Protein AF-0000000078668046 (afdb_homodimer)

Foldseek 3Di:
DQLLLLLLQLQLQVLLVVLVVLLVVVCVVQVVQVVQQDKDFQVVSLVPTPQAQSVLVSLSVVLCCQQPQWPDDDRIIHGDDDDDDDDDDPVSVVSHQCPCVVVVVVLSVVSVQNRNHNCPDQLPPECAVVVVSVVVNCPGPSNVSVLVVLCVVLVFAALFEEEEEQCFQPNLPSSLVRNDPNYAYEYEEQHPRRVVNNVVVCVVVVSPRRHYDNDDLLDDADPAAGQEYEAEPPCQLDDLVSLLSSLQRNLVRYDQQHKYKYFWQADVLHRSCSSVQSSVVSYVSGHGTHHPVSNVVSVVPHPFDWDWDDRHNTMIMIHTD/DQLLLLLLQLQLQVLLVVLVVLLVVVCVVQVLQVVQQDKDFQVVSLVPTPQAQSVLVNLSVVLCCQQPQWPDDDRIIHGDDDDDDDDDDPVSVVSHQCPCVVVVVVLSVQSVQNRNHNCNPAQPPECAVVVVSVVVNCPGPSNVSVLVVLCVVLVFAALFEEEEEQCFQPNLPSSLVRNDPNYAAEYEEQHPRRVVNNVVVCVVVVSPRRHYDNDDLLDDADPAAGQEYEAEPPCQLDDLVSLLSSLQRNLVRYDQQHKYKYFWQADVLHRSCSSVQSSVVSYVSGHGTHHPVSNVVSVVPHPFDWDWDDRHNTMIMIHTD

Sequence (642 aa):
MESLAKKIDKNISAMIQVAVLNILKLGMEYRIFNKLISKKHYLDILNMNSIKNKPLLKDLLDTYVEIGIVERTLNEIRMRDFSYTITFSRESISYIQPDWISVFEEMYKMITYSFISPEHPKILMDFDKDADFWDMRLSLEFNSTYRRLIASIGKLRDEMTVLDLGCGSVSPVEIGKLVGSNGKYVGVDFSPGMLSIAKSKIKELGLDWVILRELDIRTMIPRSKYDIIIMSFVLEYLPTLSLLKVIDTAMAALNEGGKLIIIEPFRENYPQIAAWEFFEKLTKEFTKFPSKSAIINSLEQTNYNFRLHEIGKSVLVVEKLMESLAKKIDKNISAMIQVAVLNILKLGMEYRIFNKLISKKHYLDILNMNSIKNKPLLKDLLDTYVEIGIVERTLNEIRMRDFSYTITFSRESISYIQPDWISVFEEMYKMITYSFISPEHPKILMDFDKDADFWDMRLSLEFNSTYRRLIASIGKLRDEMTVLDLGCGSVSPVEIGKLVGSNGKYVGVDFSPGMLSIAKSKIKELGLDWVILRELDIRTMIPRSKYDIIIMSFVLEYLPTLSLLKVIDTAMAALNEGGKLIIIEPFRENYPQIAAWEFFEKLTKEFTKFPSKSAIINSLEQTNYNFRLHEIGKSVLVVEKL

Solvent-accessible surface area (backbone atoms only — not comparable to full-atom values): 32967 Å² total; per-residue (Å²): 101,67,67,46,36,48,25,50,45,47,36,52,54,49,51,24,51,53,25,43,52,51,53,53,48,49,32,45,57,64,44,49,51,56,64,18,53,48,80,34,45,55,68,53,54,56,67,70,42,84,51,44,14,46,70,61,51,50,52,50,54,51,36,34,36,73,61,53,39,25,47,73,52,96,62,29,33,25,48,40,68,33,73,50,74,48,75,48,38,49,69,55,42,70,39,51,58,40,72,57,52,62,55,54,54,51,48,52,51,47,50,61,56,34,33,70,29,63,79,34,62,80,54,86,47,28,57,51,88,29,23,68,61,49,45,54,58,53,66,30,66,59,46,48,43,55,51,50,38,48,38,59,76,66,60,60,33,64,53,37,32,35,38,29,46,51,27,55,41,45,49,55,55,66,53,30,60,43,19,30,81,71,19,34,30,39,29,29,26,65,42,66,38,24,43,52,54,25,50,54,54,31,59,74,70,65,44,82,38,47,43,79,42,85,41,53,73,80,69,59,76,76,89,58,70,20,47,33,36,39,37,52,75,39,64,26,51,46,57,79,86,44,48,44,56,37,52,44,51,51,58,69,23,39,33,77,70,12,38,39,42,37,38,42,70,22,43,87,71,35,87,50,42,52,40,37,46,60,61,50,46,40,20,81,61,45,70,48,63,45,47,58,66,59,53,52,53,34,52,68,69,38,98,63,55,66,46,82,45,74,46,72,64,34,33,42,37,38,32,32,94,103,69,68,45,36,49,26,51,46,46,34,51,53,50,50,27,52,52,24,43,51,50,52,52,48,49,31,44,58,64,45,49,48,54,65,18,53,49,78,34,45,54,66,54,54,56,67,71,41,86,52,43,13,45,71,61,51,50,51,51,53,52,36,33,37,72,63,52,39,26,46,74,54,96,63,29,31,26,48,40,68,33,72,50,73,49,72,47,38,49,70,54,41,70,39,51,56,42,73,58,51,62,55,53,54,51,48,52,52,48,51,59,56,41,33,69,29,62,71,39,70,78,56,61,61,31,57,50,89,32,22,66,61,50,45,55,58,53,66,29,66,60,45,48,43,54,51,50,37,48,38,58,75,67,60,58,33,63,52,38,32,36,38,28,45,50,28,56,42,47,47,54,55,67,54,30,60,43,19,30,80,71,18,32,30,40,30,28,27,65,40,65,38,24,44,51,54,24,48,53,55,32,60,75,69,64,45,82,37,48,43,78,42,85,40,52,73,80,71,58,74,77,89,57,71,21,46,34,34,39,38,52,75,39,63,26,51,46,56,78,84,43,48,44,57,37,51,43,49,51,57,70,22,39,32,78,70,12,37,41,42,36,38,42,72,21,44,87,72,34,87,51,43,53,40,37,46,59,61,50,46,36,20,80,60,44,70,46,64,43,46,58,68,58,52,52,52,34,51,67,69,39,99,62,56,65,47,81,44,74,47,72,65,33,32,42,37,38,31,32,95

Secondary structure (DSSP, 8-state):
-HHHHHHHHHHHHHHHHHHHHHHHHHHHHTTHHHHTSS-EEHHHHHHHSS-S-HHHHHHHHHHHHHHTSEEEETTEEEEPPEEEEEEE-HHHHHT--GGGHHHHHHHHHHHHHHTSSTT-SS-TT-TTTTHHHHHHHHTSHHHHHHHHHHHHHHT--TT-EEEEET-TTTHHHHHHHHH-TTSEEEEEES-HHHHHHHHHHHHHHT-TTEEEEE--TTT----S-EEEEEEES-GGGS-HHHHHHHHHHHHHHEEEEEEEEEE---GGGSTTHHHHHHHHTTSTT---PPPHHHHHHHHHHSS--EEEEEETTTEEEEEE-/-HHHHHHHHHHHHHHHHHHHHHHHHHHHHTTHHHHTSS-EEHHHHHHHSS-S-HHHHHHHHHHHHHHTSEEEETTEEEEPPEEEEEEE-HHHHHT--GGGHHHHHHHHHHHHHHTTSTT-SS-TT-TTTTHHHHHHHHTSHHHHHHHHHHHHHHT--TT-EEEEET-TTTHHHHHHHHH-TTSEEEEEES-HHHHHHHHHHHHHHT-TTEEEEE--TTT----S-EEEEEEES-GGGS-HHHHHHHHHHHHHHEEEEEEEEEE---GGGSTTHHHHHHHHTTSTT---PPPHHHHHHHHHHSSS-EEEEEETTTEEEEEE-

Nearest PDB structures (foldseek):
  2r3s-assembly1_B  TM=4.967E-01  e=4.492E-12  Nostoc punctiforme PCC 73102
  4qvg-assembly1_A  TM=4.617E-01  e=3.570E-12  Streptosporangium sibiricum
  2r3s-assembly1_A  TM=4.858E-01  e=5.319E-11  Nostoc punctiforme PCC 73102
  7ux8-assembly1_B  TM=4.782E-01  e=1.260E-10  Streptomyces drozdowiczii
  5kok-assembly1_B  TM=4.606E-01  e=9.382E-09  Thalictrum flavum subsp. glaucum

InterPro domains:
  IPR025714 Methyltransferase domain [PF13847] (157-288)
  IPR026669 Arsenite methyltransferase-like [PTHR43675] (147-272)
  IPR029063 S-adenosyl-L-methionine-dependent methyltransferase superfamily [G3DSA:3.40.50.150] (132-309)
  IPR029063 S-adenosyl-L-methionine-dependent methyltransferase superfamily [SSF53335] (140-306)

pLDDT: mean 94.5, std 5.9, range [53.62, 98.88]

Structure (mmCIF, N/CA/C/O backbone):
data_AF-0000000078668046-model_v1
#
loop_
_entity.id
_entity.type
_entity.pdbx_description
1 polymer 'Arsenite methyltransferase'
#
loop_
_atom_site.group_PDB
_atom_site.id
_atom_site.type_symbol
_atom_site.label_atom_id
_atom_site.label_alt_id
_atom_site.label_comp_id
_atom_site.label_asym_id
_atom_site.label_entity_id
_atom_site.label_seq_id
_atom_site.pdbx_PDB_ins_code
_atom_site.Cartn_x
_atom_site.Cartn_y
_atom_site.Cartn_z
_atom_site.occupancy
_atom_site.B_iso_or_equiv
_atom_site.auth_seq_id
_atom_site.auth_comp_id
_atom_site.auth_asym_id
_atom_site.auth_atom_id
_atom_site.pdbx_PDB_model_num
ATOM 1 N N . MET A 1 1 ? 9.32 31.484 1.034 1 86.88 1 MET A N 1
ATOM 2 C CA . MET A 1 1 ? 7.922 31.266 1.391 1 86.88 1 MET A CA 1
ATOM 3 C C . MET A 1 1 ? 7.219 30.422 0.341 1 86.88 1 MET A C 1
ATOM 5 O O . MET A 1 1 ? 6.656 29.375 0.663 1 86.88 1 MET A O 1
ATOM 9 N N . GLU A 1 2 ? 7.477 30.688 -0.939 1 84.88 2 GLU A N 1
ATOM 10 C CA . GLU A 1 2 ? 6.762 29.984 -1.994 1 84.88 2 GLU A CA 1
ATOM 11 C C . GLU A 1 2 ? 7.227 28.531 -2.09 1 84.88 2 GLU A C 1
ATOM 13 O O . GLU A 1 2 ? 6.41 27.625 -2.287 1 84.88 2 GLU A O 1
ATOM 18 N N . SER A 1 3 ? 8.469 28.375 -1.871 1 91.81 3 SER A N 1
ATOM 19 C CA . SER A 1 3 ? 9.016 27.031 -1.932 1 91.81 3 SER A CA 1
ATOM 20 C C . SER A 1 3 ? 8.492 26.156 -0.789 1 91.81 3 SER A C 1
ATOM 22 O O . SER A 1 3 ? 8.156 25 -0.99 1 91.81 3 SER A O 1
ATOM 24 N N . LEU A 1 4 ? 8.352 26.75 0.368 1 96.62 4 LEU A N 1
ATOM 25 C CA . LEU A 1 4 ? 7.844 26.016 1.524 1 96.62 4 LEU A CA 1
ATOM 26 C C . LEU A 1 4 ? 6.371 25.672 1.344 1 96.62 4 LEU A C 1
ATOM 28 O O . LEU A 1 4 ? 5.945 24.547 1.66 1 96.62 4 LEU A O 1
ATOM 32 N N . ALA A 1 5 ? 5.637 26.672 0.826 1 97.31 5 ALA A N 1
ATOM 33 C CA . ALA A 1 5 ? 4.219 26.438 0.579 1 97.31 5 ALA A CA 1
ATOM 34 C C . ALA A 1 5 ? 4.02 25.312 -0.438 1 97.31 5 ALA A C 1
ATOM 36 O O . ALA A 1 5 ? 3.139 24.469 -0.273 1 97.31 5 ALA A O 1
ATOM 37 N N . LYS A 1 6 ? 4.832 25.344 -1.438 1 96.31 6 LYS A N 1
ATOM 38 C CA . LYS A 1 6 ? 4.762 24.312 -2.465 1 96.31 6 LYS A CA 1
ATOM 39 C C . LYS A 1 6 ? 5.09 22.938 -1.884 1 96.31 6 LYS A C 1
ATOM 41 O O . LYS A 1 6 ? 4.461 21.938 -2.24 1 96.31 6 LYS A O 1
ATOM 46 N N . LYS A 1 7 ? 6.055 22.859 -1.006 1 97.25 7 LYS A N 1
ATOM 47 C CA . LYS A 1 7 ? 6.41 21.625 -0.33 1 97.25 7 LYS A CA 1
ATOM 48 C C . LYS A 1 7 ? 5.223 21.062 0.456 1 97.25 7 LYS A C 1
ATOM 50 O O . LYS A 1 7 ? 4.934 19.875 0.385 1 97.25 7 LYS A O 1
ATOM 55 N N . ILE A 1 8 ? 4.578 21.922 1.087 1 98.06 8 ILE A N 1
ATOM 56 C CA . ILE A 1 8 ? 3.434 21.516 1.898 1 98.06 8 ILE A CA 1
ATOM 57 C C . ILE A 1 8 ? 2.33 20.969 0.997 1 98.06 8 ILE A C 1
ATOM 59 O O . ILE A 1 8 ? 1.825 19.859 1.225 1 98.06 8 ILE A O 1
ATOM 63 N N . ASP A 1 9 ? 2.031 21.703 -0.043 1 97.62 9 ASP A N 1
ATOM 64 C CA . ASP A 1 9 ? 0.943 21.328 -0.94 1 97.62 9 ASP A CA 1
ATOM 65 C C . ASP A 1 9 ? 1.23 20 -1.63 1 97.62 9 ASP A C 1
ATOM 67 O O . ASP A 1 9 ? 0.348 19.141 -1.732 1 97.62 9 ASP A O 1
ATOM 71 N N . LYS A 1 10 ? 2.459 19.812 -2.061 1 96 10 LYS A N 1
ATOM 72 C CA . LYS A 1 10 ? 2.828 18.594 -2.777 1 96 10 LYS A CA 1
ATOM 73 C C . LYS A 1 10 ? 2.818 17.391 -1.847 1 96 10 LYS A C 1
ATOM 75 O O . LYS A 1 10 ? 2.43 16.281 -2.25 1 96 10 LYS A O 1
ATOM 80 N N . ASN A 1 11 ? 3.266 17.547 -0.663 1 97.25 11 ASN A N 1
ATOM 81 C CA . ASN A 1 11 ? 3.244 16.438 0.29 1 97.25 11 ASN A CA 1
ATOM 82 C C . ASN A 1 11 ? 1.818 16.062 0.673 1 97.25 11 ASN A C 1
ATOM 84 O O . ASN A 1 11 ? 1.493 14.875 0.767 1 97.25 11 ASN A O 1
ATOM 88 N N . ILE A 1 12 ? 0.958 17.047 0.874 1 97.75 12 ILE A N 1
ATOM 89 C CA . ILE A 1 12 ? -0.438 16.766 1.188 1 97.75 12 ILE A CA 1
ATOM 90 C C . ILE A 1 12 ? -1.071 15.969 0.049 1 97.75 12 ILE A C 1
ATOM 92 O O . ILE A 1 12 ? -1.759 14.969 0.285 1 97.75 12 ILE A O 1
ATOM 96 N N . SER A 1 13 ? -0.801 16.422 -1.154 1 95.69 13 SER A N 1
ATOM 97 C CA . SER A 1 13 ? -1.321 15.703 -2.314 1 95.69 13 SER A CA 1
ATOM 98 C C . SER A 1 13 ? -0.82 14.258 -2.344 1 95.69 13 SER A C 1
ATOM 100 O O . SER A 1 13 ? -1.582 13.336 -2.645 1 95.69 13 SER A O 1
ATOM 102 N N . ALA A 1 14 ? 0.417 14.078 -2.061 1 94.62 14 ALA A N 1
ATOM 103 C CA . ALA A 1 14 ? 0.999 12.742 -2.039 1 94.62 14 ALA A CA 1
ATOM 104 C C . ALA A 1 14 ? 0.382 11.891 -0.933 1 94.62 14 ALA A C 1
ATOM 106 O O . ALA A 1 14 ? 0.118 10.703 -1.128 1 94.62 14 ALA A O 1
ATOM 107 N N . MET A 1 15 ? 0.183 12.461 0.213 1 96.75 15 MET A N 1
ATOM 108 C CA . MET A 1 15 ? -0.455 11.766 1.326 1 96.75 15 MET A CA 1
ATOM 109 C C . MET A 1 15 ? -1.85 11.281 0.939 1 96.75 15 MET A C 1
ATOM 111 O O . MET A 1 15 ? -2.23 10.156 1.251 1 96.75 15 MET A O 1
ATOM 115 N N . ILE A 1 16 ? -2.533 12.156 0.256 1 96.81 16 ILE A N 1
ATOM 116 C CA . ILE A 1 16 ? -3.885 11.82 -0.176 1 96.81 16 ILE A CA 1
ATOM 117 C C . ILE A 1 16 ? -3.832 10.656 -1.168 1 96.81 16 ILE A C 1
ATOM 119 O O . ILE A 1 16 ? -4.641 9.734 -1.091 1 96.81 16 ILE A O 1
ATOM 123 N N . GLN A 1 17 ? -2.914 10.688 -2.021 1 94 17 GLN A N 1
ATOM 124 C CA . GLN A 1 17 ? -2.766 9.602 -2.982 1 94 17 GLN A CA 1
ATOM 125 C C . GLN A 1 17 ? -2.514 8.273 -2.273 1 94 17 GLN A C 1
ATOM 127 O O . GLN A 1 17 ? -3.125 7.254 -2.613 1 94 17 GLN A O 1
ATOM 132 N N . VAL A 1 18 ? -1.652 8.289 -1.31 1 94.5 18 VAL A N 1
ATOM 133 C CA . VAL A 1 18 ? -1.349 7.074 -0.555 1 94.5 18 VAL A CA 1
ATOM 134 C C . VAL A 1 18 ? -2.59 6.617 0.205 1 94.5 18 VAL A C 1
ATOM 136 O O . VAL A 1 18 ? -2.875 5.418 0.272 1 94.5 18 VAL A O 1
ATOM 139 N N . ALA A 1 19 ? -3.299 7.543 0.723 1 97.12 19 ALA A N 1
ATOM 140 C CA . ALA A 1 19 ? -4.523 7.215 1.448 1 97.12 19 ALA A CA 1
ATOM 141 C C . ALA A 1 19 ? -5.551 6.566 0.523 1 97.12 19 ALA A C 1
ATOM 143 O O . ALA A 1 19 ? -6.234 5.617 0.913 1 97.12 19 ALA A O 1
ATOM 144 N N . VAL A 1 20 ? -5.68 7.09 -0.66 1 95.94 20 VAL A N 1
ATOM 145 C CA . VAL A 1 20 ? -6.605 6.527 -1.638 1 95.94 20 VAL A CA 1
ATOM 146 C C . VAL A 1 20 ? -6.219 5.082 -1.943 1 95.94 20 VAL A C 1
ATOM 148 O O . VAL A 1 20 ? -7.078 4.195 -1.966 1 95.94 20 VAL A O 1
ATOM 151 N N . LEU A 1 21 ? -5.008 4.875 -2.092 1 93.12 21 LEU A N 1
ATOM 152 C CA . LEU A 1 21 ? -4.531 3.529 -2.383 1 93.12 21 LEU A CA 1
ATOM 153 C C . LEU A 1 21 ? -4.805 2.592 -1.212 1 93.12 21 LEU A C 1
ATOM 155 O O . LEU A 1 21 ? -5.211 1.445 -1.412 1 93.12 21 LEU A O 1
ATOM 159 N N . ASN A 1 22 ? -4.578 3.064 -0.076 1 95.62 22 ASN A N 1
ATOM 160 C CA . ASN A 1 22 ? -4.797 2.256 1.118 1 95.62 22 ASN A CA 1
ATOM 161 C C . ASN A 1 22 ? -6.27 1.89 1.283 1 95.62 22 ASN A C 1
ATOM 163 O O . ASN A 1 22 ? -6.594 0.766 1.668 1 95.62 22 ASN A O 1
ATOM 167 N N . ILE A 1 23 ? -7.148 2.795 1.027 1 95.94 23 ILE A N 1
ATOM 168 C CA . ILE A 1 23 ? -8.555 2.477 1.24 1 95.94 23 ILE A CA 1
ATOM 169 C C . ILE A 1 23 ? -9.039 1.524 0.15 1 95.94 23 ILE A C 1
ATOM 171 O O . ILE A 1 23 ? -9.906 0.682 0.393 1 95.94 23 ILE A O 1
ATOM 175 N N . LEU A 1 24 ? -8.492 1.687 -1.057 1 93.69 24 LEU A N 1
ATOM 176 C CA . LEU A 1 24 ? -8.797 0.719 -2.105 1 93.69 24 LEU A CA 1
ATOM 177 C C . LEU A 1 24 ? -8.367 -0.685 -1.692 1 93.69 24 LEU A C 1
ATOM 179 O O . LEU A 1 24 ? -9.117 -1.646 -1.879 1 93.69 24 LEU A O 1
ATOM 183 N N . LYS A 1 25 ? -7.234 -0.769 -1.146 1 93.81 25 LYS A N 1
ATOM 184 C CA . LYS A 1 25 ? -6.715 -2.049 -0.676 1 93.81 25 LYS A CA 1
ATOM 185 C C . LYS A 1 25 ? -7.613 -2.643 0.405 1 93.81 25 LYS A C 1
ATOM 187 O O . LYS A 1 25 ? -7.883 -3.846 0.403 1 93.81 25 LYS A O 1
ATOM 192 N N . LEU A 1 26 ? -8.086 -1.839 1.308 1 94.94 26 LEU A N 1
ATOM 193 C CA . LEU A 1 26 ? -8.992 -2.297 2.357 1 94.94 26 LEU A CA 1
ATOM 194 C C . LEU A 1 26 ? -10.273 -2.867 1.759 1 94.94 26 LEU A C 1
ATOM 196 O O . LEU A 1 26 ? -10.75 -3.916 2.195 1 94.94 26 LEU A O 1
ATOM 200 N N . GLY A 1 27 ? -10.812 -2.15 0.787 1 94.69 27 GLY A N 1
ATOM 201 C CA . GLY A 1 27 ? -12.031 -2.605 0.142 1 94.69 27 GLY A CA 1
ATOM 202 C C . GLY A 1 27 ? -11.891 -3.973 -0.502 1 94.69 27 GLY A C 1
ATOM 203 O O . GLY A 1 27 ? -12.812 -4.789 -0.439 1 94.69 27 GLY A O 1
ATOM 204 N N . MET A 1 28 ? -10.734 -4.207 -1.04 1 92.75 28 MET A N 1
ATOM 205 C CA . MET A 1 28 ? -10.461 -5.5 -1.661 1 92.75 28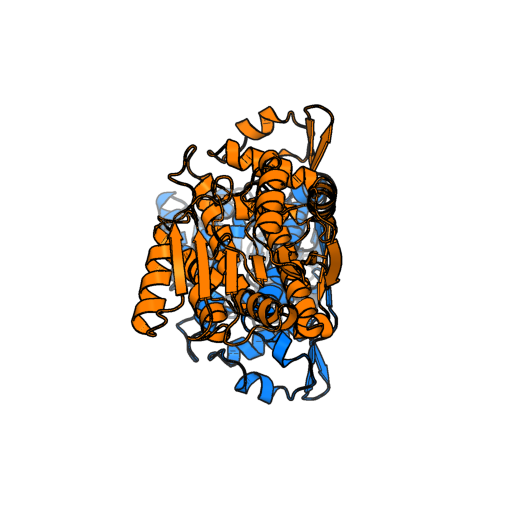 MET A CA 1
ATOM 206 C C . MET A 1 28 ? -10.195 -6.566 -0.604 1 92.75 28 MET A C 1
ATOM 208 O O . MET A 1 28 ? -10.828 -7.621 -0.607 1 92.75 28 MET A O 1
ATOM 212 N N . GLU A 1 29 ? -9.328 -6.242 0.268 1 92.75 29 GLU A N 1
ATOM 213 C CA . GLU A 1 29 ? -8.844 -7.191 1.267 1 92.75 29 GLU A CA 1
ATOM 214 C C . GLU A 1 29 ? -9.992 -7.723 2.123 1 92.75 29 GLU A C 1
ATOM 216 O O . GLU A 1 29 ? -10.031 -8.906 2.457 1 92.75 29 GLU A O 1
ATOM 221 N N . TYR A 1 30 ? -10.953 -6.895 2.406 1 93.69 30 TYR A N 1
ATOM 222 C CA . TYR A 1 30 ? -12.031 -7.285 3.307 1 93.69 30 TYR A CA 1
ATOM 223 C C . TYR A 1 30 ? -13.312 -7.586 2.531 1 93.69 30 TYR A C 1
ATOM 225 O O . TYR A 1 30 ? -14.398 -7.609 3.104 1 93.69 30 TYR A O 1
ATOM 233 N N . ARG A 1 31 ? -13.164 -7.711 1.182 1 93.5 31 ARG A N 1
ATOM 234 C CA . ARG A 1 31 ? -14.203 -8.164 0.267 1 93.5 31 ARG A CA 1
ATOM 235 C C . ARG A 1 31 ? -15.414 -7.246 0.312 1 93.5 31 ARG A C 1
ATOM 237 O O . ARG A 1 31 ? -16.562 -7.703 0.219 1 93.5 31 ARG A O 1
ATOM 244 N N . ILE A 1 32 ? -15.172 -5.984 0.65 1 94.44 32 ILE A N 1
ATOM 245 C CA . ILE A 1 32 ? -16.25 -5 0.634 1 94.44 32 ILE A CA 1
ATOM 246 C C . ILE A 1 32 ? -16.719 -4.781 -0.8 1 94.44 32 ILE A C 1
ATOM 248 O O . ILE A 1 32 ? -17.922 -4.785 -1.066 1 94.44 32 ILE A O 1
ATOM 252 N N . PHE A 1 33 ? -15.82 -4.645 -1.719 1 94.06 33 PHE A N 1
ATOM 253 C CA . PHE A 1 33 ? -16.141 -4.41 -3.119 1 94.06 33 PHE A CA 1
ATOM 254 C C . PHE A 1 33 ? -16.859 -5.617 -3.715 1 94.06 33 PHE A C 1
ATOM 256 O O . PHE A 1 33 ? -17.812 -5.461 -4.492 1 94.06 33 PHE A O 1
ATOM 263 N N . ASN A 1 34 ? -16.406 -6.801 -3.324 1 92.81 34 ASN A N 1
ATOM 264 C CA . ASN A 1 34 ? -17.047 -8.016 -3.803 1 92.81 34 ASN A CA 1
ATOM 265 C C . ASN A 1 34 ? -18.531 -8.039 -3.441 1 92.81 34 ASN A C 1
ATOM 267 O O . ASN A 1 34 ? -19.359 -8.516 -4.223 1 92.81 34 ASN A O 1
ATOM 271 N N . LYS A 1 35 ? -18.844 -7.543 -2.291 1 93.5 35 LYS A N 1
ATOM 272 C CA . LYS A 1 35 ? -20.219 -7.543 -1.796 1 93.5 35 LYS A CA 1
ATOM 273 C C . LYS A 1 35 ? -21.047 -6.438 -2.449 1 93.5 35 LYS A C 1
ATOM 275 O O . LYS A 1 35 ? -22.281 -6.457 -2.396 1 93.5 35 LYS A O 1
ATOM 280 N N . LEU A 1 36 ? -20.391 -5.512 -3.066 1 94.06 36 LEU A N 1
ATOM 281 C CA . LEU A 1 36 ? -21.078 -4.344 -3.609 1 94.06 36 LEU A CA 1
ATOM 282 C C . LEU A 1 36 ? -21.156 -4.422 -5.129 1 94.06 36 LEU A C 1
ATOM 284 O O . LEU A 1 36 ? -21.484 -3.43 -5.789 1 94.06 36 LEU A O 1
ATOM 288 N N . ILE A 1 37 ? -20.828 -5.574 -5.691 1 92.19 37 ILE A N 1
ATOM 289 C CA . ILE A 1 37 ? -20.922 -5.75 -7.133 1 92.19 37 ILE A CA 1
ATOM 290 C C . ILE A 1 37 ? -22.375 -5.547 -7.578 1 92.19 37 ILE A C 1
ATOM 292 O O . ILE A 1 37 ? -22.625 -4.98 -8.648 1 92.19 37 ILE A O 1
ATOM 296 N N . SER A 1 38 ? -23.281 -6.117 -6.781 1 89.44 38 SER A N 1
ATOM 297 C CA . SER A 1 38 ? -24.703 -5.867 -6.977 1 89.44 38 SER A CA 1
ATOM 298 C C . SER A 1 38 ? -25.234 -4.875 -5.949 1 89.44 38 SER A C 1
ATOM 300 O O . SER A 1 38 ? -24.641 -4.699 -4.879 1 89.44 38 SER A O 1
ATOM 302 N N . LYS A 1 39 ? -26.312 -4.273 -6.363 1 89.81 39 LYS A N 1
ATOM 303 C CA . LYS A 1 39 ? -26.938 -3.316 -5.457 1 89.81 39 LYS A CA 1
ATOM 304 C C . LYS A 1 39 ? -27.359 -3.99 -4.156 1 89.81 39 LYS A C 1
ATOM 306 O O . LYS A 1 39 ? -27.891 -5.105 -4.168 1 89.81 39 LYS A O 1
ATOM 311 N N . LYS A 1 40 ? -27.031 -3.305 -3.08 1 90.06 40 LYS A N 1
ATOM 312 C CA . LYS A 1 40 ? -27.406 -3.779 -1.752 1 90.06 40 LYS A CA 1
ATOM 313 C C . LYS A 1 40 ? -27.953 -2.639 -0.894 1 90.06 40 LYS A C 1
ATOM 315 O O . LYS A 1 40 ? -27.578 -1.479 -1.091 1 90.06 40 LYS A O 1
ATOM 320 N N . HIS A 1 41 ? -28.828 -3.076 -0.047 1 91.25 41 HIS A N 1
ATOM 321 C CA . HIS A 1 41 ? -29.188 -2.115 0.984 1 91.25 41 HIS A CA 1
ATOM 322 C C . HIS A 1 41 ? -28.016 -1.815 1.91 1 91.25 41 HIS A C 1
ATOM 324 O O . HIS A 1 41 ? -27.266 -2.721 2.281 1 91.25 41 HIS A O 1
ATOM 330 N N . TYR A 1 42 ? -27.906 -0.597 2.223 1 88.44 42 TYR A N 1
ATOM 331 C CA . TYR A 1 42 ? -26.797 -0.121 3.043 1 88.44 42 TYR A CA 1
ATOM 332 C C . TYR A 1 42 ? -26.656 -0.957 4.309 1 88.44 42 TYR A C 1
ATOM 334 O O . TYR A 1 42 ? -25.547 -1.382 4.66 1 88.44 42 TYR A O 1
ATOM 342 N N . LEU A 1 43 ? -27.688 -1.322 4.938 1 89.06 43 LEU A N 1
ATOM 343 C CA . LEU A 1 43 ? -27.688 -2.086 6.184 1 89.06 43 LEU A CA 1
ATOM 344 C C . LEU A 1 43 ? -27.266 -3.529 5.934 1 89.06 43 LEU A C 1
ATOM 346 O O . LEU A 1 43 ? -26.656 -4.164 6.805 1 89.06 43 LEU A O 1
ATOM 350 N N . ASP A 1 44 ? -27.531 -4.035 4.781 1 90.81 44 ASP A N 1
ATOM 351 C CA . ASP A 1 44 ? -27.172 -5.41 4.445 1 90.81 44 ASP A CA 1
ATOM 352 C C . ASP A 1 44 ? -25.656 -5.574 4.367 1 90.81 44 ASP A C 1
ATOM 354 O O . ASP A 1 44 ? -25.109 -6.582 4.824 1 90.81 44 ASP A O 1
ATOM 358 N N . ILE A 1 45 ? -25.078 -4.594 3.834 1 89.5 45 ILE A N 1
ATOM 359 C CA . ILE A 1 45 ? -23.625 -4.672 3.711 1 89.5 45 ILE A CA 1
ATOM 360 C C . ILE A 1 45 ? -22.984 -4.613 5.098 1 89.5 45 ILE A C 1
ATOM 362 O O . ILE A 1 45 ? -22.016 -5.316 5.367 1 89.5 45 ILE A O 1
ATOM 366 N N . LEU A 1 46 ? -23.5 -3.812 5.953 1 89.94 46 LEU A N 1
ATOM 367 C CA . LEU A 1 46 ? -22.969 -3.686 7.309 1 89.94 46 LEU A CA 1
ATOM 368 C C . LEU A 1 46 ? -23.094 -5.004 8.062 1 89.94 46 LEU A C 1
ATOM 370 O O . LEU A 1 46 ? -22.172 -5.387 8.797 1 89.94 46 LEU A O 1
ATOM 374 N N . ASN A 1 47 ? -24.109 -5.742 7.773 1 89.75 47 ASN A N 1
ATOM 375 C CA . ASN A 1 47 ? -24.359 -6.984 8.5 1 89.75 47 ASN A CA 1
ATOM 376 C C . ASN A 1 47 ? -23.641 -8.164 7.867 1 89.75 47 ASN A C 1
ATOM 378 O O . ASN A 1 47 ? -23.25 -9.109 8.562 1 89.75 47 ASN A O 1
ATOM 382 N N . MET A 1 48 ? -23.406 -8.164 6.633 1 85.62 48 MET A N 1
ATOM 383 C CA . MET A 1 48 ? -22.875 -9.312 5.895 1 85.62 48 MET A CA 1
ATOM 384 C C . MET A 1 48 ? -21.344 -9.336 5.934 1 85.62 48 MET A C 1
ATOM 386 O O . MET A 1 48 ? -20.734 -10.375 5.688 1 85.62 48 MET A O 1
ATOM 390 N N . ASN A 1 49 ? -20.828 -8.219 6.234 1 85.88 49 ASN A N 1
ATOM 391 C CA . ASN A 1 49 ? -19.359 -8.164 6.199 1 85.88 49 ASN A CA 1
ATOM 392 C C . ASN A 1 49 ? -18.75 -8.68 7.496 1 85.88 49 ASN A C 1
ATOM 394 O O . ASN A 1 49 ? -19.359 -8.555 8.562 1 85.88 49 ASN A O 1
ATOM 398 N N . SER A 1 50 ? -17.562 -9.258 7.395 1 88.62 50 SER A N 1
ATOM 399 C CA . SER A 1 50 ? -16.891 -9.914 8.516 1 88.62 50 SER A CA 1
ATOM 400 C C . SER A 1 50 ? -16.297 -8.891 9.477 1 88.62 50 SER A C 1
ATOM 402 O O . SER A 1 50 ? -15.93 -9.234 10.609 1 88.62 50 SER A O 1
ATOM 404 N N . ILE A 1 51 ? -16.25 -7.648 9.031 1 90.88 51 ILE A N 1
ATOM 405 C CA . ILE A 1 51 ? -15.742 -6.594 9.906 1 90.88 51 ILE A CA 1
ATOM 406 C C . ILE A 1 51 ? -16.688 -6.402 11.086 1 90.88 51 ILE A C 1
ATOM 408 O O . ILE A 1 51 ? -17.875 -6.121 10.906 1 90.88 51 ILE A O 1
ATOM 412 N N . LYS A 1 52 ? -16.203 -6.516 12.281 1 90.31 52 LYS A N 1
ATOM 413 C CA . LYS A 1 52 ? -17.031 -6.465 13.492 1 90.31 52 LYS A CA 1
ATOM 414 C C . LYS A 1 52 ? -17.297 -5.023 13.914 1 90.31 52 LYS A C 1
ATOM 416 O O . LYS A 1 52 ? -18.344 -4.723 14.484 1 90.31 52 LYS A O 1
ATOM 421 N N . ASN A 1 53 ? -16.359 -4.145 13.656 1 90.25 53 ASN A N 1
ATOM 422 C CA . ASN A 1 53 ? -16.531 -2.729 13.969 1 90.25 53 ASN A CA 1
ATOM 423 C C . ASN A 1 53 ? -17.453 -2.039 12.977 1 90.25 53 ASN A C 1
ATOM 425 O O . ASN A 1 53 ? -16.984 -1.36 12.055 1 90.25 53 ASN A O 1
ATOM 429 N N . LYS A 1 54 ? -18.688 -2.088 13.227 1 91.94 54 LYS A N 1
ATOM 430 C CA . LYS A 1 54 ? -19.688 -1.66 12.258 1 91.94 54 LYS A CA 1
ATOM 431 C C . LYS A 1 54 ? -19.656 -0.146 12.07 1 91.94 54 LYS A C 1
ATOM 433 O O . LYS A 1 54 ? -19.797 0.346 10.945 1 91.94 54 LYS A O 1
ATOM 438 N N . PRO A 1 55 ? -19.438 0.639 13.141 1 90 55 PRO A N 1
ATOM 439 C CA . PRO A 1 55 ? -19.328 2.084 12.938 1 90 55 PRO A CA 1
ATOM 440 C C . PRO A 1 55 ? -18.172 2.457 12.016 1 90 55 PRO A C 1
ATOM 442 O O . PRO A 1 55 ? -18.312 3.338 11.164 1 90 55 PRO A O 1
ATOM 445 N N . LEU A 1 56 ? -17.094 1.818 12.219 1 91.62 56 LEU A N 1
ATOM 446 C CA . LEU A 1 56 ? -15.938 2.1 11.375 1 91.62 56 LEU A CA 1
ATOM 447 C C . LEU A 1 56 ? -16.188 1.648 9.938 1 91.62 56 LEU A C 1
ATOM 449 O O . LEU A 1 56 ? -15.766 2.312 8.992 1 91.62 56 LEU A O 1
ATOM 453 N N . LEU A 1 57 ? -16.844 0.51 9.781 1 94.12 57 LEU A N 1
ATOM 454 C CA . LEU A 1 57 ? -17.219 0.051 8.445 1 94.12 57 LEU A CA 1
ATOM 455 C C . LEU A 1 57 ? -18.141 1.061 7.773 1 94.12 57 LEU A C 1
ATOM 457 O O . LEU A 1 57 ? -18.016 1.329 6.578 1 94.12 57 LEU A O 1
ATOM 461 N N . LYS A 1 58 ? -19.062 1.55 8.508 1 93.81 58 LYS A N 1
ATOM 462 C CA . LYS A 1 58 ? -19.953 2.574 7.969 1 93.81 58 LYS A CA 1
ATOM 463 C C . LYS A 1 58 ? -19.172 3.787 7.48 1 93.81 58 LYS A C 1
ATOM 465 O O . LYS A 1 58 ? -19.453 4.328 6.414 1 93.81 58 LYS A O 1
ATOM 470 N N . ASP A 1 59 ? -18.234 4.234 8.281 1 94.38 59 ASP A N 1
ATOM 471 C CA . ASP A 1 59 ? -17.391 5.359 7.891 1 94.38 59 ASP A CA 1
ATOM 472 C C . ASP A 1 59 ? -16.641 5.066 6.59 1 94.38 59 ASP A C 1
ATOM 474 O O . ASP A 1 59 ? -16.484 5.949 5.746 1 94.38 59 ASP A O 1
ATOM 478 N N . LEU A 1 60 ? -16.156 3.848 6.52 1 96.25 60 LEU A N 1
ATOM 479 C CA . LEU A 1 60 ? -15.43 3.439 5.32 1 96.25 60 LEU A CA 1
ATOM 480 C C . LEU A 1 60 ? -16.344 3.471 4.098 1 96.25 60 LEU A C 1
ATOM 482 O O . LEU A 1 60 ? -15.953 3.975 3.043 1 96.25 60 LEU A O 1
ATOM 486 N N . LEU A 1 61 ? -17.562 2.979 4.211 1 96 61 LEU A N 1
ATOM 487 C CA . LEU A 1 61 ? -18.516 2.984 3.117 1 96 61 LEU A CA 1
ATOM 488 C C . LEU A 1 61 ? -18.859 4.41 2.701 1 96 61 LEU A C 1
ATOM 490 O O . LEU A 1 61 ? -18.922 4.719 1.509 1 96 61 LEU A O 1
ATOM 494 N N . ASP A 1 62 ? -19.047 5.238 3.676 1 96 62 ASP A N 1
ATOM 495 C CA . ASP A 1 62 ? -19.328 6.641 3.389 1 96 62 ASP A CA 1
ATOM 496 C C . ASP A 1 62 ? -18.172 7.301 2.652 1 96 62 ASP A C 1
ATOM 498 O O . ASP A 1 62 ? -18.375 8.141 1.773 1 96 62 ASP A O 1
ATOM 502 N N . THR A 1 63 ? -17 6.949 3.049 1 97.75 63 THR A N 1
ATOM 503 C CA . THR A 1 63 ? -15.82 7.473 2.387 1 97.75 63 THR A CA 1
ATOM 504 C C . THR A 1 63 ? -15.766 7.02 0.929 1 97.75 63 THR A C 1
ATOM 506 O O . THR A 1 63 ? -15.453 7.816 0.039 1 97.75 63 THR A O 1
ATOM 509 N N . TYR A 1 64 ? -16.078 5.711 0.704 1 96.94 64 TYR A N 1
ATOM 510 C CA . TYR A 1 64 ? -16.094 5.195 -0.66 1 96.94 64 TYR A CA 1
ATOM 511 C C . TYR A 1 64 ? -17.094 5.961 -1.519 1 96.94 64 TYR A C 1
ATOM 513 O O . TYR A 1 64 ? -16.859 6.172 -2.711 1 96.94 64 TYR A O 1
ATOM 521 N N . VAL A 1 65 ? -18.188 6.359 -0.959 1 95.81 65 VAL A N 1
ATOM 522 C CA . VAL A 1 65 ? -19.172 7.152 -1.67 1 95.81 65 VAL A CA 1
ATOM 523 C C . VAL A 1 65 ? -18.609 8.531 -2.002 1 95.81 65 VAL A C 1
ATOM 525 O O . VAL A 1 65 ? -18.703 8.984 -3.143 1 95.81 65 VAL A O 1
ATOM 528 N N . GLU A 1 66 ? -18 9.086 -1.061 1 95.88 66 GLU A N 1
ATOM 529 C CA . GLU A 1 66 ? -17.5 10.453 -1.225 1 95.88 66 GLU A CA 1
ATOM 530 C C . GLU A 1 66 ? -16.391 10.508 -2.279 1 95.88 66 GLU A C 1
ATOM 532 O O . GLU A 1 66 ? -16.312 11.477 -3.039 1 95.88 66 GLU A O 1
ATOM 537 N N . ILE A 1 67 ? -15.586 9.484 -2.34 1 95.12 67 ILE A N 1
ATOM 538 C CA . ILE A 1 67 ? -14.461 9.555 -3.258 1 95.12 67 ILE A CA 1
ATOM 539 C C . ILE A 1 67 ? -14.852 8.969 -4.609 1 95.12 67 ILE A C 1
ATOM 541 O O . ILE A 1 67 ? -14.039 8.93 -5.539 1 95.12 67 ILE A O 1
ATOM 545 N N . GLY A 1 68 ? -16.047 8.43 -4.715 1 93.69 68 GLY A N 1
ATOM 546 C CA . GLY A 1 68 ? -16.609 8.094 -6.012 1 93.69 68 GLY A CA 1
ATOM 547 C C . GLY A 1 68 ? -16.438 6.625 -6.371 1 93.69 68 GLY A C 1
ATOM 548 O O . GLY A 1 68 ? -16.594 6.242 -7.535 1 93.69 68 GLY A O 1
ATOM 549 N N . ILE A 1 69 ? -16.125 5.754 -5.438 1 94.06 69 ILE A N 1
ATOM 550 C CA . ILE A 1 69 ? -15.961 4.324 -5.684 1 94.06 69 ILE A CA 1
ATOM 551 C C . ILE A 1 69 ? -17.312 3.629 -5.594 1 94.06 69 ILE A C 1
ATOM 553 O O . ILE A 1 69 ? -17.578 2.656 -6.309 1 94.06 69 ILE A O 1
ATOM 557 N N . VAL A 1 70 ? -18.156 4.133 -4.738 1 95.06 70 VAL A N 1
ATOM 558 C CA . VAL A 1 70 ? -19.484 3.58 -4.492 1 95.06 70 VAL A CA 1
ATOM 559 C C . VAL A 1 70 ? -20.547 4.633 -4.785 1 95.06 70 VAL A C 1
ATOM 561 O O . VAL A 1 70 ? -20.359 5.816 -4.488 1 95.06 70 VAL A O 1
ATOM 564 N N . GLU A 1 71 ? -21.5 4.246 -5.422 1 94.56 71 GLU A N 1
ATOM 565 C CA . GLU A 1 71 ? -22.641 5.117 -5.633 1 94.56 71 GLU A CA 1
ATOM 566 C C . GLU A 1 71 ? -23.766 4.797 -4.648 1 94.56 71 GLU A C 1
ATOM 568 O O . GLU A 1 71 ? -24 3.631 -4.316 1 94.56 71 GLU A O 1
ATOM 573 N N . ARG A 1 72 ? -24.359 5.781 -4.211 1 91.62 72 ARG A N 1
ATOM 574 C CA . ARG A 1 72 ? -25.469 5.645 -3.277 1 91.62 72 ARG A CA 1
ATOM 575 C C . ARG A 1 72 ? -26.734 6.25 -3.854 1 91.62 72 ARG A C 1
ATOM 577 O O . ARG A 1 72 ? -26.719 7.375 -4.359 1 91.62 72 ARG A O 1
ATOM 584 N N . THR A 1 73 ? -27.703 5.367 -3.953 1 87.69 73 THR A N 1
ATOM 585 C CA . THR A 1 73 ? -29.047 5.816 -4.293 1 87.69 73 THR A CA 1
ATOM 586 C C . THR A 1 73 ? -30.016 5.508 -3.158 1 87.69 73 THR A C 1
ATOM 588 O O . THR A 1 73 ? -30.25 4.344 -2.826 1 87.69 73 THR A O 1
ATOM 591 N N . LEU A 1 74 ? -30.625 6.488 -2.668 1 85.31 74 LEU A N 1
ATOM 592 C CA . LEU A 1 74 ? -31.531 6.355 -1.527 1 85.31 74 LEU A CA 1
ATOM 593 C C . LEU A 1 74 ? -30.906 5.484 -0.442 1 85.31 74 LEU A C 1
ATOM 595 O O . LEU A 1 74 ? -29.906 5.871 0.174 1 85.31 74 LEU A O 1
ATOM 599 N N . ASN A 1 75 ? -31.25 4.191 -0.29 1 85.31 75 ASN A N 1
ATOM 600 C CA . ASN A 1 75 ? -30.719 3.326 0.759 1 85.31 75 ASN A CA 1
ATOM 601 C C . ASN A 1 75 ? -29.969 2.131 0.175 1 85.31 75 ASN A C 1
ATOM 603 O O . ASN A 1 75 ? -29.766 1.124 0.857 1 85.31 75 ASN A O 1
ATOM 607 N N . GLU A 1 76 ? -29.609 2.428 -1.082 1 93.19 76 GLU A N 1
ATOM 608 C CA . GLU A 1 76 ? -28.859 1.359 -1.736 1 93.19 76 GLU A CA 1
ATOM 609 C C . GLU A 1 76 ? -27.5 1.85 -2.201 1 93.19 76 GLU A C 1
ATOM 611 O O . GLU A 1 76 ? -27.328 3.021 -2.547 1 93.19 76 GLU A O 1
ATOM 616 N N . ILE A 1 77 ? -26.609 0.941 -2.115 1 94.81 77 ILE A N 1
ATOM 617 C CA . ILE A 1 77 ? -25.266 1.275 -2.559 1 94.81 77 ILE A CA 1
ATOM 618 C C . ILE A 1 77 ? -24.734 0.175 -3.475 1 94.81 77 ILE A C 1
ATOM 620 O O . ILE A 1 77 ? -25.141 -0.986 -3.357 1 94.81 77 ILE A O 1
ATOM 624 N N . ARG A 1 78 ? -23.875 0.581 -4.402 1 94.75 78 ARG A N 1
ATOM 625 C CA . ARG A 1 78 ? -23.219 -0.338 -5.324 1 94.75 78 ARG A CA 1
ATOM 626 C C . ARG A 1 78 ? -21.875 0.217 -5.773 1 94.75 78 ARG A C 1
ATOM 628 O O . ARG A 1 78 ? -21.703 1.434 -5.871 1 94.75 78 ARG A O 1
ATOM 635 N N . MET A 1 79 ? -20.984 -0.701 -5.945 1 94.06 79 MET A N 1
ATOM 636 C CA . MET A 1 79 ? -19.688 -0.261 -6.461 1 94.06 79 MET A CA 1
ATOM 637 C C . MET A 1 79 ? -19.812 0.252 -7.891 1 94.06 79 MET A C 1
ATOM 639 O O . MET A 1 79 ? -20.578 -0.302 -8.688 1 94.06 79 MET A O 1
ATOM 643 N N . ARG A 1 80 ? -19.078 1.294 -8.195 1 93.31 80 ARG A N 1
ATOM 644 C CA . ARG A 1 80 ? -18.922 1.798 -9.555 1 93.31 80 ARG A CA 1
ATOM 645 C C . ARG A 1 80 ? -17.578 1.384 -10.148 1 93.31 80 ARG A C 1
ATOM 647 O O . ARG A 1 80 ? -16.656 1.038 -9.422 1 93.31 80 ARG A O 1
ATOM 654 N N . ASP A 1 81 ? -17.594 1.343 -11.523 1 92 81 ASP A N 1
ATOM 655 C CA . ASP A 1 81 ? -16.266 1.276 -12.133 1 92 81 ASP A CA 1
ATOM 656 C C . ASP A 1 81 ? -15.422 2.486 -11.742 1 92 81 ASP A C 1
ATOM 658 O O . ASP A 1 81 ? -15.914 3.619 -11.75 1 92 81 ASP A O 1
ATOM 662 N N . PHE A 1 82 ? -14.281 2.221 -11.273 1 91.19 82 PHE A N 1
ATOM 663 C CA . PHE A 1 82 ? -13.445 3.27 -10.695 1 91.19 82 PHE A CA 1
ATOM 664 C C . PHE A 1 82 ? -12.047 3.234 -11.281 1 91.19 82 PHE A C 1
ATOM 666 O O . PHE A 1 82 ? -11.5 2.16 -11.539 1 91.19 82 PHE A O 1
ATOM 673 N N . SER A 1 83 ? -11.547 4.414 -11.609 1 92.12 83 SER A N 1
ATOM 674 C CA . SER A 1 83 ? -10.164 4.574 -12.055 1 92.12 83 SER A CA 1
ATOM 675 C C . SER A 1 83 ? -9.477 5.715 -11.312 1 92.12 83 SER A C 1
ATOM 677 O O . SER A 1 83 ? -10.094 6.746 -11.039 1 92.12 83 SER A O 1
ATOM 679 N N . TYR A 1 84 ? -8.297 5.52 -10.945 1 92.19 84 TYR A N 1
ATOM 680 C CA . TYR A 1 84 ? -7.492 6.523 -10.258 1 92.19 84 TYR A CA 1
ATOM 681 C C . TYR A 1 84 ? -6.078 6.57 -10.828 1 92.19 84 TYR A C 1
ATOM 683 O O . TYR A 1 84 ? -5.398 5.543 -10.906 1 92.19 84 TYR A O 1
ATOM 691 N N . THR A 1 85 ? -5.652 7.742 -11.219 1 93.19 85 THR A N 1
ATOM 692 C CA . THR A 1 85 ? -4.332 7.906 -11.812 1 93.19 85 THR A CA 1
ATOM 693 C C . THR A 1 85 ? -3.361 8.539 -10.82 1 93.19 85 THR A C 1
ATOM 695 O O . THR A 1 85 ? -3.621 9.625 -10.297 1 93.19 85 THR A O 1
ATOM 698 N N . ILE A 1 86 ? -2.32 7.812 -10.562 1 91 86 ILE A N 1
ATOM 699 C CA . ILE A 1 86 ? -1.212 8.328 -9.766 1 91 86 ILE A CA 1
ATOM 700 C C . ILE A 1 86 ? -0.185 8.992 -10.688 1 91 86 ILE A C 1
ATOM 702 O O . ILE A 1 86 ? 0.221 8.414 -11.695 1 91 86 ILE A O 1
ATOM 706 N N . THR A 1 87 ? 0.195 10.148 -10.336 1 89.38 87 THR A N 1
ATOM 707 C CA . THR A 1 87 ? 1.165 10.875 -11.156 1 89.38 87 THR A CA 1
ATOM 708 C C . THR A 1 87 ? 2.32 11.383 -10.297 1 89.38 87 THR A C 1
ATOM 710 O O . THR A 1 87 ? 2.102 11.969 -9.234 1 89.38 87 THR A O 1
ATOM 713 N N . PHE A 1 88 ? 3.496 11.117 -10.773 1 86.56 88 PHE A N 1
ATOM 714 C CA . PHE A 1 88 ? 4.715 11.656 -10.18 1 86.56 88 PHE A CA 1
ATOM 715 C C . PHE A 1 88 ? 5.562 12.359 -11.227 1 86.56 88 PHE A C 1
ATOM 717 O O . PHE A 1 88 ? 5.766 11.836 -12.32 1 86.56 88 PHE A O 1
ATOM 724 N N . SER A 1 89 ? 5.906 13.547 -10.953 1 90.81 89 SER A N 1
ATOM 725 C CA . SER A 1 89 ? 6.844 14.297 -11.789 1 90.81 89 SER A CA 1
ATOM 726 C C . SER A 1 89 ? 8.133 14.602 -11.031 1 90.81 89 SER A C 1
ATOM 728 O O . SER A 1 89 ? 8.164 14.562 -9.805 1 90.81 89 SER A O 1
ATOM 730 N N . ARG A 1 90 ? 9.203 14.859 -11.797 1 91.06 90 ARG A N 1
ATOM 731 C CA . ARG A 1 90 ? 10.461 15.258 -11.18 1 91.06 90 ARG A CA 1
ATOM 732 C C . ARG A 1 90 ? 10.281 16.5 -10.32 1 91.06 90 ARG A C 1
ATOM 734 O O . ARG A 1 90 ? 10.852 16.609 -9.234 1 91.06 90 ARG A O 1
ATOM 741 N N . GLU A 1 91 ? 9.453 17.266 -10.766 1 90.25 91 GLU A N 1
ATOM 742 C CA . GLU A 1 91 ? 9.188 18.484 -10.016 1 90.25 91 GLU A CA 1
ATOM 743 C C . GLU A 1 91 ? 8.508 18.188 -8.68 1 90.25 91 GLU A C 1
ATOM 745 O O . GLU A 1 91 ? 8.961 18.656 -7.633 1 90.25 91 GLU A O 1
ATOM 750 N N . SER A 1 92 ? 7.5 17.422 -8.773 1 90.31 92 SER A N 1
ATOM 751 C CA . SER A 1 92 ? 6.766 17.125 -7.551 1 90.31 92 SER A CA 1
ATOM 752 C C . SER A 1 92 ? 7.633 16.359 -6.555 1 90.31 92 SER A C 1
ATOM 754 O O . SER A 1 92 ? 7.582 16.625 -5.352 1 90.31 92 SER A O 1
ATOM 756 N N . ILE A 1 93 ? 8.406 15.484 -7.094 1 92.5 93 ILE A N 1
ATOM 757 C CA . ILE A 1 93 ? 9.234 14.633 -6.238 1 92.5 93 ILE A CA 1
ATOM 758 C C . ILE A 1 93 ? 10.273 15.484 -5.516 1 92.5 93 ILE A C 1
ATOM 760 O O . ILE A 1 93 ? 10.633 15.195 -4.371 1 92.5 93 ILE A O 1
ATOM 764 N N . SER A 1 94 ? 10.695 16.531 -6.102 1 92.75 94 SER A N 1
ATOM 765 C CA . SER A 1 94 ? 11.719 17.391 -5.504 1 92.75 94 SER A CA 1
ATOM 766 C C . SER A 1 94 ? 11.203 18.031 -4.219 1 92.75 94 SER A C 1
ATOM 768 O O . SER A 1 94 ? 12 18.453 -3.371 1 92.75 94 SER A O 1
ATOM 770 N N . TYR A 1 95 ? 9.914 18.031 -4.055 1 94.5 95 TYR A N 1
ATOM 771 C CA . TYR A 1 95 ? 9.32 18.688 -2.896 1 94.5 95 TYR A CA 1
ATOM 772 C C . TYR A 1 95 ? 8.859 17.672 -1.864 1 94.5 95 TYR A C 1
ATOM 774 O O . TYR A 1 95 ? 8.438 18.031 -0.765 1 94.5 95 TYR A O 1
ATOM 782 N N . ILE A 1 96 ? 8.977 16.406 -2.188 1 93.81 96 ILE A N 1
ATOM 783 C CA . ILE A 1 96 ? 8.398 15.375 -1.335 1 93.81 96 ILE A CA 1
ATOM 784 C C . ILE A 1 96 ? 9.344 15.086 -0.168 1 93.81 96 ILE A C 1
ATOM 786 O O . ILE A 1 96 ? 10.539 14.883 -0.366 1 93.81 96 ILE A O 1
ATOM 790 N N . GLN A 1 97 ? 8.781 15.125 1.016 1 93.31 97 GLN A N 1
ATOM 791 C CA . GLN A 1 97 ? 9.414 14.695 2.258 1 93.31 97 GLN A CA 1
ATOM 792 C C . GLN A 1 97 ? 8.797 13.398 2.773 1 93.31 97 GLN A C 1
ATOM 794 O O . GLN A 1 97 ? 7.82 13.422 3.525 1 93.31 97 GLN A O 1
ATOM 799 N N . PRO A 1 98 ? 9.383 12.297 2.463 1 90.56 98 PRO A N 1
ATOM 800 C CA . PRO A 1 98 ? 8.656 11.031 2.496 1 90.56 98 PRO A CA 1
ATOM 801 C C . PRO A 1 98 ? 8.602 10.414 3.895 1 90.56 98 PRO A C 1
ATOM 803 O O . PRO A 1 98 ? 8.055 9.32 4.074 1 90.56 98 PRO A O 1
ATOM 806 N N . ASP A 1 99 ? 9.094 11.07 4.902 1 93.25 99 ASP A N 1
ATOM 807 C CA . ASP A 1 99 ? 9.164 10.453 6.219 1 93.25 99 ASP A CA 1
ATOM 808 C C . ASP A 1 99 ? 7.766 10.203 6.785 1 93.25 99 ASP A C 1
ATOM 810 O O . ASP A 1 99 ? 7.598 9.406 7.711 1 93.25 99 ASP A O 1
ATOM 814 N N . TRP A 1 100 ? 6.777 10.828 6.191 1 96.38 100 TRP A N 1
ATOM 815 C CA . TRP A 1 100 ? 5.414 10.609 6.66 1 96.38 100 TRP A CA 1
ATOM 816 C C . TRP A 1 100 ? 4.887 9.258 6.195 1 96.38 100 TRP A C 1
ATOM 818 O O . TRP A 1 100 ? 3.865 8.773 6.688 1 96.38 100 TRP A O 1
ATOM 828 N N . ILE A 1 101 ? 5.48 8.57 5.281 1 94.94 101 ILE A N 1
ATOM 829 C CA . ILE A 1 101 ? 5.008 7.301 4.734 1 94.94 101 ILE A CA 1
ATOM 830 C C . ILE A 1 101 ? 4.898 6.266 5.855 1 94.94 101 ILE A C 1
ATOM 832 O O . ILE A 1 101 ? 3.922 5.512 5.918 1 94.94 101 ILE A O 1
ATOM 836 N N . SER A 1 102 ? 5.871 6.234 6.746 1 91.5 102 SER A N 1
ATOM 837 C CA . SER A 1 102 ? 5.855 5.266 7.836 1 91.5 102 SER A CA 1
ATOM 838 C C . SER A 1 102 ? 4.648 5.473 8.742 1 91.5 102 SER A C 1
ATOM 840 O O . SER A 1 102 ? 4.102 4.512 9.289 1 91.5 102 SER A O 1
ATOM 842 N N . VAL A 1 103 ? 4.258 6.691 8.922 1 94.81 103 VAL A N 1
ATOM 843 C CA . VAL A 1 103 ? 3.082 7.008 9.727 1 94.81 103 VAL A CA 1
ATOM 844 C C . VAL A 1 103 ? 1.83 6.449 9.055 1 94.81 103 VAL A C 1
ATOM 846 O O . VAL A 1 103 ? 0.973 5.859 9.711 1 94.81 103 VAL A O 1
ATOM 849 N N . PHE A 1 104 ? 1.729 6.59 7.75 1 95.38 104 PHE A N 1
ATOM 850 C CA . PHE A 1 104 ? 0.581 6.09 7.004 1 95.38 104 PHE A CA 1
ATOM 851 C C . PHE A 1 104 ? 0.53 4.566 7.047 1 95.38 104 PHE A C 1
ATOM 853 O O . PHE A 1 104 ? -0.551 3.977 7.086 1 95.38 104 PHE A O 1
ATOM 860 N N . GLU A 1 105 ? 1.698 3.945 7.012 1 92.75 105 GLU A N 1
ATOM 861 C CA . GLU A 1 105 ? 1.756 2.494 7.156 1 92.75 105 GLU A CA 1
ATOM 862 C C . GLU A 1 105 ? 1.232 2.051 8.516 1 92.75 105 GLU A C 1
ATOM 864 O O . GLU A 1 105 ? 0.494 1.069 8.617 1 92.75 105 GLU A O 1
ATOM 869 N N . GLU A 1 106 ? 1.623 2.773 9.523 1 91.88 106 GLU A N 1
ATOM 870 C CA . GLU A 1 106 ? 1.157 2.457 10.867 1 91.88 106 GLU A CA 1
ATOM 871 C C . GLU A 1 106 ? -0.346 2.682 11 1 91.88 106 GLU A C 1
ATOM 873 O O . GLU A 1 106 ? -1.045 1.893 11.641 1 91.88 106 GLU A O 1
ATOM 878 N N . MET A 1 107 ? -0.848 3.75 10.422 1 94.56 107 MET A N 1
ATOM 879 C CA . MET A 1 107 ? -2.281 4.031 10.461 1 94.56 107 MET A CA 1
ATOM 880 C C . MET A 1 107 ? -3.068 2.922 9.773 1 94.56 107 MET A C 1
ATOM 882 O O . MET A 1 107 ? -4.145 2.535 10.234 1 94.56 107 MET A O 1
ATOM 886 N N . TYR A 1 108 ? -2.572 2.453 8.672 1 94.38 108 TYR A N 1
ATOM 887 C CA . TYR A 1 108 ? -3.215 1.346 7.969 1 94.38 108 TYR A CA 1
ATOM 888 C C . TYR A 1 108 ? -3.322 0.122 8.875 1 94.38 108 TYR A C 1
ATOM 890 O O . TYR A 1 108 ? -4.383 -0.502 8.961 1 94.38 108 TYR A O 1
ATOM 898 N N . LYS A 1 109 ? -2.236 -0.181 9.523 1 90.62 109 LYS A N 1
ATOM 899 C CA . LYS A 1 109 ? -2.223 -1.313 10.438 1 90.62 109 LYS A CA 1
ATOM 900 C C . LYS A 1 109 ? -3.242 -1.126 11.562 1 90.62 109 LYS A C 1
ATOM 902 O O . LYS A 1 109 ? -3.957 -2.062 11.922 1 90.62 109 LYS A O 1
ATOM 907 N N . MET A 1 110 ? -3.301 0.037 12.07 1 91.62 110 MET A N 1
ATOM 908 C CA . MET A 1 110 ? -4.234 0.332 13.156 1 91.62 110 MET A CA 1
ATOM 909 C C . MET A 1 110 ? -5.676 0.115 12.711 1 91.62 110 MET A C 1
ATOM 911 O O . MET A 1 110 ? -6.5 -0.382 13.477 1 91.62 110 MET A O 1
ATOM 915 N N . ILE A 1 111 ? -5.945 0.509 11.492 1 93.5 111 ILE A N 1
ATOM 916 C CA . ILE A 1 111 ? -7.293 0.325 10.961 1 93.5 111 ILE A CA 1
ATOM 917 C C . ILE A 1 111 ? -7.629 -1.163 10.914 1 93.5 111 ILE A C 1
ATOM 919 O O . ILE A 1 111 ? -8.719 -1.571 11.328 1 93.5 111 ILE A O 1
ATOM 923 N N . THR A 1 112 ? -6.711 -1.985 10.469 1 90.62 112 THR A N 1
ATOM 924 C CA . THR A 1 112 ? -6.977 -3.414 10.344 1 90.62 112 THR A CA 1
ATOM 925 C C . THR A 1 112 ? -7.207 -4.043 11.711 1 90.62 112 THR A C 1
ATOM 927 O O . THR A 1 112 ? -8.047 -4.938 11.859 1 90.62 112 THR A O 1
ATOM 930 N N . TYR A 1 113 ? -6.535 -3.551 12.719 1 87.62 113 TYR A N 1
ATOM 931 C CA . TYR A 1 113 ? -6.773 -4.004 14.086 1 87.62 113 TYR A CA 1
ATOM 932 C C . TYR A 1 113 ? -8.148 -3.566 14.578 1 87.62 113 TYR A C 1
ATOM 934 O O . TYR A 1 113 ? -8.836 -4.32 15.266 1 87.62 113 TYR A O 1
ATOM 942 N N . SER A 1 114 ? -8.461 -2.402 14.156 1 89.75 114 SER A N 1
ATOM 943 C CA . SER A 1 114 ? -9.727 -1.835 14.609 1 89.75 114 SER A CA 1
ATOM 944 C C . SER A 1 114 ? -10.914 -2.586 14.023 1 89.75 114 SER A C 1
ATOM 946 O O . SER A 1 114 ? -12.023 -2.521 14.555 1 89.75 114 SER A O 1
ATOM 948 N N . PHE A 1 115 ? -10.711 -3.291 12.93 1 90.25 115 PHE A N 1
ATOM 949 C CA . PHE A 1 115 ? -11.766 -4.031 12.258 1 90.25 115 PHE A CA 1
ATOM 950 C C . PHE A 1 115 ? -12.141 -5.281 13.047 1 90.25 115 PHE A C 1
ATOM 952 O O . PHE A 1 115 ? -13.203 -5.867 12.82 1 90.25 115 PHE A O 1
ATOM 959 N N . ILE A 1 116 ? -11.312 -5.789 13.961 1 86.25 116 ILE A N 1
ATOM 960 C CA . ILE A 1 116 ? -11.375 -7.121 14.547 1 86.25 116 ILE A CA 1
ATOM 961 C C . ILE A 1 116 ? -12.477 -7.172 15.609 1 86.25 116 ILE A C 1
ATOM 963 O O . ILE A 1 116 ? -13.125 -8.203 15.789 1 86.25 116 ILE A O 1
ATOM 967 N N . SER A 1 117 ? -12.719 -6.105 16.422 1 84.94 117 SER A N 1
ATOM 968 C CA . SER A 1 117 ? -13.719 -6.105 17.484 1 84.94 117 SER A CA 1
ATOM 969 C C . SER A 1 117 ? -14.695 -4.949 17.328 1 84.94 117 SER A C 1
ATOM 971 O O . SER A 1 117 ? -14.383 -3.949 16.672 1 84.94 117 SER A O 1
ATOM 973 N N . PRO A 1 118 ? -15.906 -5.199 17.797 1 80.19 118 PRO A N 1
ATOM 974 C CA . PRO A 1 118 ? -16.922 -4.156 17.656 1 80.19 118 PRO A CA 1
ATOM 975 C C . PRO A 1 118 ? -16.5 -2.826 18.266 1 80.19 118 PRO A C 1
ATOM 977 O O . PRO A 1 118 ? -16.891 -1.762 17.781 1 80.19 118 PRO A O 1
ATOM 980 N N . GLU A 1 119 ? -15.961 -3.154 19.5 1 72.31 119 GLU A N 1
ATOM 981 C CA . GLU A 1 119 ? -15.523 -1.955 20.219 1 72.31 119 GLU A CA 1
ATOM 982 C C . GLU A 1 119 ? -14 -1.88 20.281 1 72.31 119 GLU A C 1
ATOM 984 O O . GLU A 1 119 ? -13.422 -1.948 21.375 1 72.31 119 GLU A O 1
ATOM 989 N N . HIS A 1 120 ? -13.547 -2.785 19.094 1 59.66 120 HIS A N 1
ATOM 990 C CA . HIS A 1 120 ? -12.102 -2.824 19.219 1 59.66 120 HIS A CA 1
ATOM 991 C C . HIS A 1 120 ? -11.516 -1.417 19.297 1 59.66 120 HIS A C 1
ATOM 993 O O . HIS A 1 120 ? -11.898 -0.542 18.516 1 59.66 120 HIS A O 1
ATOM 999 N N . PRO A 1 121 ? -10.367 -1.781 20.281 1 53.91 121 PRO A N 1
ATOM 1000 C CA . PRO A 1 121 ? -9.844 -1.093 21.469 1 53.91 121 PRO A CA 1
ATOM 1001 C C . PRO A 1 121 ? -10.055 0.418 21.422 1 53.91 121 PRO A C 1
ATOM 1003 O O . PRO A 1 121 ? -10.359 0.964 20.359 1 53.91 121 PRO A O 1
ATOM 1006 N N . LYS A 1 122 ? -9.797 1.147 22.516 1 55.56 122 LYS A N 1
ATOM 1007 C CA . LYS A 1 122 ? -9.516 2.576 22.609 1 55.56 122 LYS A CA 1
ATOM 1008 C C . LYS A 1 122 ? -8.812 3.092 21.359 1 55.56 122 LYS A C 1
ATOM 1010 O O . LYS A 1 122 ? -8.023 2.371 20.75 1 55.56 122 LYS A O 1
ATOM 1015 N N . ILE A 1 123 ? -9.32 3.979 20.797 1 55.91 123 ILE A N 1
ATOM 1016 C CA . ILE A 1 123 ? -8.828 4.734 19.656 1 55.91 123 ILE A CA 1
ATOM 1017 C C . ILE A 1 123 ? -7.301 4.727 19.641 1 55.91 123 ILE A C 1
ATOM 1019 O O . ILE A 1 123 ? -6.668 5.094 20.625 1 55.91 123 ILE A O 1
ATOM 1023 N N . LEU A 1 124 ? -6.648 4.027 18.422 1 68.69 124 LEU A N 1
ATOM 1024 C CA . LEU A 1 124 ? -5.211 3.781 18.375 1 68.69 124 LEU A CA 1
ATOM 1025 C C . LEU A 1 124 ? -4.453 5.059 18.031 1 68.69 124 LEU A C 1
ATOM 1027 O O . LEU A 1 124 ? -3.221 5.09 18.078 1 68.69 124 LEU A O 1
ATOM 1031 N N . MET A 1 125 ? -5.121 6.324 18.078 1 87.62 125 MET A N 1
ATOM 1032 C CA . MET A 1 125 ? -4.414 7.594 17.922 1 87.62 125 MET A CA 1
ATOM 1033 C C . MET A 1 125 ? -4.961 8.641 18.891 1 87.62 125 MET A C 1
ATOM 1035 O O . MET A 1 125 ? -5.312 9.742 18.484 1 87.62 125 MET A O 1
ATOM 1039 N N . ASP A 1 126 ? -4.949 8.102 20.141 1 89 126 ASP A N 1
ATOM 1040 C CA . ASP A 1 126 ? -5.363 8.992 21.219 1 89 126 ASP A CA 1
ATOM 1041 C C . ASP A 1 126 ? -4.262 9.992 21.547 1 89 126 ASP A C 1
ATOM 1043 O O . ASP A 1 126 ? -3.094 9.617 21.688 1 89 126 ASP A O 1
ATOM 1047 N N . PHE A 1 127 ? -4.609 11.211 21.766 1 91.75 127 PHE A N 1
ATOM 1048 C CA . PHE A 1 127 ? -3.609 12.258 21.953 1 91.75 127 PHE A CA 1
ATOM 1049 C C . PHE A 1 127 ? -2.838 12.055 23.25 1 91.75 127 PHE A C 1
ATOM 1051 O O . PHE A 1 127 ? -1.692 12.492 23.375 1 91.75 127 PHE A O 1
ATOM 1058 N N . ASP A 1 128 ? -3.504 11.445 24.25 1 91.38 128 ASP A N 1
ATOM 1059 C CA . ASP A 1 128 ? -2.852 11.258 25.547 1 91.38 128 ASP A CA 1
ATOM 1060 C C . ASP A 1 128 ? -2.215 9.867 25.641 1 91.38 128 ASP A C 1
ATOM 1062 O O . ASP A 1 128 ? -1.021 9.75 25.906 1 91.38 128 ASP A O 1
ATOM 1066 N N . LYS A 1 129 ? -2.934 8.836 25.312 1 87 129 LYS A N 1
ATOM 1067 C CA . LYS A 1 129 ? -2.455 7.465 25.438 1 87 129 LYS A CA 1
ATOM 1068 C C . LYS A 1 129 ? -1.352 7.172 24.422 1 87 129 LYS A C 1
ATOM 1070 O O . LYS A 1 129 ? -0.453 6.367 24.688 1 87 129 LYS A O 1
ATOM 1075 N N . ASP A 1 130 ? -1.476 7.836 23.266 1 90.62 130 ASP A N 1
ATOM 1076 C CA . ASP A 1 130 ? -0.5 7.617 22.203 1 90.62 130 ASP A CA 1
ATOM 1077 C C . ASP A 1 130 ? 0.302 8.883 21.922 1 90.62 130 ASP A C 1
ATOM 1079 O O . ASP A 1 130 ? 0.609 9.188 20.766 1 90.62 130 ASP A O 1
ATOM 1083 N N . ALA A 1 131 ? 0.617 9.602 22.969 1 92.56 131 ALA A N 1
ATOM 1084 C CA . ALA A 1 131 ? 1.29 10.891 22.844 1 92.56 131 ALA A CA 1
ATOM 1085 C C . ALA A 1 131 ? 2.654 10.734 22.172 1 92.56 131 ALA A C 1
ATOM 1087 O O . ALA A 1 131 ? 3.088 11.617 21.422 1 92.56 131 ALA A O 1
ATOM 1088 N N . ASP A 1 132 ? 3.295 9.617 22.438 1 91.31 132 ASP A N 1
ATOM 1089 C CA . ASP A 1 132 ? 4.594 9.375 21.812 1 91.31 132 ASP A CA 1
ATOM 1090 C C . ASP A 1 132 ? 4.461 9.227 20.297 1 91.31 132 ASP A C 1
ATOM 1092 O O . ASP A 1 132 ? 5.309 9.719 19.547 1 91.31 132 ASP A O 1
ATOM 1096 N N . PHE A 1 133 ? 3.438 8.516 19.859 1 92 133 PHE A N 1
ATOM 1097 C CA . PHE A 1 133 ? 3.18 8.398 18.422 1 92 133 PHE A CA 1
ATOM 1098 C C . PHE A 1 133 ? 2.932 9.773 17.812 1 92 133 PHE A C 1
ATOM 1100 O O . PHE A 1 133 ? 3.457 10.086 16.734 1 92 133 PHE A O 1
ATOM 1107 N N . TRP A 1 134 ? 2.16 10.578 18.469 1 94.69 134 TRP A N 1
ATOM 1108 C CA . TRP A 1 134 ? 1.858 11.914 17.984 1 94.69 134 TRP A CA 1
ATOM 1109 C C . TRP A 1 134 ? 3.111 12.781 17.953 1 94.69 134 TRP A C 1
ATOM 1111 O O . TRP A 1 134 ? 3.305 13.586 17.047 1 94.69 134 TRP A O 1
ATOM 1121 N N . ASP A 1 135 ? 3.896 12.648 19 1 95.94 135 ASP A N 1
ATOM 1122 C CA . ASP A 1 135 ? 5.152 13.398 19.031 1 95.94 135 ASP A CA 1
ATOM 1123 C C . ASP A 1 135 ? 6.035 13.031 17.844 1 95.94 135 ASP A C 1
ATOM 1125 O O . ASP A 1 135 ? 6.656 13.906 17.234 1 95.94 135 ASP A O 1
ATOM 1129 N N . MET A 1 136 ? 6.094 11.75 17.547 1 94.31 136 MET A N 1
ATOM 1130 C CA . MET A 1 136 ? 6.832 11.289 16.375 1 94.31 136 MET A CA 1
ATOM 1131 C C . MET A 1 136 ? 6.262 11.906 15.102 1 94.31 136 MET A C 1
ATOM 1133 O O . MET A 1 136 ? 7.016 12.383 14.25 1 94.31 136 MET A O 1
ATOM 1137 N N . ARG A 1 137 ? 4.996 11.906 14.945 1 95.62 137 ARG A N 1
ATOM 1138 C CA . ARG A 1 137 ? 4.324 12.453 13.773 1 95.62 137 ARG A CA 1
ATOM 1139 C C . ARG A 1 137 ? 4.598 13.945 13.625 1 95.62 137 ARG A C 1
ATOM 1141 O O . ARG A 1 137 ? 4.926 14.422 12.539 1 95.62 137 ARG A O 1
ATOM 1148 N N . LEU A 1 138 ? 4.551 14.68 14.75 1 97.5 138 LEU A N 1
ATOM 1149 C CA . LEU A 1 138 ? 4.719 16.125 14.734 1 97.5 138 LEU A CA 1
ATOM 1150 C C . LEU A 1 138 ? 6.18 16.5 14.508 1 97.5 138 LEU A C 1
ATOM 1152 O O . LEU A 1 138 ? 6.488 17.656 14.195 1 97.5 138 LEU A O 1
ATOM 1156 N N . SER A 1 139 ? 7.066 15.516 14.688 1 96.94 139 SER A N 1
ATOM 1157 C CA . SER A 1 139 ? 8.5 15.758 14.555 1 96.94 139 SER A CA 1
ATOM 1158 C C . SER A 1 139 ? 8.977 15.484 13.125 1 96.94 139 SER A C 1
ATOM 1160 O O . SER A 1 139 ? 10.164 15.602 12.836 1 96.94 139 SER A O 1
ATOM 1162 N N . LEU A 1 140 ? 8.07 15.172 12.25 1 97.12 140 LEU A N 1
ATOM 1163 C CA . LEU A 1 140 ? 8.414 14.844 10.867 1 97.12 140 LEU A CA 1
ATOM 1164 C C . LEU A 1 140 ? 8.859 16.094 10.109 1 97.12 140 LEU A C 1
ATOM 1166 O O . LEU A 1 140 ? 8.562 17.219 10.523 1 97.12 140 LEU A O 1
ATOM 1170 N N . GLU A 1 141 ? 9.555 15.852 8.984 1 96.81 141 GLU A N 1
ATOM 1171 C CA . GLU A 1 141 ? 10.039 16.938 8.141 1 96.81 141 GLU A CA 1
ATOM 1172 C C . GLU A 1 141 ? 8.891 17.797 7.617 1 96.81 141 GLU A C 1
ATOM 1174 O O . GLU A 1 141 ? 9 19.016 7.543 1 96.81 141 GLU A O 1
ATOM 1179 N N . PHE A 1 142 ? 7.867 17.172 7.266 1 97.38 142 PHE A N 1
ATOM 1180 C CA . PHE A 1 142 ? 6.691 17.875 6.762 1 97.38 142 PHE A CA 1
ATOM 1181 C C . PHE A 1 142 ? 6.191 18.891 7.777 1 97.38 142 PHE A C 1
ATOM 1183 O O . PHE A 1 142 ? 5.918 20.047 7.426 1 97.38 142 PHE A O 1
ATOM 1190 N N . ASN A 1 143 ? 6.105 18.484 9.023 1 98.06 143 ASN A N 1
ATOM 1191 C CA . ASN A 1 143 ? 5.613 19.344 10.094 1 98.06 143 ASN A CA 1
ATOM 1192 C C . ASN A 1 143 ? 6.5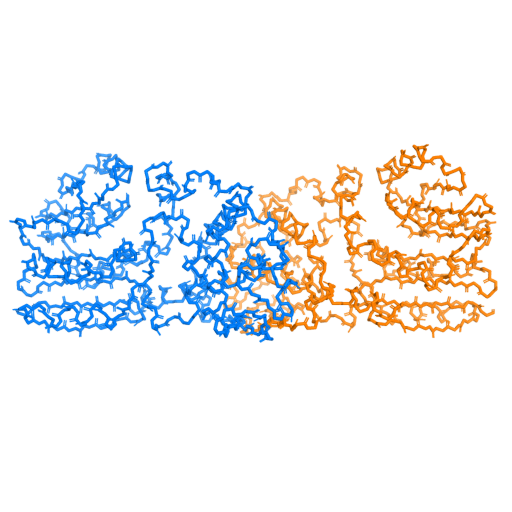74 20.5 10.367 1 98.06 143 ASN A C 1
ATOM 1194 O O . ASN A 1 143 ? 6.141 21.641 10.586 1 98.06 143 ASN A O 1
ATOM 1198 N N . SER A 1 144 ? 7.789 20.156 10.344 1 97.88 144 SER A N 1
ATOM 1199 C CA . SER A 1 144 ? 8.789 21.219 10.5 1 97.88 144 SER A CA 1
ATOM 1200 C C . SER A 1 144 ? 8.688 22.234 9.375 1 97.88 144 SER A C 1
ATOM 1202 O O . SER A 1 144 ? 8.891 23.438 9.594 1 97.88 144 SER A O 1
ATOM 1204 N N . THR A 1 145 ? 8.406 21.75 8.211 1 98.12 145 THR A N 1
ATOM 1205 C CA . THR A 1 145 ? 8.305 22.625 7.043 1 98.12 145 THR A CA 1
ATOM 1206 C C . THR A 1 145 ? 7.176 23.641 7.219 1 98.12 145 THR A C 1
ATOM 1208 O O . THR A 1 145 ? 7.348 24.828 6.926 1 98.12 145 THR A O 1
ATOM 1211 N N . TYR A 1 146 ? 6 23.156 7.68 1 97.56 146 TYR A N 1
ATOM 1212 C CA . TYR A 1 146 ? 4.941 24.156 7.781 1 97.56 146 TYR A CA 1
ATOM 1213 C C . TYR A 1 146 ? 5.188 25.094 8.953 1 97.56 146 TYR A C 1
ATOM 1215 O O . TYR A 1 146 ? 4.711 26.234 8.953 1 97.56 146 TYR A O 1
ATOM 1223 N N . ARG A 1 147 ? 5.953 24.688 9.977 1 98.5 147 ARG A N 1
ATOM 1224 C CA . ARG A 1 147 ? 6.309 25.609 11.047 1 98.5 147 ARG A CA 1
ATOM 1225 C C . ARG A 1 147 ? 7.336 26.641 10.57 1 98.5 147 ARG A C 1
ATOM 1227 O O . ARG A 1 147 ? 7.297 27.797 10.969 1 98.5 147 ARG A O 1
ATOM 1234 N N . ARG A 1 148 ? 8.227 26.219 9.695 1 98.38 148 ARG A N 1
ATOM 1235 C CA . ARG A 1 148 ? 9.148 27.172 9.07 1 98.38 148 ARG A CA 1
ATOM 1236 C C . ARG A 1 148 ? 8.398 28.188 8.219 1 98.38 148 ARG A C 1
ATOM 1238 O O . ARG A 1 148 ? 8.758 29.359 8.18 1 98.38 148 ARG A O 1
ATOM 1245 N N . LEU A 1 149 ? 7.418 27.703 7.539 1 98.62 149 LEU A N 1
ATOM 1246 C CA . LEU A 1 149 ? 6.605 28.609 6.738 1 98.62 149 LEU A CA 1
ATOM 1247 C C . LEU A 1 149 ? 5.895 29.625 7.621 1 98.62 149 LEU A C 1
ATOM 1249 O O . LEU A 1 149 ? 5.828 30.812 7.285 1 98.62 149 LEU A O 1
ATOM 1253 N N . ILE A 1 150 ? 5.348 29.156 8.727 1 98.75 150 ILE A N 1
ATOM 1254 C CA . ILE A 1 150 ? 4.699 30.047 9.695 1 98.75 150 ILE A CA 1
ATOM 1255 C C . ILE A 1 150 ? 5.676 31.125 10.148 1 98.75 150 ILE A C 1
ATOM 1257 O O . ILE A 1 150 ? 5.332 32.312 10.172 1 98.75 150 ILE A O 1
ATOM 1261 N N . ALA A 1 151 ? 6.852 30.703 10.477 1 98.5 151 ALA A N 1
ATOM 1262 C CA . ALA A 1 151 ? 7.883 31.641 10.938 1 98.5 151 ALA A CA 1
ATOM 1263 C C . ALA A 1 151 ? 8.195 32.688 9.867 1 98.5 151 ALA A C 1
ATOM 1265 O O . ALA A 1 151 ? 8.367 33.844 10.172 1 98.5 151 ALA A O 1
ATOM 1266 N N . SER A 1 152 ? 8.273 32.188 8.68 1 98.38 152 SER A N 1
ATOM 1267 C CA . SER A 1 152 ? 8.586 33.062 7.559 1 98.38 152 SER A CA 1
ATOM 1268 C C . SER A 1 152 ? 7.469 34.094 7.316 1 98.38 152 SER A C 1
ATOM 1270 O O . SER A 1 152 ? 7.719 35.281 7.145 1 98.38 152 SER A O 1
ATOM 1272 N N . ILE A 1 153 ? 6.238 33.656 7.305 1 98.12 153 ILE A N 1
ATOM 1273 C CA . ILE A 1 153 ? 5.074 34.5 7.07 1 98.12 153 ILE A CA 1
ATOM 1274 C C . ILE A 1 153 ? 4.961 35.531 8.18 1 98.12 153 ILE A C 1
ATOM 1276 O O . ILE A 1 153 ? 4.719 36.719 7.906 1 98.12 153 ILE A O 1
ATOM 1280 N N . GLY A 1 154 ? 5.117 35.094 9.414 1 97.94 154 GLY A N 1
ATOM 1281 C CA . GLY A 1 154 ? 4.984 35.969 10.57 1 97.94 154 GLY A CA 1
ATOM 1282 C C . GLY A 1 154 ? 6.199 36.844 10.805 1 97.94 154 GLY A C 1
ATOM 1283 O O . GLY A 1 154 ? 6.168 37.75 11.633 1 97.94 154 GLY A O 1
ATOM 1284 N N . LYS A 1 155 ? 7.254 36.562 10.086 1 97.81 155 LYS A N 1
ATOM 1285 C CA . LYS A 1 155 ? 8.531 37.219 10.328 1 97.81 155 LYS A CA 1
ATOM 1286 C C . LYS A 1 155 ? 8.914 37.156 11.805 1 97.81 155 LYS A C 1
ATOM 1288 O O . LYS A 1 155 ? 9.234 38.156 12.414 1 97.81 155 LYS A O 1
ATOM 1293 N N . LEU A 1 156 ? 8.836 35.969 12.359 1 98.25 156 LEU A N 1
ATOM 1294 C CA . LEU A 1 156 ? 9.031 35.781 13.789 1 98.25 156 LEU A CA 1
ATOM 1295 C C . LEU A 1 156 ? 10.438 36.219 14.211 1 98.25 156 LEU A C 1
ATOM 1297 O O . LEU A 1 156 ? 11.406 35.938 13.492 1 98.25 156 LEU A O 1
ATOM 1301 N N . ARG A 1 157 ? 10.445 36.875 15.281 1 97.62 157 ARG A N 1
ATOM 1302 C CA . ARG A 1 157 ? 11.703 37.375 15.836 1 97.62 157 ARG A CA 1
ATOM 1303 C C . ARG A 1 157 ? 11.586 37.594 17.344 1 97.62 157 ARG A C 1
ATOM 1305 O O . ARG A 1 157 ? 10.484 37.562 17.891 1 97.62 157 ARG A O 1
ATOM 1312 N N . ASP A 1 158 ? 12.711 37.844 17.828 1 97.06 158 ASP A N 1
ATOM 1313 C CA . ASP A 1 158 ? 12.758 38.125 19.25 1 97.06 158 ASP A CA 1
ATOM 1314 C C . ASP A 1 158 ? 11.852 39.312 19.609 1 97.06 158 ASP A C 1
ATOM 1316 O O . ASP A 1 158 ? 11.633 40.188 18.766 1 97.06 158 ASP A O 1
ATOM 1320 N N . GLU A 1 159 ? 11.164 39.312 20.734 1 97.12 159 GLU A N 1
ATOM 1321 C CA . GLU A 1 159 ? 10.336 40.375 21.297 1 97.12 159 GLU A CA 1
ATOM 1322 C C . GLU A 1 159 ? 8.875 40.188 20.922 1 97.12 159 GLU A C 1
ATOM 1324 O O . GLU A 1 159 ? 7.992 40.812 21.516 1 97.12 159 GLU A O 1
ATOM 1329 N N . MET A 1 160 ? 8.625 39.312 20 1 98.12 160 MET A N 1
ATOM 1330 C CA . MET A 1 160 ? 7.246 39.125 19.547 1 98.12 160 MET A CA 1
ATOM 1331 C C . MET A 1 160 ? 6.438 38.281 20.516 1 98.12 160 MET A C 1
ATOM 1333 O O . MET A 1 160 ? 7.004 37.5 21.281 1 98.12 160 MET A O 1
ATOM 1337 N N . THR A 1 161 ? 5.145 38.5 20.438 1 98.5 161 THR A N 1
ATOM 1338 C CA . THR A 1 161 ? 4.215 37.688 21.219 1 98.5 161 THR A CA 1
ATOM 1339 C C . THR A 1 161 ? 3.412 36.781 20.297 1 98.5 161 THR A C 1
ATOM 1341 O O . THR A 1 161 ? 2.83 37.219 19.312 1 98.5 161 THR A O 1
ATOM 1344 N N . VAL A 1 162 ? 3.426 35.469 20.609 1 98.69 162 VAL A N 1
ATOM 1345 C CA . VAL A 1 162 ? 2.795 34.469 19.75 1 98.69 162 VAL A CA 1
ATOM 1346 C C . VAL A 1 162 ? 1.831 33.625 20.578 1 98.69 162 VAL A C 1
ATOM 1348 O O . VAL A 1 162 ? 2.16 33.219 21.688 1 98.69 162 VAL A O 1
ATOM 1351 N N . LEU A 1 163 ? 0.643 33.469 20.078 1 98.75 163 LEU A N 1
ATOM 1352 C CA . LEU A 1 163 ? -0.326 32.5 20.594 1 98.75 163 LEU A CA 1
ATOM 1353 C C . LEU A 1 163 ? -0.513 31.344 19.625 1 98.75 163 LEU A C 1
ATOM 1355 O O . LEU A 1 163 ? -0.86 31.547 18.453 1 98.75 163 LEU A O 1
ATOM 1359 N N . ASP A 1 164 ? -0.247 30.156 20.062 1 98.75 164 ASP A N 1
ATOM 1360 C CA . ASP A 1 164 ? -0.322 28.953 19.25 1 98.75 164 ASP A CA 1
ATOM 1361 C C . ASP A 1 164 ? -1.456 28.047 19.719 1 98.75 164 ASP A C 1
ATOM 1363 O O . ASP A 1 164 ? -1.332 27.359 20.75 1 98.75 164 ASP A O 1
ATOM 1367 N N . LEU A 1 165 ? -2.523 28.047 19 1 98.5 165 LEU A N 1
ATOM 1368 C CA . LEU A 1 165 ? -3.711 27.281 19.344 1 98.5 165 LEU A CA 1
ATOM 1369 C C . LEU A 1 165 ? -3.602 25.844 18.828 1 98.5 165 LEU A C 1
ATOM 1371 O O . LEU A 1 165 ? -3.545 25.625 17.609 1 98.5 165 LEU A O 1
ATOM 1375 N N . GLY A 1 166 ? -3.652 24.859 19.703 1 98.19 166 GLY A N 1
ATOM 1376 C CA . GLY A 1 166 ? -3.318 23.484 19.359 1 98.19 166 GLY A CA 1
ATOM 1377 C C . GLY A 1 166 ? -1.836 23.281 19.109 1 98.19 166 GLY A C 1
ATOM 1378 O O . GLY A 1 166 ? -1.439 22.734 18.078 1 98.19 166 GLY A O 1
ATOM 1379 N N . CYS A 1 167 ? -1.075 23.625 20.078 1 98.44 167 CYS A N 1
ATOM 1380 C CA . CYS A 1 167 ? 0.357 23.797 19.859 1 98.44 167 CYS A CA 1
ATOM 1381 C C . CYS A 1 167 ? 1.062 22.438 19.797 1 98.44 167 CYS A C 1
ATOM 1383 O O . CYS A 1 167 ? 2.184 22.344 19.297 1 98.44 167 CYS A O 1
ATOM 1385 N N . GLY A 1 168 ? 0.483 21.375 20.375 1 98 168 GLY A N 1
ATOM 1386 C CA . GLY A 1 168 ? 1.106 20.062 20.375 1 98 168 GLY A CA 1
ATOM 1387 C C . GLY A 1 168 ? 2.408 20.016 21.141 1 98 168 GLY A C 1
ATOM 1388 O O . GLY A 1 168 ? 2.582 20.734 22.125 1 98 168 GLY A O 1
ATOM 1389 N N . SER A 1 169 ? 3.285 19.094 20.75 1 98.38 169 SER A N 1
ATOM 1390 C CA . SER A 1 169 ? 4.457 18.781 21.562 1 98.38 169 SER A CA 1
ATOM 1391 C C . SER A 1 169 ? 5.723 19.375 20.953 1 98.38 169 SER A C 1
ATOM 1393 O O . SER A 1 169 ? 6.766 19.438 21.609 1 98.38 169 SER A O 1
ATOM 1395 N N . VAL A 1 170 ? 5.652 19.891 19.719 1 98.69 170 VAL A N 1
ATOM 1396 C CA . VAL A 1 170 ? 6.895 20.219 19.047 1 98.69 170 VAL A CA 1
ATOM 1397 C C . VAL A 1 170 ? 6.926 21.719 18.734 1 98.69 170 VAL A C 1
ATOM 1399 O O . VAL A 1 170 ? 7.957 22.375 18.906 1 98.69 170 VAL A O 1
ATOM 1402 N N . SER A 1 171 ? 5.844 22.312 18.344 1 98.62 171 SER A N 1
ATOM 1403 C CA . SER A 1 171 ? 5.746 23.703 17.953 1 98.62 171 SER A CA 1
ATOM 1404 C C . SER A 1 171 ? 6.254 24.625 19.047 1 98.62 171 SER A C 1
ATOM 1406 O O . SER A 1 171 ? 6.938 25.625 18.766 1 98.62 171 SER A O 1
ATOM 1408 N N . PRO A 1 172 ? 5.934 24.312 20.344 1 98.81 172 PRO A N 1
ATOM 1409 C CA . PRO A 1 172 ? 6.391 25.203 21.422 1 98.81 172 PRO A CA 1
ATOM 1410 C C . PRO A 1 172 ? 7.902 25.406 21.406 1 98.81 172 PRO A C 1
ATOM 1412 O O . PRO A 1 172 ? 8.383 26.5 21.719 1 98.81 172 PRO A O 1
ATOM 1415 N N . VAL A 1 173 ? 8.609 24.391 21.031 1 98.5 173 VAL A N 1
ATOM 1416 C CA . VAL A 1 173 ? 10.062 24.484 21.016 1 98.5 173 VAL A CA 1
ATOM 1417 C C . VAL A 1 173 ? 10.508 25.219 19.75 1 98.5 173 VAL A C 1
ATOM 1419 O O . VAL A 1 173 ? 11.266 26.188 19.812 1 98.5 173 VAL A O 1
ATOM 1422 N N . GLU A 1 174 ? 10.055 24.812 18.562 1 98.44 174 GLU A N 1
ATOM 1423 C CA . GLU A 1 174 ? 10.539 25.344 17.281 1 98.44 174 GLU A CA 1
ATOM 1424 C C . GLU A 1 174 ? 10.156 26.812 17.109 1 98.44 174 GLU A C 1
ATOM 1426 O O . GLU A 1 174 ? 10.992 27.641 16.75 1 98.44 174 GLU A O 1
ATOM 1431 N N . ILE A 1 175 ? 8.938 27.156 17.406 1 98.56 175 ILE A N 1
ATOM 1432 C CA . ILE A 1 175 ? 8.477 28.531 17.281 1 98.56 175 ILE A CA 1
ATOM 1433 C C . ILE A 1 175 ? 8.945 29.359 18.469 1 98.56 175 ILE A C 1
ATOM 1435 O O . ILE A 1 175 ? 9.312 30.516 18.328 1 98.56 175 ILE A O 1
ATOM 1439 N N . GLY A 1 176 ? 8.922 28.75 19.656 1 98.31 176 GLY A N 1
ATOM 1440 C CA . GLY A 1 176 ? 9.391 29.422 20.859 1 98.31 176 GLY A CA 1
ATOM 1441 C C . GLY A 1 176 ? 10.805 29.938 20.75 1 98.31 176 GLY A C 1
ATOM 1442 O O . GLY A 1 176 ? 11.102 31.062 21.172 1 98.31 176 GLY A O 1
ATOM 1443 N N . LYS A 1 177 ? 11.602 29.172 20.188 1 97.94 177 LYS A N 1
ATOM 1444 C CA . LYS A 1 177 ? 13 29.578 20.016 1 97.94 177 LYS A CA 1
ATOM 1445 C C . LYS A 1 177 ? 13.102 30.844 19.188 1 97.94 177 LYS A C 1
ATOM 1447 O O . LYS A 1 177 ? 13.961 31.688 19.438 1 97.94 177 LYS A O 1
ATOM 1452 N N . LEU A 1 178 ? 12.289 31 18.219 1 97.81 178 LEU A N 1
ATOM 1453 C CA . LEU A 1 178 ? 12.359 32.125 17.297 1 97.81 178 LEU A CA 1
ATOM 1454 C C . LEU A 1 178 ? 11.867 33.406 17.953 1 97.81 178 LEU A C 1
ATOM 1456 O O . LEU A 1 178 ? 12.352 34.5 17.625 1 97.81 178 LEU A O 1
ATOM 1460 N N . VAL A 1 179 ? 10.922 33.344 18.812 1 96.62 179 VAL A N 1
ATOM 1461 C CA . VAL A 1 179 ? 10.336 34.5 19.5 1 96.62 179 VAL A CA 1
ATOM 1462 C C . VAL A 1 179 ? 11.328 35.062 20.516 1 96.62 179 VAL A C 1
ATOM 1464 O O . VAL A 1 179 ? 11.273 36.25 20.859 1 96.62 179 VAL A O 1
ATOM 1467 N N . GLY A 1 180 ? 12.188 34.188 21.109 1 93.88 180 GLY A N 1
ATOM 1468 C CA . GLY A 1 180 ? 13.312 34.594 21.953 1 93.88 180 GLY A CA 1
ATOM 1469 C C . GLY A 1 180 ? 12.898 34.938 23.359 1 93.88 180 GLY A C 1
ATOM 1470 O O . GLY A 1 180 ? 11.703 35 23.672 1 93.88 180 GLY A O 1
ATOM 1471 N N . SER A 1 181 ? 13.891 35.344 24.172 1 96.5 181 SER A N 1
ATOM 1472 C CA . SER A 1 181 ? 13.688 35.562 25.594 1 96.5 181 SER A CA 1
ATOM 1473 C C . SER A 1 181 ? 13.039 36.906 25.875 1 96.5 181 SER A C 1
ATOM 1475 O O . SER A 1 181 ? 12.5 37.156 26.953 1 96.5 181 SER A O 1
ATOM 1477 N N . ASN A 1 182 ? 13.109 37.781 24.891 1 97.94 182 ASN A N 1
ATOM 1478 C CA . ASN A 1 182 ? 12.477 39.094 25.062 1 97.94 182 ASN A CA 1
ATOM 1479 C C . ASN A 1 182 ? 11.023 39.062 24.594 1 97.94 182 ASN A C 1
ATOM 1481 O O . ASN A 1 182 ? 10.289 40.062 24.781 1 97.94 182 ASN A O 1
ATOM 1485 N N . GLY A 1 183 ? 10.633 38 23.969 1 97.75 183 GLY A N 1
ATOM 1486 C CA . GLY A 1 183 ? 9.258 37.812 23.547 1 97.75 183 GLY A CA 1
ATOM 1487 C C . GLY A 1 183 ? 8.461 36.906 24.438 1 97.75 183 GLY A C 1
ATOM 1488 O O . GLY A 1 183 ? 8.766 36.781 25.625 1 97.75 183 GLY A O 1
ATOM 1489 N N . LYS A 1 184 ? 7.355 36.438 23.891 1 98.19 184 LYS A N 1
ATOM 1490 C CA . LYS A 1 184 ? 6.488 35.531 24.641 1 98.19 184 LYS A CA 1
ATOM 1491 C C . LYS A 1 184 ? 5.75 34.562 23.703 1 98.19 184 LYS A C 1
ATOM 1493 O O . LYS A 1 184 ? 5.113 35 22.734 1 98.19 184 LYS A O 1
ATOM 1498 N N . TYR A 1 185 ? 5.91 33.312 23.969 1 98.62 185 TYR A N 1
ATOM 1499 C CA . TYR A 1 185 ? 5.156 32.25 23.281 1 98.62 185 TYR A CA 1
ATOM 1500 C C . TYR A 1 185 ? 4.172 31.578 24.234 1 98.62 185 TYR A C 1
ATOM 1502 O O . TYR A 1 185 ? 4.566 31.062 25.281 1 98.62 185 TYR A O 1
ATOM 1510 N N . VAL A 1 186 ? 2.92 31.625 23.891 1 98.62 186 VAL A N 1
ATOM 1511 C CA . VAL A 1 186 ? 1.899 30.906 24.641 1 98.62 186 VAL A CA 1
ATOM 1512 C C . VAL A 1 186 ? 1.296 29.812 23.781 1 98.62 186 VAL A C 1
ATOM 1514 O O . VAL A 1 186 ? 0.664 30.078 22.766 1 98.62 186 VAL A O 1
ATOM 1517 N N . GLY A 1 187 ? 1.504 28.594 24.203 1 98.5 187 GLY A N 1
ATOM 1518 C CA . GLY A 1 187 ? 0.897 27.438 23.547 1 98.5 187 GLY A CA 1
ATOM 1519 C C . GLY A 1 187 ? -0.297 26.891 24.312 1 98.5 187 GLY A C 1
ATOM 1520 O O . GLY A 1 187 ? -0.223 26.656 25.516 1 98.5 187 GLY A O 1
ATOM 1521 N N . VAL A 1 188 ? -1.341 26.688 23.594 1 98.31 188 VAL A N 1
ATOM 1522 C CA . VAL A 1 188 ? -2.561 26.141 24.172 1 98.31 188 VAL A CA 1
ATOM 1523 C C . VAL A 1 188 ? -2.865 24.781 23.547 1 98.31 188 VAL A C 1
ATOM 1525 O O . VAL A 1 188 ? -2.865 24.641 22.312 1 98.31 188 VAL A O 1
ATOM 1528 N N . ASP A 1 189 ? -3.129 23.781 24.312 1 98.19 189 ASP A N 1
ATOM 1529 C CA . ASP A 1 189 ? -3.541 22.453 23.875 1 98.19 189 ASP A CA 1
ATOM 1530 C C . ASP A 1 189 ? -4.414 21.766 24.922 1 98.19 189 ASP A C 1
ATOM 1532 O O . ASP A 1 189 ? -4.266 22.031 26.125 1 98.19 189 ASP A O 1
ATOM 1536 N N . PHE A 1 190 ? -5.312 20.953 24.516 1 96.94 190 PHE A N 1
ATOM 1537 C CA . PHE A 1 190 ? -6.207 20.312 25.484 1 96.94 190 PHE A CA 1
ATOM 1538 C C . PHE A 1 190 ? -5.598 19.031 26.016 1 96.94 190 PHE A C 1
ATOM 1540 O O . PHE A 1 190 ? -6.062 18.484 27.031 1 96.94 190 PHE A O 1
ATOM 1547 N N . SER A 1 191 ? -4.605 18.453 25.375 1 97.06 191 SER A N 1
ATOM 1548 C CA . SER A 1 191 ? -4.047 17.156 25.719 1 97.06 191 SER A CA 1
ATOM 1549 C C . SER A 1 191 ? -2.932 17.266 26.75 1 97.06 191 SER A C 1
ATOM 1551 O O . SER A 1 191 ? -1.84 17.75 26.438 1 97.06 191 SER A O 1
ATOM 1553 N N . PRO A 1 192 ? -3.164 16.781 27.938 1 97.44 192 PRO A N 1
ATOM 1554 C CA . PRO A 1 192 ? -2.076 16.812 28.922 1 97.44 192 PRO A CA 1
ATOM 1555 C C . PRO A 1 192 ? -0.876 15.969 28.484 1 97.44 192 PRO A C 1
ATOM 1557 O O . PRO A 1 192 ? 0.265 16.297 28.828 1 97.44 192 PRO A O 1
ATOM 1560 N N . GLY A 1 193 ? -1.165 14.922 27.734 1 96.31 193 GLY A N 1
ATOM 1561 C CA . GLY A 1 193 ? -0.077 14.102 27.219 1 96.31 193 GLY A CA 1
ATOM 1562 C C . GLY A 1 193 ? 0.849 14.859 26.281 1 96.31 193 GLY A C 1
ATOM 1563 O O . GLY A 1 193 ? 2.072 14.797 26.422 1 96.31 193 GLY A O 1
ATOM 1564 N N . MET A 1 194 ? 0.322 15.586 25.391 1 97.25 194 MET A N 1
ATOM 1565 C CA . MET A 1 194 ? 1.109 16.391 24.453 1 97.25 194 MET A CA 1
ATOM 1566 C C . MET A 1 194 ? 1.875 17.484 25.203 1 97.25 194 MET A C 1
ATOM 1568 O O . MET A 1 194 ? 3.057 17.703 24.938 1 97.25 194 MET A O 1
ATOM 1572 N N . LEU A 1 195 ? 1.216 18.109 26.141 1 98.44 195 LEU A N 1
ATOM 1573 C CA . LEU A 1 195 ? 1.812 19.219 26.875 1 98.44 195 LEU A CA 1
ATOM 1574 C C . LEU A 1 195 ? 2.934 18.734 27.781 1 98.44 195 LEU A C 1
ATOM 1576 O O . LEU A 1 195 ? 3.92 19.438 28 1 98.44 195 LEU A O 1
ATOM 1580 N N . SER A 1 196 ? 2.75 17.547 28.312 1 98.25 196 SER A N 1
ATOM 1581 C CA . SER A 1 196 ? 3.795 16.969 29.156 1 98.25 196 SER A CA 1
ATOM 1582 C C . SER A 1 196 ? 5.098 16.797 28.375 1 98.25 196 SER A C 1
ATOM 1584 O O . SER A 1 196 ? 6.172 17.141 28.875 1 98.25 196 SER A O 1
ATOM 1586 N N . ILE A 1 197 ? 4.996 16.344 27.156 1 98 197 ILE A N 1
ATOM 1587 C CA . ILE A 1 197 ? 6.168 16.172 26.312 1 98 197 ILE A CA 1
ATOM 1588 C C . ILE A 1 197 ? 6.766 17.531 25.969 1 98 197 ILE A C 1
ATOM 1590 O O . ILE A 1 197 ? 7.98 17.719 26.062 1 98 197 ILE A O 1
ATOM 1594 N N . ALA A 1 198 ? 5.965 18.484 25.641 1 98.38 198 ALA A N 1
ATOM 1595 C CA . ALA A 1 198 ? 6.426 19.828 25.312 1 98.38 198 ALA A CA 1
ATOM 1596 C C . ALA A 1 198 ? 7.137 20.469 26.5 1 98.38 198 ALA A C 1
ATOM 1598 O O . ALA A 1 198 ? 8.203 21.078 26.344 1 98.38 198 ALA A O 1
ATOM 1599 N N . LYS A 1 199 ? 6.527 20.328 27.656 1 98.38 199 LYS A N 1
ATOM 1600 C CA . LYS A 1 199 ? 7.082 20.906 28.875 1 98.38 199 LYS A CA 1
ATOM 1601 C C . LYS A 1 199 ? 8.484 20.375 29.156 1 98.38 199 LYS A C 1
ATOM 1603 O O . LYS A 1 199 ? 9.375 21.125 29.547 1 98.38 199 LYS A O 1
ATOM 1608 N N . SER A 1 200 ? 8.594 19.078 29.031 1 98.06 200 SER A N 1
ATOM 1609 C CA . SER A 1 200 ? 9.898 18.453 29.25 1 98.06 200 SER A CA 1
ATOM 1610 C C . SER A 1 200 ? 10.953 19.031 28.312 1 98.06 200 SER A C 1
ATOM 1612 O O . SER A 1 200 ? 12.07 19.328 28.734 1 98.06 200 SER A O 1
ATOM 1614 N N . LYS A 1 201 ? 10.648 19.234 27.078 1 97.75 201 LYS A N 1
ATOM 1615 C CA . LYS A 1 201 ? 11.578 19.766 26.078 1 97.75 201 LYS A CA 1
ATOM 1616 C C . LYS A 1 201 ? 11.945 21.219 26.391 1 97.75 201 LYS A C 1
ATOM 1618 O O . LYS A 1 201 ? 13.117 21.594 26.297 1 97.75 201 LYS A O 1
ATOM 1623 N N . ILE A 1 202 ? 11 22 26.766 1 97.94 202 ILE A N 1
ATOM 1624 C CA . ILE A 1 202 ? 11.172 23.422 27.078 1 97.94 202 ILE A CA 1
ATOM 1625 C C . ILE A 1 202 ? 12.102 23.578 28.266 1 97.94 202 ILE A C 1
ATOM 1627 O O . ILE A 1 202 ? 13.008 24.422 28.266 1 97.94 202 ILE A O 1
ATOM 1631 N N . LYS A 1 203 ? 11.812 22.766 29.281 1 97.75 203 LYS A N 1
ATOM 1632 C CA . LYS A 1 203 ? 12.633 22.797 30.484 1 97.75 203 LYS A CA 1
ATOM 1633 C C . LYS A 1 203 ? 14.086 22.438 30.188 1 97.75 203 LYS A C 1
ATOM 1635 O O . LYS A 1 203 ? 15.008 23.109 30.656 1 97.75 203 LYS A O 1
ATOM 1640 N N . GLU A 1 204 ? 14.25 21.438 29.469 1 97.75 204 GLU A N 1
ATOM 1641 C CA . GLU A 1 204 ? 15.586 20.969 29.109 1 97.75 204 GLU A CA 1
ATOM 1642 C C . GLU A 1 204 ? 16.359 22.047 28.359 1 97.75 204 GLU A C 1
ATOM 1644 O O . GLU A 1 204 ? 17.578 22.172 28.516 1 97.75 204 GLU A O 1
ATOM 1649 N N . LEU A 1 205 ? 15.68 22.828 27.562 1 97.75 205 LEU A N 1
ATOM 1650 C CA . LEU A 1 205 ? 16.328 23.812 26.688 1 97.75 205 LEU A CA 1
ATOM 1651 C C . LEU A 1 205 ? 16.375 25.188 27.359 1 97.75 205 LEU A C 1
ATOM 1653 O O . LEU A 1 205 ? 16.953 26.125 26.812 1 97.75 205 LEU A O 1
ATOM 1657 N N . GLY A 1 206 ? 15.703 25.328 28.469 1 97.69 206 GLY A N 1
ATOM 1658 C CA . GLY A 1 206 ? 15.711 26.578 29.219 1 97.69 206 GLY A CA 1
ATOM 1659 C C . GLY A 1 206 ? 14.906 27.688 28.562 1 97.69 206 GLY A C 1
ATOM 1660 O O . GLY A 1 206 ? 15.328 28.844 28.562 1 97.69 206 GLY A O 1
ATOM 1661 N N . LEU A 1 207 ? 13.82 27.344 27.953 1 98.06 207 LEU A N 1
ATOM 1662 C CA . LEU A 1 207 ? 12.984 28.328 27.281 1 98.06 207 LEU A CA 1
ATOM 1663 C C . LEU A 1 207 ? 11.922 28.891 28.219 1 98.06 207 LEU A C 1
ATOM 1665 O O . LEU A 1 207 ? 10.734 28.641 28.047 1 98.06 207 LEU A O 1
ATOM 1669 N N . ASP A 1 208 ? 12.258 29.781 29.031 1 97.38 208 ASP A N 1
ATOM 1670 C CA . ASP A 1 208 ? 11.422 30.281 30.109 1 97.38 208 ASP A CA 1
ATOM 1671 C C . ASP A 1 208 ? 10.305 31.172 29.578 1 97.38 208 ASP A C 1
ATOM 1673 O O . ASP A 1 208 ? 9.312 31.406 30.266 1 97.38 208 ASP A O 1
ATOM 1677 N N . TRP A 1 209 ? 10.461 31.672 28.375 1 97.94 209 TRP A N 1
ATOM 1678 C CA . TRP A 1 209 ? 9.492 32.594 27.781 1 97.94 209 TRP A CA 1
ATOM 1679 C C . TRP A 1 209 ? 8.398 31.828 27.047 1 97.94 209 TRP A C 1
ATOM 1681 O O . TRP A 1 209 ? 7.465 32.438 26.516 1 97.94 209 TRP A O 1
ATOM 1691 N N . VAL A 1 210 ? 8.477 30.516 27.047 1 98.69 210 VAL A N 1
ATOM 1692 C CA . VAL A 1 210 ? 7.457 29.641 26.453 1 98.69 210 VAL A CA 1
ATOM 1693 C C . VAL A 1 210 ? 6.5 29.156 27.531 1 98.69 210 VAL A C 1
ATOM 1695 O O . VAL A 1 210 ? 6.906 28.406 28.438 1 98.69 210 VAL A O 1
ATOM 1698 N N . ILE A 1 211 ? 5.285 29.562 27.453 1 98.25 211 ILE A N 1
ATOM 1699 C CA . ILE A 1 211 ? 4.266 29.219 28.438 1 98.25 211 ILE A CA 1
ATOM 1700 C C . ILE A 1 211 ? 3.244 28.266 27.812 1 98.25 211 ILE A C 1
ATOM 1702 O O . ILE A 1 211 ? 2.77 28.516 26.703 1 98.25 211 ILE A O 1
ATOM 1706 N N . LEU A 1 212 ? 2.916 27.219 28.5 1 98.62 212 LEU A N 1
ATOM 1707 C CA . LEU A 1 212 ? 1.947 26.234 28.016 1 98.62 212 LEU A CA 1
ATOM 1708 C C . LEU A 1 212 ? 0.688 26.25 28.875 1 98.62 212 LEU A C 1
ATOM 1710 O O . LEU A 1 212 ? 0.768 26.375 30.094 1 98.62 212 LEU A O 1
ATOM 1714 N N . ARG A 1 213 ? -0.428 26.188 28.25 1 97.94 213 ARG A N 1
ATOM 1715 C CA . ARG A 1 213 ? -1.715 26.156 28.938 1 97.94 213 ARG A CA 1
ATOM 1716 C C . ARG A 1 213 ? -2.568 24.984 28.469 1 97.94 213 ARG A C 1
ATOM 1718 O O . ARG A 1 213 ? -2.779 24.812 27.266 1 97.94 213 ARG A O 1
ATOM 1725 N N . GLU A 1 214 ? -3.012 24.141 29.375 1 97.88 214 GLU A N 1
ATOM 1726 C CA . GLU A 1 214 ? -3.967 23.078 29.078 1 97.88 214 GLU A CA 1
ATOM 1727 C C . GLU A 1 214 ? -5.395 23.625 29.016 1 97.88 214 GLU A C 1
ATOM 1729 O O . GLU A 1 214 ? -6.051 23.766 30.047 1 97.88 214 GLU A O 1
ATOM 1734 N N . LEU A 1 215 ? -5.895 23.875 27.828 1 96.38 215 LEU A N 1
ATOM 1735 C CA . LEU A 1 215 ? -7.211 24.469 27.625 1 96.38 215 LEU A CA 1
ATOM 1736 C C . LEU A 1 215 ? -7.848 23.969 26.328 1 96.38 215 LEU A C 1
ATOM 1738 O O . LEU A 1 215 ? -7.145 23.578 25.406 1 96.38 215 LEU A O 1
ATOM 1742 N N . ASP A 1 216 ? -9.117 24.016 26.328 1 96.38 216 ASP A N 1
ATOM 1743 C CA . ASP A 1 216 ? -9.891 23.844 25.094 1 96.38 216 ASP A CA 1
ATOM 1744 C C . ASP A 1 216 ? -10.023 25.172 24.344 1 96.38 216 ASP A C 1
ATOM 1746 O O . ASP A 1 216 ? -10.578 26.141 24.875 1 96.38 216 ASP A O 1
ATOM 1750 N N . ILE A 1 217 ? -9.484 25.156 23.125 1 95.62 217 ILE A N 1
ATOM 1751 C CA . ILE A 1 217 ? -9.469 26.422 22.391 1 95.62 217 ILE A CA 1
ATOM 1752 C C . ILE A 1 217 ? -10.898 26.875 22.125 1 95.62 217 ILE A C 1
ATOM 1754 O O . ILE A 1 217 ? -11.133 28.047 21.812 1 95.62 217 ILE A O 1
ATOM 1758 N N . ARG A 1 218 ? -11.992 26.156 22.266 1 94.12 218 ARG A N 1
ATOM 1759 C CA . ARG A 1 218 ? -13.391 26.5 22.031 1 94.12 218 ARG A CA 1
ATOM 1760 C C . ARG A 1 218 ? -13.922 27.375 23.156 1 94.12 218 ARG A C 1
ATOM 1762 O O . ARG A 1 218 ? -14.906 28.109 22.969 1 94.12 218 ARG A O 1
ATOM 1769 N N . THR A 1 219 ? -13.133 27.234 24.266 1 92.19 219 THR A N 1
ATOM 1770 C CA . THR A 1 219 ? -13.68 27.922 25.422 1 92.19 219 THR A CA 1
ATOM 1771 C C . THR A 1 219 ? -12.656 28.906 26 1 92.19 219 THR A C 1
ATOM 1773 O O . THR A 1 219 ? -12.906 29.531 27.031 1 92.19 219 THR A O 1
ATOM 1776 N N . MET A 1 220 ? -11.672 28.953 25.359 1 91.19 220 MET A N 1
ATOM 1777 C CA . MET A 1 220 ? -10.617 29.812 25.906 1 91.19 220 MET A CA 1
ATOM 1778 C C . MET A 1 220 ? -11.016 31.281 25.812 1 91.19 220 MET A C 1
ATOM 1780 O O . MET A 1 220 ? -11.719 31.688 24.891 1 91.19 220 MET A O 1
ATOM 1784 N N . ILE A 1 221 ? -10.555 32.031 26.812 1 89.5 221 ILE A N 1
ATOM 1785 C CA . ILE A 1 221 ? -10.742 33.5 26.875 1 89.5 221 ILE A CA 1
ATOM 1786 C C . ILE A 1 221 ? -9.383 34.188 26.969 1 89.5 221 ILE A C 1
ATOM 1788 O O . ILE A 1 221 ? -8.766 34.188 28.031 1 89.5 221 ILE A O 1
ATOM 1792 N N . PRO A 1 222 ? -9.008 34.719 25.828 1 88 222 PRO A N 1
ATOM 1793 C CA . PRO A 1 222 ? -7.691 35.375 25.875 1 88 222 PRO A CA 1
ATOM 1794 C C . PRO A 1 222 ? -7.676 36.594 26.781 1 88 222 PRO A C 1
ATOM 1796 O O . PRO A 1 222 ? -8.648 37.344 26.812 1 88 222 PRO A O 1
ATOM 1799 N N . ARG A 1 223 ? -6.641 36.719 27.531 1 88.81 223 ARG A N 1
ATOM 1800 C CA . ARG A 1 223 ? -6.48 37.844 28.438 1 88.81 223 ARG A CA 1
ATOM 1801 C C . ARG A 1 223 ? -5.414 38.812 27.922 1 88.81 223 ARG A C 1
ATOM 1803 O O . ARG A 1 223 ? -5.207 39.875 28.516 1 88.81 223 ARG A O 1
ATOM 1810 N N . SER A 1 224 ? -4.758 38.469 26.938 1 94.5 224 SER A N 1
ATOM 1811 C CA . SER A 1 224 ? -3.686 39.25 26.328 1 94.5 224 SER A CA 1
ATOM 1812 C C . SER A 1 224 ? -3.863 39.344 24.812 1 94.5 224 SER A C 1
ATOM 1814 O O . SER A 1 224 ? -4.738 38.688 24.25 1 94.5 224 SER A O 1
ATOM 1816 N N . LYS A 1 225 ? -3.094 40.312 24.281 1 97.56 225 LYS A N 1
ATOM 1817 C CA . LYS A 1 225 ? -3.045 40.438 22.828 1 97.56 225 LYS A CA 1
ATOM 1818 C C . LYS A 1 225 ? -1.73 39.875 22.266 1 97.56 225 LYS A C 1
ATOM 1820 O O . LYS A 1 225 ? -0.719 39.875 22.969 1 97.56 225 LYS A O 1
ATOM 1825 N N . TYR A 1 226 ? -1.791 39.531 21.016 1 98.56 226 TYR A N 1
ATOM 1826 C CA . TYR A 1 226 ? -0.635 38.875 20.406 1 98.56 226 TYR A CA 1
ATOM 1827 C C . TYR A 1 226 ? -0.335 39.438 19.031 1 98.56 226 TYR A C 1
ATOM 1829 O O . TYR A 1 226 ? -1.236 39.938 18.344 1 98.56 226 TYR A O 1
ATOM 1837 N N . ASP A 1 227 ? 0.941 39.406 18.672 1 98.69 227 ASP A N 1
ATOM 1838 C CA . ASP A 1 227 ? 1.356 39.812 17.344 1 98.69 227 ASP A CA 1
ATOM 1839 C C . ASP A 1 227 ? 0.965 38.75 16.297 1 98.69 227 ASP A C 1
ATOM 1841 O O . ASP A 1 227 ? 0.581 39.094 15.18 1 98.69 227 ASP A O 1
ATOM 1845 N N . ILE A 1 228 ? 1.148 37.531 16.656 1 98.81 228 ILE A N 1
ATOM 1846 C CA . ILE A 1 228 ? 0.889 36.406 15.758 1 98.81 228 ILE A CA 1
ATOM 1847 C C . ILE A 1 228 ? 0.044 35.344 16.469 1 98.81 228 ILE A C 1
ATOM 1849 O O . ILE A 1 228 ? 0.298 35.031 17.641 1 98.81 228 ILE A O 1
ATOM 1853 N N . ILE A 1 229 ? -0.914 34.844 15.82 1 98.88 229 ILE A N 1
ATOM 1854 C CA . ILE A 1 229 ? -1.678 33.688 16.281 1 98.88 229 ILE A CA 1
ATOM 1855 C C . ILE A 1 229 ? -1.61 32.594 15.234 1 98.88 229 ILE A C 1
ATOM 1857 O O . ILE A 1 229 ? -1.724 32.844 14.039 1 98.88 229 ILE A O 1
ATOM 1861 N N . ILE A 1 230 ? -1.401 31.391 15.695 1 98.88 230 ILE A N 1
ATOM 1862 C CA . ILE A 1 230 ? -1.189 30.25 14.812 1 98.88 230 ILE A CA 1
ATOM 1863 C C . ILE A 1 230 ? -2.305 29.219 15.008 1 98.88 230 ILE A C 1
ATOM 1865 O O . ILE A 1 230 ? -2.682 28.922 16.141 1 98.88 230 ILE A O 1
ATOM 1869 N N . MET A 1 231 ? -2.871 28.781 13.969 1 98.62 231 MET A N 1
ATOM 1870 C CA . MET A 1 231 ? -3.707 27.594 13.875 1 98.62 231 MET A CA 1
ATOM 1871 C C . MET A 1 231 ? -3.205 26.656 12.781 1 98.62 231 MET A C 1
ATOM 1873 O O . MET A 1 231 ? -3.48 26.875 11.602 1 98.62 231 MET A O 1
ATOM 1877 N N . SER A 1 232 ? -2.523 25.656 13.133 1 98.56 232 SER A N 1
ATOM 1878 C CA . SER A 1 232 ? -1.984 24.719 12.156 1 98.56 232 SER A CA 1
ATOM 1879 C C . SER A 1 232 ? -2.414 23.297 12.469 1 98.56 232 SER A C 1
ATOM 1881 O O . SER A 1 232 ? -2.002 22.719 13.484 1 98.56 232 SER A O 1
ATOM 1883 N N . PHE A 1 233 ? -3.217 22.703 11.547 1 98.06 233 PHE A N 1
ATOM 1884 C CA . PHE A 1 233 ? -3.736 21.344 11.695 1 98.06 233 PHE A CA 1
ATOM 1885 C C . PHE A 1 233 ? -4.43 21.188 13.047 1 98.06 233 PHE A C 1
ATOM 1887 O O . PHE A 1 233 ? -4.148 20.234 13.781 1 98.06 233 PHE A O 1
ATOM 1894 N N . VAL A 1 234 ? -5.328 22.078 13.367 1 97.88 234 VAL A N 1
ATOM 1895 C CA . VAL A 1 234 ? -6.059 22.031 14.633 1 97.88 234 VAL A CA 1
ATOM 1896 C C . VAL A 1 234 ? -7.559 22.172 14.367 1 97.88 234 VAL A C 1
ATOM 1898 O O . VAL A 1 234 ? -8.375 21.594 15.102 1 97.88 234 VAL A O 1
ATOM 1901 N N . LEU A 1 235 ? -7.926 22.797 13.297 1 97.81 235 LEU A N 1
ATOM 1902 C CA . LEU A 1 235 ? -9.328 23.094 13.047 1 97.81 235 LEU A CA 1
ATOM 1903 C C . LEU A 1 235 ? -10.102 21.828 12.695 1 97.81 235 LEU A C 1
ATOM 1905 O O . LEU A 1 235 ? -11.328 21.781 12.805 1 97.81 235 LEU A O 1
ATOM 1909 N N . GLU A 1 236 ? -9.406 20.766 12.203 1 97 236 GLU A N 1
ATOM 1910 C CA . GLU A 1 236 ? -10.023 19.5 11.844 1 97 236 GLU A CA 1
ATOM 1911 C C . GLU A 1 236 ? -10.594 18.797 13.07 1 97 236 GLU A C 1
ATOM 1913 O O . GLU A 1 236 ? -11.359 17.828 12.938 1 97 236 GLU A O 1
ATOM 1918 N N . TYR A 1 237 ? -10.273 19.25 14.219 1 96.06 237 TYR A N 1
ATOM 1919 C CA . TYR A 1 237 ? -10.742 18.625 15.445 1 96.06 237 TYR A CA 1
ATOM 1920 C C . TYR A 1 237 ? -11.898 19.406 16.062 1 96.06 237 TYR A C 1
ATOM 1922 O O . TYR A 1 237 ? -12.43 19.031 17.109 1 96.06 237 TYR A O 1
ATOM 1930 N N . LEU A 1 238 ? -12.305 20.5 15.398 1 93.19 238 LEU A N 1
ATOM 1931 C CA . LEU A 1 238 ? -13.391 21.344 15.891 1 93.19 238 LEU A CA 1
ATOM 1932 C C . LEU A 1 238 ? -14.695 21.016 15.156 1 93.19 238 LEU A C 1
ATOM 1934 O O . LEU A 1 238 ? -14.703 20.859 13.938 1 93.19 238 LEU A O 1
ATOM 1938 N N . PRO A 1 239 ? -15.734 20.953 15.945 1 88.38 239 PRO A N 1
ATOM 1939 C CA . PRO A 1 239 ? -17.016 20.922 15.242 1 88.38 239 PRO A CA 1
ATOM 1940 C C . PRO A 1 239 ? -17.281 22.203 14.453 1 88.38 239 PRO A C 1
ATOM 1942 O O . PRO A 1 239 ? -16.828 23.281 14.844 1 88.38 239 PRO A O 1
ATOM 1945 N N . THR A 1 240 ? -18.047 22.047 13.477 1 83.62 240 THR A N 1
ATOM 1946 C CA . THR A 1 240 ? -18.344 23.156 12.586 1 83.62 240 THR A CA 1
ATOM 1947 C C . THR A 1 240 ? -18.938 24.328 13.359 1 83.62 240 THR A C 1
ATOM 1949 O O . THR A 1 240 ? -18.625 25.484 13.086 1 83.62 240 THR A O 1
ATOM 1952 N N . LEU A 1 241 ? -19.641 24 14.344 1 84.5 241 LEU A N 1
ATOM 1953 C CA . LEU A 1 241 ? -20.375 25.016 15.102 1 84.5 241 LEU A CA 1
ATOM 1954 C C . LEU A 1 241 ? -19.406 25.844 15.969 1 84.5 241 LEU A C 1
ATOM 1956 O O . LEU A 1 241 ? -19.75 26.938 16.406 1 84.5 241 LEU A O 1
ATOM 1960 N N . SER A 1 242 ? -18.281 25.328 16.156 1 92.75 242 SER A N 1
ATOM 1961 C CA . SER A 1 242 ? -17.344 26 17.047 1 92.75 242 SER A CA 1
ATOM 1962 C C . SER A 1 242 ? -16.391 26.891 16.266 1 92.75 242 SER A C 1
ATOM 1964 O O . SER A 1 242 ? -15.656 27.703 16.844 1 92.75 242 SER A O 1
ATOM 1966 N N . LEU A 1 243 ? -16.391 26.828 14.977 1 95.06 243 LEU A N 1
ATOM 1967 C CA . LEU A 1 243 ? -15.414 27.5 14.141 1 95.06 243 LEU A CA 1
ATOM 1968 C C . LEU A 1 243 ? -15.516 29.016 14.297 1 95.06 243 LEU A C 1
ATOM 1970 O O . LEU A 1 243 ? -14.5 29.688 14.5 1 95.06 243 LEU A O 1
ATOM 1974 N N . LEU A 1 244 ? -16.719 29.547 14.234 1 94.62 244 LEU A N 1
ATOM 1975 C CA . LEU A 1 244 ? -16.906 30.984 14.344 1 94.62 244 LEU A CA 1
ATOM 1976 C C . LEU A 1 244 ? -16.391 31.516 15.68 1 94.62 244 LEU A C 1
ATOM 1978 O O . LEU A 1 244 ? -15.68 32.531 15.719 1 94.62 244 LEU A O 1
ATOM 1982 N N . LYS A 1 245 ? -16.734 30.828 16.734 1 95.88 245 LYS A N 1
ATOM 1983 C CA . LYS A 1 245 ? -16.312 31.266 18.062 1 95.88 245 LYS A CA 1
ATOM 1984 C C . LYS A 1 245 ? -14.797 31.297 18.172 1 95.88 245 LYS A C 1
ATOM 1986 O O . LYS A 1 245 ? -14.227 32.25 18.719 1 95.88 245 LYS A O 1
ATOM 1991 N N . VAL A 1 246 ? -14.164 30.25 17.703 1 97.56 246 VAL A N 1
ATOM 1992 C CA . VAL A 1 246 ? -12.719 30.141 17.797 1 97.56 246 VAL A CA 1
ATOM 1993 C C . VAL A 1 246 ? -12.047 31.234 16.969 1 97.56 246 VAL A C 1
ATOM 1995 O O . VAL A 1 246 ? -11.094 31.859 17.422 1 97.56 246 VAL A O 1
ATOM 1998 N N . ILE A 1 247 ? -12.586 31.5 15.773 1 97.56 247 ILE A N 1
ATOM 1999 C CA . ILE A 1 247 ? -12.047 32.531 14.891 1 97.56 247 ILE A CA 1
ATOM 2000 C C . ILE A 1 247 ? -12.25 33.906 15.516 1 97.56 247 ILE A C 1
ATOM 2002 O O . ILE A 1 247 ? -11.344 34.75 15.508 1 97.56 247 ILE A O 1
ATOM 2006 N N . ASP A 1 248 ? -13.398 34.094 16.062 1 96.88 248 ASP A N 1
ATOM 2007 C CA . ASP A 1 248 ? -13.703 35.375 16.719 1 96.88 248 ASP A CA 1
ATOM 2008 C C . ASP A 1 248 ? -12.781 35.625 17.906 1 96.88 248 ASP A C 1
ATOM 2010 O O . ASP A 1 248 ? -12.289 36.719 18.094 1 96.88 248 ASP A O 1
ATOM 2014 N N . THR A 1 249 ? -12.594 34.562 18.703 1 97.06 249 THR A N 1
ATOM 2015 C CA . THR A 1 249 ? -11.695 34.656 19.844 1 97.06 249 THR A CA 1
ATOM 2016 C C . THR A 1 249 ? -10.273 34.969 19.406 1 97.06 249 THR A C 1
ATOM 2018 O O . THR A 1 249 ? -9.594 35.781 20.016 1 97.06 249 THR A O 1
ATOM 2021 N N . ALA A 1 250 ? -9.789 34.344 18.344 1 98.12 250 ALA A N 1
ATOM 2022 C CA . ALA A 1 250 ? -8.453 34.625 17.812 1 98.12 250 ALA A CA 1
ATOM 2023 C C . ALA A 1 250 ? -8.32 36.062 17.344 1 98.12 250 ALA A C 1
ATOM 2025 O O . ALA A 1 250 ? -7.332 36.719 17.656 1 98.12 250 ALA A O 1
ATOM 2026 N N . MET A 1 251 ? -9.344 36.562 16.672 1 97.75 251 MET A N 1
ATOM 2027 C CA . MET A 1 251 ? -9.32 37.938 16.172 1 97.75 251 MET A CA 1
ATOM 2028 C C . MET A 1 251 ? -9.328 38.938 17.344 1 97.75 251 MET A C 1
ATOM 2030 O O . MET A 1 251 ? -8.656 39.969 17.281 1 97.75 251 MET A O 1
ATOM 2034 N N . ALA A 1 252 ? -10.07 38.594 18.359 1 97.06 252 ALA A N 1
ATOM 2035 C CA . ALA A 1 252 ? -10.125 39.438 19.547 1 97.06 252 ALA A CA 1
ATOM 2036 C C . ALA A 1 252 ? -8.758 39.531 20.219 1 97.06 252 ALA A C 1
ATOM 2038 O O . ALA A 1 252 ? -8.414 40.562 20.781 1 97.06 252 ALA A O 1
ATOM 2039 N N . ALA A 1 253 ? -8.023 38.469 20.109 1 98 253 ALA A N 1
ATOM 2040 C CA . ALA A 1 253 ? -6.746 38.375 20.797 1 98 253 ALA A CA 1
ATOM 2041 C C . ALA A 1 253 ? -5.613 38.938 19.938 1 98 253 ALA A C 1
ATOM 2043 O O . ALA A 1 253 ? -4.477 39.062 20.406 1 98 253 ALA A O 1
ATOM 2044 N N . LEU A 1 254 ? -5.891 39.281 18.766 1 98.25 254 LEU A N 1
ATOM 2045 C CA . LEU A 1 254 ? -4.867 39.75 17.844 1 98.25 254 LEU A CA 1
ATOM 2046 C C . LEU A 1 254 ? -4.672 41.281 17.969 1 98.25 254 LEU A C 1
ATOM 2048 O O . LEU A 1 254 ? -5.641 42.031 18.062 1 98.25 254 LEU A O 1
ATOM 2052 N N . ASN A 1 255 ? -3.424 41.75 18 1 97.88 255 ASN A N 1
ATOM 2053 C CA . ASN A 1 255 ? -3.113 43.156 17.875 1 97.88 255 ASN A CA 1
ATOM 2054 C C . ASN A 1 255 ? -3.508 43.719 16.516 1 97.88 255 ASN A C 1
ATOM 2056 O O . ASN A 1 255 ? -3.582 42.969 15.531 1 97.88 255 ASN A O 1
ATOM 2060 N N . GLU A 1 256 ? -3.789 45.062 16.547 1 96.94 256 GLU A N 1
ATOM 2061 C CA . GLU A 1 256 ? -3.896 45.688 15.242 1 96.94 256 GLU A CA 1
ATOM 2062 C C . GLU A 1 256 ? -2.609 45.531 14.438 1 96.94 256 GLU A C 1
ATOM 2064 O O . GLU A 1 256 ? -1.512 45.688 14.977 1 96.94 256 GLU A O 1
ATOM 2069 N N . GLY A 1 257 ? -2.777 45.156 13.25 1 97.12 257 GLY A N 1
ATOM 2070 C CA . GLY A 1 257 ? -1.617 44.875 12.414 1 97.12 257 GLY A CA 1
ATOM 2071 C C . GLY A 1 257 ? -1.071 43.469 12.586 1 97.12 257 GLY A C 1
ATOM 2072 O O . GLY A 1 257 ? -0.185 43.062 11.844 1 97.12 257 GLY A O 1
ATOM 2073 N N . GLY A 1 258 ? -1.6 42.719 13.562 1 98.44 258 GLY A N 1
ATOM 2074 C CA . GLY A 1 258 ? -1.176 41.344 13.797 1 98.44 258 GLY A CA 1
ATOM 2075 C C . GLY A 1 258 ? -1.721 40.375 12.773 1 98.44 258 GLY A C 1
ATOM 2076 O O . GLY A 1 258 ? -2.555 40.75 11.938 1 98.44 258 GLY A O 1
ATOM 2077 N N . LYS A 1 259 ? -1.176 39.156 12.805 1 98.81 259 LYS A N 1
ATOM 2078 C CA . LYS A 1 259 ? -1.572 38.188 11.805 1 98.81 259 LYS A CA 1
ATOM 2079 C C . LYS A 1 259 ? -2.066 36.875 12.461 1 98.81 259 LYS A C 1
ATOM 2081 O O . LYS A 1 259 ? -1.488 36.438 13.445 1 98.81 259 LYS A O 1
ATOM 2086 N N . LEU A 1 260 ? -3.146 36.406 11.984 1 98.88 260 LEU A N 1
ATOM 2087 C CA . LEU A 1 260 ? -3.588 35.031 12.195 1 98.88 260 LEU A CA 1
ATOM 2088 C C . LEU A 1 260 ? -3.168 34.156 11.039 1 98.88 260 LEU A C 1
ATOM 2090 O O . LEU A 1 260 ? -3.574 34.375 9.891 1 98.88 260 LEU A O 1
ATOM 2094 N N . ILE A 1 261 ? -2.311 33.156 11.297 1 98.88 261 ILE A N 1
ATOM 2095 C CA . ILE A 1 261 ? -1.806 32.25 10.273 1 98.88 261 ILE A CA 1
ATOM 2096 C C . ILE A 1 261 ? -2.463 30.875 10.43 1 98.88 261 ILE A C 1
ATOM 2098 O O . ILE A 1 261 ? -2.299 30.203 11.461 1 98.88 261 ILE A O 1
ATOM 2102 N N . ILE A 1 262 ? -3.199 30.469 9.414 1 98.88 262 ILE A N 1
ATOM 2103 C CA . ILE A 1 262 ? -3.906 29.188 9.414 1 98.88 262 ILE A CA 1
ATOM 2104 C C . ILE A 1 262 ? -3.297 28.266 8.359 1 98.88 262 ILE A C 1
ATOM 2106 O O . ILE A 1 262 ? -3.225 28.625 7.184 1 98.88 262 ILE A O 1
ATOM 2110 N N . ILE A 1 263 ? -2.799 27.141 8.758 1 98.69 263 ILE A N 1
ATOM 2111 C CA . ILE A 1 263 ? -2.309 26.125 7.84 1 98.69 263 ILE A CA 1
ATOM 2112 C C . ILE A 1 263 ? -3.139 24.859 7.992 1 98.69 263 ILE A C 1
ATOM 2114 O O . ILE A 1 263 ? -3.139 24.234 9.055 1 98.69 263 ILE A O 1
ATOM 2118 N N . GLU A 1 264 ? -3.85 24.438 7.043 1 98.38 264 GLU A N 1
ATOM 2119 C CA . GLU A 1 264 ? -4.738 23.281 6.961 1 98.38 264 GLU A CA 1
ATOM 2120 C C . GLU A 1 264 ? -4.84 22.766 5.527 1 98.38 264 GLU A C 1
ATOM 2122 O O . GLU A 1 264 ? -4.754 23.547 4.574 1 98.38 264 GLU A O 1
ATOM 2127 N N . PRO A 1 265 ? -4.973 21.5 5.371 1 98.5 265 PRO A N 1
ATOM 2128 C CA . PRO A 1 265 ? -5.391 21.047 4.039 1 98.5 265 PRO A CA 1
ATOM 2129 C C . PRO A 1 265 ? -6.844 21.391 3.73 1 98.5 265 PRO A C 1
ATOM 2131 O O . PRO A 1 265 ? -7.738 20.578 3.938 1 98.5 265 PRO A O 1
ATOM 2134 N N . PHE A 1 266 ? -7.055 22.562 3.186 1 98.44 266 PHE A N 1
ATOM 2135 C CA . PHE A 1 266 ? -8.406 23.016 2.875 1 98.44 266 PHE A CA 1
ATOM 2136 C C . PHE A 1 266 ? -9.086 22.047 1.908 1 98.44 266 PHE A C 1
ATOM 2138 O O . PHE A 1 266 ? -8.609 21.844 0.789 1 98.44 266 PHE A O 1
ATOM 2145 N N . ARG A 1 267 ? -10.195 21.531 2.252 1 97.06 267 ARG A N 1
ATOM 2146 C CA . ARG A 1 267 ? -10.836 20.406 1.576 1 97.06 267 ARG A CA 1
ATOM 2147 C C . ARG A 1 267 ? -11.109 20.734 0.111 1 97.06 267 ARG A C 1
ATOM 2149 O O . ARG A 1 267 ? -10.922 19.875 -0.762 1 97.06 267 ARG A O 1
ATOM 2156 N N . GLU A 1 268 ? -11.477 21.969 -0.2 1 96.19 268 GLU A N 1
ATOM 2157 C CA . GLU A 1 268 ? -11.844 22.375 -1.552 1 96.19 268 GLU A CA 1
ATOM 2158 C C . GLU A 1 268 ? -10.656 22.266 -2.502 1 96.19 268 GLU A C 1
ATOM 2160 O O . GLU A 1 268 ? -10.828 22.109 -3.713 1 96.19 268 GLU A O 1
ATOM 2165 N N . ASN A 1 269 ? -9.523 22.297 -1.931 1 97.88 269 ASN A N 1
ATOM 2166 C CA . ASN A 1 269 ? -8.32 22.359 -2.758 1 97.88 269 ASN A CA 1
ATOM 2167 C C . ASN A 1 269 ? -7.723 20.969 -2.979 1 97.88 269 ASN A C 1
ATOM 2169 O O . ASN A 1 269 ? -6.77 20.812 -3.744 1 97.88 269 ASN A O 1
ATOM 2173 N N . TYR A 1 270 ? -8.266 19.969 -2.33 1 97.5 270 TYR A N 1
ATOM 2174 C CA . TYR A 1 270 ? -7.676 18.641 -2.393 1 97.5 270 TYR A CA 1
ATOM 2175 C C . TYR A 1 270 ? -8.742 17.578 -2.664 1 97.5 270 TYR A C 1
ATOM 2177 O O . TYR A 1 270 ? -9.266 16.969 -1.731 1 97.5 270 TYR A O 1
ATOM 2185 N N . PRO A 1 271 ? -8.828 17.281 -3.943 1 94.19 271 PRO A N 1
ATOM 2186 C CA . PRO A 1 271 ? -9.766 16.203 -4.273 1 94.19 271 PRO A CA 1
ATOM 2187 C C . PRO A 1 271 ? -9.414 14.891 -3.596 1 94.19 271 PRO A C 1
ATOM 2189 O O . PRO A 1 271 ? -8.234 14.555 -3.455 1 94.19 271 PRO A O 1
ATOM 2192 N N . GLN A 1 272 ? -10.375 14.156 -3.113 1 95.12 272 GLN A N 1
ATOM 2193 C CA . GLN A 1 272 ? -10.273 12.82 -2.533 1 95.12 272 GLN A CA 1
ATOM 2194 C C . GLN A 1 272 ? -9.688 12.867 -1.126 1 95.12 272 GLN A C 1
ATOM 2196 O O . GLN A 1 272 ? -9.188 11.867 -0.617 1 95.12 272 GLN A O 1
ATOM 2201 N N . ILE A 1 273 ? -9.664 14.047 -0.531 1 98.06 273 ILE A N 1
ATOM 2202 C CA . ILE A 1 273 ? -9.07 14.234 0.79 1 98.06 273 ILE A CA 1
ATOM 2203 C C . ILE A 1 273 ? -9.805 13.367 1.81 1 98.06 273 ILE A C 1
ATOM 2205 O O . ILE A 1 273 ? -9.266 13.062 2.877 1 98.06 273 ILE A O 1
ATOM 2209 N N . ALA A 1 274 ? -11.055 12.945 1.45 1 98.06 274 ALA A N 1
ATOM 2210 C CA . ALA A 1 274 ? -11.852 12.102 2.332 1 98.06 274 ALA A CA 1
ATOM 2211 C C . ALA A 1 274 ? -11.148 10.781 2.613 1 98.06 274 ALA A C 1
ATOM 2213 O O . ALA A 1 274 ? -11.32 10.195 3.686 1 98.06 274 ALA A O 1
ATOM 2214 N N . ALA A 1 275 ? -10.32 10.297 1.687 1 98.06 275 ALA A N 1
ATOM 2215 C CA . ALA A 1 275 ? -9.562 9.07 1.901 1 98.06 275 ALA A CA 1
ATOM 2216 C C . ALA A 1 275 ? -8.609 9.219 3.082 1 98.06 275 ALA A C 1
ATOM 2218 O O . ALA A 1 275 ? -8.5 8.312 3.916 1 98.06 275 ALA A O 1
ATOM 2219 N N . TRP A 1 276 ? -7.969 10.328 3.094 1 98.5 276 TRP A N 1
ATOM 2220 C CA . TRP A 1 276 ? -7.059 10.609 4.199 1 98.5 276 TRP A CA 1
ATOM 2221 C C . TRP A 1 276 ? -7.828 10.797 5.504 1 98.5 276 TRP A C 1
ATOM 2223 O O . TRP A 1 276 ? -7.402 10.312 6.555 1 98.5 276 TRP A O 1
ATOM 2233 N N . GLU A 1 277 ? -8.992 11.453 5.43 1 98.06 277 GLU A N 1
ATOM 2234 C CA . GLU A 1 277 ? -9.82 11.703 6.609 1 98.06 277 GLU A CA 1
ATOM 2235 C C . GLU A 1 277 ? -10.242 10.391 7.27 1 98.06 277 GLU A C 1
ATOM 2237 O O . GLU A 1 277 ? -10.352 10.32 8.492 1 98.06 277 GLU A O 1
ATOM 2242 N N . PHE A 1 278 ? -10.5 9.367 6.48 1 97.5 278 PHE A N 1
ATOM 2243 C CA . PHE A 1 278 ? -10.898 8.078 7.035 1 97.5 278 PHE A CA 1
ATOM 2244 C C . PHE A 1 278 ? -9.867 7.582 8.047 1 97.5 278 PHE A C 1
ATOM 2246 O O . PHE A 1 278 ? -10.227 7.137 9.141 1 97.5 278 PHE A O 1
ATOM 2253 N N . PHE A 1 279 ? -8.633 7.688 7.676 1 96.69 279 PHE A N 1
ATOM 2254 C CA . PHE A 1 279 ? -7.574 7.199 8.555 1 96.69 279 PHE A CA 1
ATOM 2255 C C . PHE A 1 279 ? -7.406 8.125 9.758 1 96.69 279 PHE A C 1
ATOM 2257 O O . PHE A 1 279 ? -7.109 7.66 10.867 1 96.69 279 PHE A O 1
ATOM 2264 N N . GLU A 1 280 ? -7.594 9.398 9.578 1 95.5 280 GLU A N 1
ATOM 2265 C CA . GLU A 1 280 ? -7.465 10.359 10.672 1 95.5 280 GLU A CA 1
ATOM 2266 C C . GLU A 1 280 ? -8.555 10.148 11.719 1 95.5 280 GLU A C 1
ATOM 2268 O O . GLU A 1 280 ? -8.406 10.578 12.867 1 95.5 280 GLU A O 1
ATOM 2273 N N . LYS A 1 281 ? -9.602 9.492 11.352 1 92.56 281 LYS A N 1
ATOM 2274 C CA . LYS A 1 281 ? -10.703 9.227 12.266 1 92.56 281 LYS A CA 1
ATOM 2275 C C . LYS A 1 281 ? -10.305 8.211 13.336 1 92.56 281 LYS A C 1
ATOM 2277 O O . LYS A 1 281 ? -11.031 8 14.305 1 92.56 281 LYS A O 1
ATOM 2282 N N . LEU A 1 282 ? -9.195 7.633 13.18 1 91.38 282 LEU A N 1
ATOM 2283 C CA . LEU A 1 282 ? -8.617 6.836 14.258 1 91.38 282 LEU A CA 1
ATOM 2284 C C . LEU A 1 282 ? -8.477 7.664 15.523 1 91.38 282 LEU A C 1
ATOM 2286 O O . LEU A 1 282 ? -8.336 7.109 16.625 1 91.38 282 LEU A O 1
ATOM 2290 N N . THR A 1 283 ? -8.398 9.008 15.352 1 91.75 283 THR A N 1
ATOM 2291 C CA . THR A 1 283 ? -8.469 9.945 16.469 1 91.75 283 THR A CA 1
ATOM 2292 C C . THR A 1 283 ? -9.914 10.32 16.766 1 91.75 283 THR A C 1
ATOM 2294 O O . THR A 1 283 ? -10.594 10.906 15.922 1 91.75 283 THR A O 1
ATOM 2297 N N . LYS A 1 284 ? -10.336 10.117 17.922 1 88.81 284 LYS A N 1
ATOM 2298 C CA . LYS A 1 284 ? -11.75 10.25 18.266 1 88.81 284 LYS A CA 1
ATOM 2299 C C . LYS A 1 284 ? -12.227 11.688 18.078 1 88.81 284 LYS A C 1
ATOM 2301 O O . LYS A 1 284 ? -13.391 11.922 17.734 1 88.81 284 LYS A O 1
ATOM 2306 N N . GLU A 1 285 ? -11.32 12.633 18.234 1 91.44 285 GLU A N 1
ATOM 2307 C CA . GLU A 1 285 ? -11.688 14.047 18.172 1 91.44 285 GLU A CA 1
ATOM 2308 C C . GLU A 1 285 ? -11.766 14.539 16.734 1 91.44 285 GLU A C 1
ATOM 2310 O O . GLU A 1 285 ? -12.289 15.617 16.469 1 91.44 285 GLU A O 1
ATOM 2315 N N . PHE A 1 286 ? -11.273 13.727 15.82 1 94.56 286 PHE A N 1
ATOM 2316 C CA . PHE A 1 286 ? -11.195 14.18 14.43 1 94.56 286 PHE A CA 1
ATOM 2317 C C . PHE A 1 286 ? -12.594 14.305 13.828 1 94.56 286 PHE A C 1
ATOM 2319 O O . PHE A 1 286 ? -13.414 13.391 13.961 1 94.56 286 PHE A O 1
ATOM 2326 N N . THR A 1 287 ? -12.891 15.391 13.188 1 94.44 287 THR A N 1
ATOM 2327 C CA . THR A 1 287 ? -14.148 15.602 12.477 1 94.44 287 THR A CA 1
ATOM 2328 C C . THR A 1 287 ? -13.938 15.539 10.969 1 94.44 287 THR A C 1
ATOM 2330 O O . THR A 1 287 ? -14.133 14.492 10.352 1 94.44 287 THR A O 1
ATOM 2333 N N . LYS A 1 288 ? -13.328 16.5 10.406 1 96.25 288 LYS A N 1
ATOM 2334 C CA . LYS A 1 288 ? -12.945 16.641 9 1 96.25 288 LYS A CA 1
ATOM 2335 C C . LYS A 1 288 ? -12 17.812 8.805 1 96.25 288 LYS A C 1
ATOM 2337 O O . LYS A 1 288 ? -11.969 18.734 9.625 1 96.25 288 LYS A O 1
ATOM 2342 N N . PHE A 1 289 ? -11.234 17.75 7.754 1 97.88 289 PHE A N 1
ATOM 2343 C CA . PHE A 1 289 ? -10.438 18.922 7.426 1 97.88 289 PHE A CA 1
ATOM 2344 C C . PHE A 1 289 ? -11.336 20.109 7.07 1 97.88 289 PHE A C 1
ATOM 2346 O O . PHE A 1 289 ? -12.43 19.922 6.543 1 97.88 289 PHE A O 1
ATOM 2353 N N . PRO A 1 290 ? -10.898 21.266 7.328 1 97.06 290 PRO A N 1
ATOM 2354 C CA . PRO A 1 290 ? -11.789 22.422 7.207 1 97.06 290 PRO A CA 1
ATOM 2355 C C . PRO A 1 290 ? -11.953 22.891 5.762 1 97.06 290 PRO A C 1
ATOM 2357 O O . PRO A 1 290 ? -11.102 22.594 4.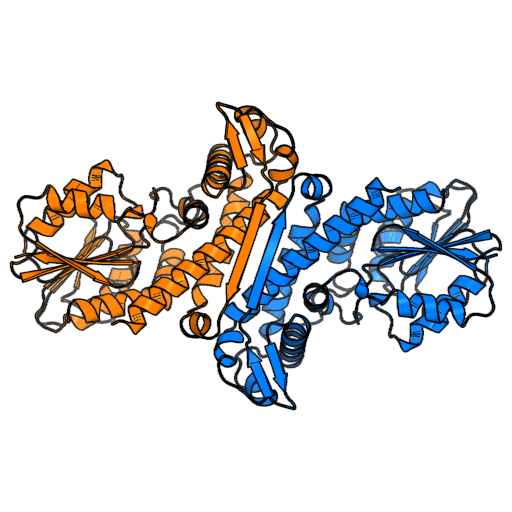918 1 97.06 290 PRO A O 1
ATOM 2360 N N . SER A 1 291 ? -13.07 23.609 5.578 1 96 291 SER A N 1
ATOM 2361 C CA . SER A 1 291 ? -13.312 24.344 4.344 1 96 291 SER A CA 1
ATOM 2362 C C . SER A 1 291 ? -12.758 25.766 4.434 1 96 291 SER A C 1
ATOM 2364 O O . SER A 1 291 ? -13.016 26.484 5.406 1 96 291 SER A O 1
ATOM 2366 N N . LYS A 1 292 ? -12.016 26.078 3.426 1 97.25 292 LYS A N 1
ATOM 2367 C CA . LYS A 1 292 ? -11.508 27.453 3.375 1 97.25 292 LYS A CA 1
ATOM 2368 C C . LYS A 1 292 ? -12.656 28.469 3.389 1 97.25 292 LYS A C 1
ATOM 2370 O O . LYS A 1 292 ? -12.594 29.469 4.098 1 97.25 292 LYS A O 1
ATOM 2375 N N . SER A 1 293 ? -13.711 28.172 2.654 1 97 293 SER A N 1
ATOM 2376 C CA . SER A 1 293 ? -14.867 29.047 2.564 1 97 293 SER A CA 1
ATOM 2377 C C . SER A 1 293 ? -15.547 29.219 3.92 1 97 293 SER A C 1
ATOM 2379 O O . SER A 1 293 ? -16.016 30.312 4.258 1 97 293 SER A O 1
ATOM 2381 N N . ALA A 1 294 ? -15.578 28.156 4.676 1 96.5 294 ALA A N 1
ATOM 2382 C CA . ALA A 1 294 ? -16.188 28.234 6 1 96.5 294 ALA A CA 1
ATOM 2383 C C . ALA A 1 294 ? -15.375 29.141 6.922 1 96.5 294 ALA A C 1
ATOM 2385 O O . ALA A 1 294 ? -15.945 29.891 7.723 1 96.5 294 ALA A O 1
ATOM 2386 N N . ILE A 1 295 ? -14.078 29.062 6.812 1 97.69 295 ILE A N 1
ATOM 2387 C CA . ILE A 1 295 ? -13.203 29.891 7.629 1 97.69 295 ILE A CA 1
ATOM 2388 C C . ILE A 1 295 ? -13.383 31.359 7.246 1 97.69 295 ILE A C 1
ATOM 2390 O O . ILE A 1 295 ? -13.539 32.219 8.109 1 97.69 295 ILE A O 1
ATOM 2394 N N . ILE A 1 296 ? -13.406 31.641 5.957 1 97.56 296 ILE A N 1
ATOM 2395 C CA . ILE A 1 296 ? -13.547 33 5.453 1 97.56 296 ILE A CA 1
ATOM 2396 C C . ILE A 1 296 ? -14.914 33.562 5.855 1 97.56 296 ILE A C 1
ATOM 2398 O O . ILE A 1 296 ? -15.016 34.719 6.293 1 97.56 296 ILE A O 1
ATOM 2402 N N . ASN A 1 297 ? -15.945 32.719 5.707 1 97 297 ASN A N 1
ATOM 2403 C CA . ASN A 1 297 ? -17.281 33.156 6.133 1 97 297 ASN A CA 1
ATOM 2404 C C . ASN A 1 297 ? -17.312 33.5 7.621 1 97 297 ASN A C 1
ATOM 2406 O O . ASN A 1 297 ? -17.969 34.438 8.031 1 97 297 ASN A O 1
ATOM 2410 N N . SER A 1 298 ? -16.641 32.688 8.43 1 97.19 298 SER A N 1
ATOM 2411 C CA . SER A 1 298 ? -16.562 32.969 9.859 1 97.19 298 SER A CA 1
ATOM 2412 C C . SER A 1 298 ? -15.859 34.281 10.133 1 97.19 298 SER A C 1
ATOM 2414 O O . SER A 1 298 ? -16.281 35.062 11 1 97.19 298 SER A O 1
ATOM 2416 N N . LEU A 1 299 ? -14.797 34.562 9.43 1 97.56 299 LEU A N 1
ATOM 2417 C CA . LEU A 1 299 ? -14.07 35.812 9.562 1 97.56 299 LEU A CA 1
ATOM 2418 C C . LEU A 1 299 ? -14.977 37 9.242 1 97.56 299 LEU A C 1
ATOM 2420 O O . LEU A 1 299 ? -14.969 38 9.961 1 97.56 299 LEU A O 1
ATOM 2424 N N . GLU A 1 300 ? -15.75 36.875 8.211 1 97.56 300 GLU A N 1
ATOM 2425 C CA . GLU A 1 300 ? -16.625 37.938 7.754 1 97.56 300 GLU A CA 1
ATOM 2426 C C . GLU A 1 300 ? -17.734 38.25 8.766 1 97.56 300 GLU A C 1
ATOM 2428 O O . GLU A 1 300 ? -18.297 39.344 8.789 1 97.56 300 GLU A O 1
ATOM 2433 N N . GLN A 1 301 ? -18 37.281 9.539 1 97 301 GLN A N 1
ATOM 2434 C CA . GLN A 1 301 ? -19.047 37.406 10.547 1 97 301 GLN A CA 1
ATOM 2435 C C . GLN A 1 301 ? -18.5 38.094 11.812 1 97 301 GLN A C 1
ATOM 2437 O O . GLN A 1 301 ? -19.281 38.5 12.68 1 97 301 GLN A O 1
ATOM 2442 N N . THR A 1 302 ? -17.172 38.125 11.938 1 96.25 302 THR A N 1
ATOM 2443 C CA . THR A 1 302 ? -16.609 38.844 13.07 1 96.25 302 THR A CA 1
ATOM 2444 C C . THR A 1 302 ? -16.781 40.344 12.898 1 96.25 302 THR A C 1
ATOM 2446 O O . THR A 1 302 ? -17.188 40.812 11.828 1 96.25 302 THR A O 1
ATOM 2449 N N . ASN A 1 303 ? -16.516 41.125 14.016 1 96.06 303 ASN A N 1
ATOM 2450 C CA . ASN A 1 303 ? -16.656 42.594 13.969 1 96.06 303 ASN A CA 1
ATOM 2451 C C . ASN A 1 303 ? -15.312 43.25 13.695 1 96.06 303 ASN A C 1
ATOM 2453 O O . ASN A 1 303 ? -15.117 44.438 14.062 1 96.06 303 ASN A O 1
ATOM 2457 N N . TYR A 1 304 ? -14.422 42.562 13.07 1 97.38 304 TYR A N 1
ATOM 2458 C CA . TYR A 1 304 ? -13.086 43.094 12.852 1 97.38 304 TYR A CA 1
ATOM 2459 C C . TYR A 1 304 ? -12.812 43.281 11.359 1 97.38 304 TYR A C 1
ATOM 2461 O O . TYR A 1 304 ? -13.25 42.469 10.547 1 97.38 304 TYR A O 1
ATOM 2469 N N . ASN A 1 305 ? -12.094 44.344 11.031 1 97.88 305 ASN A N 1
ATOM 2470 C CA . ASN A 1 305 ? -11.578 44.5 9.672 1 97.88 305 ASN A CA 1
ATOM 2471 C C . ASN A 1 305 ? -10.289 43.719 9.469 1 97.88 305 ASN A C 1
ATOM 2473 O O . ASN A 1 305 ? -9.453 43.625 10.375 1 97.88 305 ASN A O 1
ATOM 2477 N N . PHE A 1 306 ? -10.18 43.094 8.32 1 98.31 306 PHE A N 1
ATOM 2478 C CA . PHE A 1 306 ? -9 42.281 8.078 1 98.31 306 PHE A CA 1
ATOM 2479 C C . PHE A 1 306 ? -8.672 42.25 6.59 1 98.31 306 PHE A C 1
ATOM 2481 O O . PHE A 1 306 ? -9.508 42.562 5.754 1 98.31 306 PHE A O 1
ATOM 2488 N N . ARG A 1 307 ? -7.449 41.906 6.266 1 98.38 307 ARG A N 1
ATOM 2489 C CA . ARG A 1 307 ? -6.973 41.562 4.93 1 98.38 307 ARG A CA 1
ATOM 2490 C C . ARG A 1 307 ? -6.613 40.094 4.852 1 98.38 307 ARG A C 1
ATOM 2492 O O . ARG A 1 307 ? -6 39.531 5.77 1 98.38 307 ARG A O 1
ATOM 2499 N N . LEU A 1 308 ? -7.047 39.531 3.799 1 98.12 308 LEU A N 1
ATOM 2500 C CA . LEU A 1 308 ? -6.844 38.094 3.617 1 98.12 308 LEU A CA 1
ATOM 2501 C C . LEU A 1 308 ? -5.793 37.844 2.547 1 98.12 308 LEU A C 1
ATOM 2503 O O . LEU A 1 308 ? -5.824 38.438 1.474 1 98.12 308 LEU A O 1
ATOM 2507 N N . HIS A 1 309 ? -4.82 36.969 2.893 1 97.56 309 HIS A N 1
ATOM 2508 C CA . HIS A 1 309 ? -3.824 36.5 1.941 1 97.56 309 HIS A CA 1
ATOM 2509 C C . HIS A 1 309 ? -3.799 34.969 1.893 1 97.56 309 HIS A C 1
ATOM 2511 O O . HIS A 1 309 ? -3.752 34.312 2.936 1 97.56 309 HIS A O 1
ATOM 2517 N N . GLU A 1 310 ? -3.889 34.438 0.727 1 97.38 310 GLU A N 1
ATOM 2518 C CA . GLU A 1 310 ? -3.764 33 0.531 1 97.38 310 GLU A CA 1
ATOM 2519 C C . GLU A 1 310 ? -2.395 32.656 -0.038 1 97.38 310 GLU A C 1
ATOM 2521 O O . GLU A 1 310 ? -1.897 33.312 -0.945 1 97.38 310 GLU A O 1
ATOM 2526 N N . ILE A 1 311 ? -1.787 31.703 0.55 1 97.75 311 ILE A N 1
ATOM 2527 C CA . ILE A 1 311 ? -0.496 31.203 0.08 1 97.75 311 ILE A CA 1
ATOM 2528 C C . ILE A 1 311 ? -0.597 29.719 -0.243 1 97.75 311 ILE A C 1
ATOM 2530 O O . ILE A 1 311 ? -0.838 28.906 0.646 1 97.75 311 ILE A O 1
ATOM 2534 N N . GLY A 1 312 ? -0.378 29.375 -1.462 1 97.12 312 GLY A N 1
ATOM 2535 C CA . GLY A 1 312 ? -0.554 27.984 -1.856 1 97.12 312 GLY A CA 1
ATOM 2536 C C . GLY A 1 312 ? -1.972 27.484 -1.658 1 97.12 312 GLY A C 1
ATOM 2537 O O . GLY A 1 312 ? -2.932 28.234 -1.819 1 97.12 312 GLY A O 1
ATOM 2538 N N . LYS A 1 313 ? -2.072 26.234 -1.452 1 97.88 313 LYS A N 1
ATOM 2539 C CA . LYS A 1 313 ? -3.383 25.594 -1.343 1 97.88 313 LYS A CA 1
ATOM 2540 C C . LYS A 1 313 ? -3.787 25.422 0.118 1 97.88 313 LYS A C 1
ATOM 2542 O O . LYS A 1 313 ? -4.93 25.062 0.413 1 97.88 313 LYS A O 1
ATOM 2547 N N . SER A 1 314 ? -2.861 25.75 1.053 1 98.56 314 SER A N 1
ATOM 2548 C CA . SER A 1 314 ? -3.094 25.234 2.398 1 98.56 314 SER A CA 1
ATOM 2549 C C . SER A 1 314 ? -2.883 26.328 3.447 1 98.56 314 SER A C 1
ATOM 2551 O O . SER A 1 314 ? -2.93 26.062 4.648 1 98.56 314 SER A O 1
ATOM 2553 N N . VAL A 1 315 ? -2.645 27.609 3.023 1 98.62 315 VAL A N 1
ATOM 2554 C CA . VAL A 1 315 ? -2.301 28.625 4.004 1 98.62 315 VAL A CA 1
ATOM 2555 C C . VAL A 1 315 ? -3.221 29.844 3.83 1 98.62 315 VAL A C 1
ATOM 2557 O O . VAL A 1 315 ? -3.379 30.359 2.721 1 98.62 315 VAL A O 1
ATOM 2560 N N . LEU A 1 316 ? -3.824 30.266 4.828 1 98.5 316 LEU A N 1
ATOM 2561 C CA . LEU A 1 316 ? -4.594 31.5 4.922 1 98.5 316 LEU A CA 1
ATOM 2562 C C . LEU A 1 316 ? -3.984 32.438 5.953 1 98.5 316 LEU A C 1
ATOM 2564 O O . LEU A 1 316 ? -3.764 32.062 7.102 1 98.5 316 LEU A O 1
ATOM 2568 N N . VAL A 1 317 ? -3.643 33.625 5.566 1 98.75 317 VAL A N 1
ATOM 2569 C CA . VAL A 1 317 ? -3.104 34.625 6.465 1 98.75 317 VAL A CA 1
ATOM 2570 C C . VAL A 1 317 ? -4.105 35.781 6.625 1 98.75 317 VAL A C 1
ATOM 2572 O O . VAL A 1 317 ? -4.516 36.375 5.637 1 98.75 317 VAL A O 1
ATOM 2575 N N . VAL A 1 318 ? -4.5 36.031 7.816 1 98.75 318 VAL A N 1
ATOM 2576 C CA . VAL A 1 318 ? -5.445 37.094 8.141 1 98.75 318 VAL A CA 1
ATOM 2577 C C . VAL A 1 318 ? -4.723 38.219 8.875 1 98.75 318 VAL A C 1
ATOM 2579 O O . VAL A 1 318 ? -4.227 38.031 9.992 1 98.75 318 VAL A O 1
ATOM 2582 N N . GLU A 1 319 ? -4.672 39.312 8.281 1 98.62 319 GLU A N 1
ATOM 2583 C CA . GLU A 1 319 ? -4.086 40.469 8.93 1 98.62 319 GLU A CA 1
ATOM 2584 C C . GLU A 1 319 ? -5.168 41.406 9.477 1 98.62 319 GLU A C 1
ATOM 2586 O O . GLU A 1 319 ? -6.016 41.906 8.719 1 98.62 319 GLU A O 1
ATOM 2591 N N . LYS A 1 320 ? -5.125 41.625 10.727 1 98.06 320 LYS A N 1
ATOM 2592 C CA . LYS A 1 320 ? -6.094 42.5 11.344 1 98.06 320 LYS A CA 1
ATOM 2593 C C . LYS A 1 320 ? -5.754 43.969 11.039 1 98.06 320 LYS A C 1
ATOM 2595 O O . LYS A 1 320 ? -4.598 44.375 11.156 1 98.06 320 LYS A O 1
ATOM 2600 N N . LEU A 1 321 ? -6.773 44.719 10.633 1 96.81 321 LEU A N 1
ATOM 2601 C CA . LEU A 1 321 ? -6.555 46.125 10.273 1 96.81 321 LEU A CA 1
ATOM 2602 C C . LEU A 1 321 ? -6.93 47.062 11.422 1 96.81 321 LEU A C 1
ATOM 2604 O O . LEU A 1 321 ? -7.816 46.719 12.219 1 96.81 321 LEU A O 1
ATOM 2608 N N . MET B 1 1 ? -14.227 -23.781 -17 1 87.06 1 MET B N 1
ATOM 2609 C CA . MET B 1 1 ? -12.828 -23.562 -17.359 1 87.06 1 MET B CA 1
ATOM 2610 C C . MET B 1 1 ? -12.57 -22.094 -17.656 1 87.06 1 MET B C 1
ATOM 2612 O O . MET B 1 1 ? -11.695 -21.484 -17.031 1 87.06 1 MET B O 1
ATOM 2616 N N . GLU B 1 2 ? -13.477 -21.438 -18.359 1 85 2 GLU B N 1
ATOM 2617 C CA . GLU B 1 2 ? -13.242 -20.047 -18.75 1 85 2 GLU B CA 1
ATOM 2618 C C . GLU B 1 2 ? -13.336 -19.125 -17.547 1 85 2 GLU B C 1
ATOM 2620 O O . GLU B 1 2 ? -12.547 -18.188 -17.422 1 85 2 GLU B O 1
ATOM 2625 N N . SER B 1 3 ? -14.219 -19.469 -16.703 1 91.94 3 SER B N 1
ATOM 2626 C CA . SER B 1 3 ? -14.398 -18.656 -15.516 1 91.94 3 SER B CA 1
ATOM 2627 C C . SER B 1 3 ? -13.188 -18.75 -14.594 1 91.94 3 SER B C 1
ATOM 2629 O O . SER B 1 3 ? -12.734 -17.75 -14.031 1 91.94 3 SER B O 1
ATOM 2631 N N . LEU B 1 4 ? -12.617 -19.922 -14.5 1 96.62 4 LEU B N 1
ATOM 2632 C CA . LEU B 1 4 ? -11.445 -20.125 -13.656 1 96.62 4 LEU B CA 1
ATOM 2633 C C . LEU B 1 4 ? -10.227 -19.422 -14.242 1 96.62 4 LEU B C 1
ATOM 2635 O O . LEU B 1 4 ? -9.453 -18.797 -13.508 1 96.62 4 LEU B O 1
ATOM 2639 N N . ALA B 1 5 ? -10.109 -19.547 -15.57 1 97.38 5 ALA B N 1
ATOM 2640 C CA . ALA B 1 5 ? -9 -18.891 -16.234 1 97.38 5 ALA B CA 1
ATOM 2641 C C . ALA B 1 5 ? -9.086 -17.375 -16.062 1 97.38 5 ALA B C 1
ATOM 2643 O O . ALA B 1 5 ? -8.07 -16.703 -15.82 1 97.38 5 ALA B O 1
ATOM 2644 N N . LYS B 1 6 ? -10.281 -16.875 -16.188 1 96.31 6 LYS B N 1
ATOM 2645 C CA . LYS B 1 6 ? -10.492 -15.438 -16 1 96.31 6 LYS B CA 1
ATOM 2646 C C . LYS B 1 6 ? -10.156 -15.008 -14.586 1 96.31 6 LYS B C 1
ATOM 2648 O O . LYS B 1 6 ? -9.578 -13.938 -14.375 1 96.31 6 LYS B O 1
ATOM 2653 N N . LYS B 1 7 ? -10.492 -15.805 -13.602 1 97.31 7 LYS B N 1
ATOM 2654 C CA . LYS B 1 7 ? -10.164 -15.531 -12.211 1 97.31 7 LYS B CA 1
ATOM 2655 C C . LYS B 1 7 ? -8.648 -15.43 -12.016 1 97.31 7 LYS B C 1
ATOM 2657 O O . LYS B 1 7 ? -8.164 -14.516 -11.352 1 97.31 7 LYS B O 1
ATOM 2662 N N . ILE B 1 8 ? -7.988 -16.297 -12.617 1 98.06 8 ILE B N 1
ATOM 2663 C CA . ILE B 1 8 ? -6.535 -16.328 -12.5 1 98.06 8 ILE B CA 1
ATOM 2664 C C . ILE B 1 8 ? -5.941 -15.062 -13.117 1 98.06 8 ILE B C 1
ATOM 2666 O O . ILE B 1 8 ? -5.148 -14.367 -12.484 1 98.06 8 ILE B O 1
ATOM 2670 N N . ASP B 1 9 ? -6.391 -14.758 -14.312 1 97.62 9 ASP B N 1
ATOM 2671 C CA . ASP B 1 9 ? -5.848 -13.617 -15.047 1 97.62 9 ASP B CA 1
ATOM 2672 C C . ASP B 1 9 ? -6.121 -12.305 -14.312 1 97.62 9 ASP B C 1
ATOM 2674 O O . ASP B 1 9 ? -5.242 -11.453 -14.203 1 97.62 9 ASP B O 1
ATOM 2678 N N . LYS B 1 10 ? -7.316 -12.172 -13.789 1 96.06 10 LYS B N 1
ATOM 2679 C CA . LYS B 1 10 ? -7.699 -10.945 -13.102 1 96.06 10 LYS B CA 1
ATOM 2680 C C . LYS B 1 10 ? -6.938 -10.781 -11.789 1 96.06 10 LYS B C 1
ATOM 2682 O O . LYS B 1 10 ? -6.559 -9.672 -11.414 1 96.06 10 LYS B O 1
ATOM 2687 N N . ASN B 1 11 ? -6.754 -11.828 -11.086 1 97.31 11 ASN B N 1
ATOM 2688 C CA . ASN B 1 11 ? -6 -11.75 -9.844 1 97.31 11 ASN B CA 1
ATOM 2689 C C . ASN B 1 11 ? -4.531 -11.43 -10.094 1 97.31 11 ASN B C 1
ATOM 2691 O O . ASN B 1 11 ? -3.934 -10.625 -9.375 1 97.31 11 ASN B O 1
ATOM 2695 N N . ILE B 1 12 ? -3.943 -12.023 -11.125 1 97.75 12 ILE B N 1
ATOM 2696 C CA . ILE B 1 12 ? -2.557 -11.727 -11.469 1 97.75 12 ILE B CA 1
ATOM 2697 C C . ILE B 1 12 ? -2.412 -10.242 -11.797 1 97.75 12 ILE B C 1
ATOM 2699 O O . ILE B 1 12 ? -1.487 -9.586 -11.328 1 97.75 12 ILE B O 1
ATOM 2703 N N . SER B 1 13 ? -3.355 -9.766 -12.578 1 95.75 13 SER B N 1
ATOM 2704 C CA . SER B 1 13 ? -3.336 -8.344 -12.914 1 95.75 13 SER B CA 1
ATOM 2705 C C . SER B 1 13 ? -3.428 -7.473 -11.664 1 95.75 13 SER B C 1
ATOM 2707 O O . SER B 1 13 ? -2.727 -6.465 -11.555 1 95.75 13 SER B O 1
ATOM 2709 N N . ALA B 1 14 ? -4.27 -7.848 -10.773 1 94.69 14 ALA B N 1
ATOM 2710 C CA . ALA B 1 14 ? -4.426 -7.102 -9.531 1 94.69 14 ALA B CA 1
ATOM 2711 C C . ALA B 1 14 ? -3.158 -7.164 -8.688 1 94.69 14 ALA B C 1
ATOM 2713 O O . ALA B 1 14 ? -2.756 -6.168 -8.078 1 94.69 14 ALA B O 1
ATOM 2714 N N . MET B 1 15 ? -2.555 -8.305 -8.617 1 96.75 15 MET B N 1
ATOM 2715 C CA . MET B 1 15 ? -1.3 -8.477 -7.891 1 96.75 15 MET B CA 1
ATOM 2716 C C . MET B 1 15 ? -0.219 -7.555 -8.445 1 96.75 15 MET B C 1
ATOM 2718 O O . MET B 1 15 ? 0.52 -6.93 -7.684 1 96.75 15 MET B O 1
ATOM 2722 N N . ILE B 1 16 ? -0.194 -7.5 -9.75 1 96.81 16 ILE B N 1
ATOM 2723 C CA . ILE B 1 16 ? 0.794 -6.648 -10.406 1 96.81 16 ILE B CA 1
ATOM 2724 C C . ILE B 1 16 ? 0.526 -5.188 -10.062 1 96.81 16 ILE B C 1
ATOM 2726 O O . ILE B 1 16 ? 1.457 -4.43 -9.781 1 96.81 16 ILE B O 1
ATOM 2730 N N . GLN B 1 17 ? -0.677 -4.816 -10.047 1 94 17 GLN B N 1
ATOM 2731 C CA . GLN B 1 17 ? -1.029 -3.445 -9.688 1 94 17 GLN B CA 1
ATOM 2732 C C . GLN B 1 17 ? -0.566 -3.113 -8.266 1 94 17 GLN B C 1
ATOM 2734 O O . GLN B 1 17 ? 0.01 -2.049 -8.031 1 94 17 GLN B O 1
ATOM 2739 N N . VAL B 1 18 ? -0.795 -4.004 -7.367 1 94.5 18 VAL B N 1
ATOM 2740 C CA . VAL B 1 18 ? -0.381 -3.797 -5.98 1 94.5 18 VAL B CA 1
ATOM 2741 C C . VAL B 1 18 ? 1.143 -3.732 -5.902 1 94.5 18 VAL B C 1
ATOM 2743 O O . VAL B 1 18 ? 1.697 -2.912 -5.168 1 94.5 18 VAL B O 1
ATOM 2746 N N . ALA B 1 19 ? 1.771 -4.547 -6.656 1 97.12 19 ALA B N 1
ATOM 2747 C CA . ALA B 1 19 ? 3.232 -4.547 -6.68 1 97.12 19 ALA B CA 1
ATOM 2748 C C . ALA B 1 19 ? 3.775 -3.223 -7.207 1 97.12 19 ALA B C 1
ATOM 2750 O O . ALA B 1 19 ? 4.766 -2.703 -6.691 1 97.12 19 ALA B O 1
ATOM 2751 N N . VAL B 1 20 ? 3.154 -2.705 -8.227 1 96 20 VAL B N 1
ATOM 2752 C CA . VAL B 1 20 ? 3.564 -1.422 -8.781 1 96 20 VAL B CA 1
ATOM 2753 C C . VAL B 1 20 ? 3.436 -0.33 -7.727 1 96 20 VAL B C 1
ATOM 2755 O O . VAL B 1 20 ? 4.348 0.482 -7.547 1 96 20 VAL B O 1
ATOM 2758 N N . LEU B 1 21 ? 2.41 -0.375 -7.039 1 93.12 21 LEU B N 1
ATOM 2759 C CA . LEU B 1 21 ? 2.186 0.616 -5.992 1 93.12 21 LEU B CA 1
ATOM 2760 C C . LEU B 1 21 ? 3.227 0.483 -4.887 1 93.12 21 LEU B C 1
ATOM 2762 O O . LEU B 1 21 ? 3.738 1.487 -4.387 1 93.12 21 LEU B O 1
ATOM 2766 N N . ASN B 1 22 ? 3.494 -0.683 -4.547 1 95.69 22 ASN B N 1
ATOM 2767 C CA . ASN B 1 22 ? 4.473 -0.931 -3.494 1 95.69 22 ASN B CA 1
ATOM 2768 C C . ASN B 1 22 ? 5.867 -0.458 -3.896 1 95.69 22 ASN B C 1
ATOM 2770 O O . ASN B 1 22 ? 6.598 0.096 -3.076 1 95.69 22 ASN B O 1
ATOM 2774 N N . ILE B 1 23 ? 6.254 -0.676 -5.102 1 95.94 23 ILE B N 1
ATOM 2775 C CA . ILE B 1 23 ? 7.605 -0.283 -5.484 1 95.94 23 ILE B CA 1
ATOM 2776 C C . ILE B 1 23 ? 7.688 1.237 -5.602 1 95.94 23 ILE B C 1
ATOM 2778 O O . ILE B 1 23 ? 8.734 1.833 -5.324 1 95.94 23 ILE B O 1
ATOM 2782 N N . LEU B 1 24 ? 6.582 1.854 -6.039 1 93.75 24 LEU B N 1
ATOM 2783 C CA . LEU B 1 24 ? 6.531 3.312 -6.031 1 93.75 24 LEU B CA 1
ATOM 2784 C C . LEU B 1 24 ? 6.715 3.859 -4.621 1 93.75 24 LEU B C 1
ATOM 2786 O O . LEU B 1 24 ? 7.469 4.809 -4.41 1 93.75 24 LEU B O 1
ATOM 2790 N N . LYS B 1 25 ? 6.074 3.26 -3.73 1 93.88 25 LYS B N 1
ATOM 2791 C CA . LYS B 1 25 ? 6.18 3.658 -2.33 1 93.88 25 LYS B CA 1
ATOM 2792 C C . LYS B 1 25 ? 7.613 3.51 -1.822 1 93.88 25 LYS B C 1
ATOM 2794 O O . LYS B 1 25 ? 8.117 4.379 -1.11 1 93.88 25 LYS B O 1
ATOM 2799 N N . LEU B 1 26 ? 8.266 2.453 -2.178 1 95 26 LEU B N 1
ATOM 2800 C CA . LEU B 1 26 ? 9.656 2.234 -1.785 1 95 26 LEU B CA 1
ATOM 2801 C C . LEU B 1 26 ? 10.555 3.342 -2.324 1 95 26 LEU B C 1
ATOM 2803 O O . LEU B 1 26 ? 11.422 3.85 -1.606 1 95 26 LEU B O 1
ATOM 2807 N N . GLY B 1 27 ? 10.336 3.676 -3.586 1 94.69 27 GLY B N 1
ATOM 2808 C CA . GLY B 1 27 ? 11.133 4.727 -4.199 1 94.69 27 GLY B CA 1
ATOM 2809 C C . GLY B 1 27 ? 11.016 6.059 -3.486 1 94.69 27 GLY B C 1
ATOM 2810 O O . GLY B 1 27 ? 12.008 6.781 -3.34 1 94.69 27 GLY B O 1
ATOM 2811 N N . MET B 1 28 ? 9.836 6.316 -3.004 1 92.75 28 MET B N 1
ATOM 2812 C CA . MET B 1 28 ? 9.602 7.551 -2.262 1 92.75 28 MET B CA 1
ATOM 2813 C C . MET B 1 28 ? 10.164 7.453 -0.849 1 92.75 28 MET B C 1
ATOM 2815 O O . MET B 1 28 ? 10.945 8.312 -0.426 1 92.75 28 MET B O 1
ATOM 2819 N N . GLU B 1 29 ? 9.812 6.418 -0.215 1 92.81 29 GLU B N 1
ATOM 2820 C CA . GLU B 1 29 ? 10.141 6.23 1.195 1 92.81 29 GLU B CA 1
ATOM 2821 C C . GLU B 1 29 ? 11.656 6.258 1.417 1 92.81 29 GLU B C 1
ATOM 2823 O O . GLU B 1 29 ? 12.133 6.824 2.402 1 92.81 29 GLU B O 1
ATOM 2828 N N . TYR B 1 30 ? 12.398 5.746 0.496 1 93.75 30 TYR B N 1
ATOM 2829 C CA . TYR B 1 30 ? 13.844 5.629 0.674 1 93.75 30 TYR B CA 1
ATOM 2830 C C . TYR B 1 30 ? 14.578 6.684 -0.146 1 93.75 30 TYR B C 1
ATOM 2832 O O . TYR B 1 30 ? 15.781 6.559 -0.394 1 93.75 30 TYR B O 1
ATOM 2840 N N . ARG B 1 31 ? 13.805 7.672 -0.652 1 93.5 31 ARG B N 1
ATOM 2841 C CA . ARG B 1 31 ? 14.312 8.875 -1.312 1 93.5 31 ARG B CA 1
ATOM 2842 C C . ARG B 1 31 ? 15.117 8.516 -2.555 1 93.5 31 ARG B C 1
ATOM 2844 O O . ARG B 1 31 ? 16.125 9.164 -2.861 1 93.5 31 ARG B O 1
ATOM 2851 N N . ILE B 1 32 ? 14.805 7.363 -3.139 1 94.5 32 ILE B N 1
ATOM 2852 C CA . ILE B 1 32 ? 15.453 6.969 -4.383 1 94.5 32 ILE B CA 1
ATOM 2853 C C . ILE B 1 32 ? 15.07 7.945 -5.496 1 94.5 32 ILE B C 1
ATOM 2855 O O . ILE B 1 32 ? 15.938 8.422 -6.23 1 94.5 32 ILE B O 1
ATOM 2859 N N . PHE B 1 33 ? 13.82 8.289 -5.586 1 94.19 33 PHE B N 1
ATOM 2860 C CA . PHE B 1 33 ? 13.328 9.195 -6.613 1 94.19 33 PHE B CA 1
ATOM 2861 C C . PHE B 1 33 ? 13.906 10.594 -6.422 1 94.19 33 PHE B C 1
ATOM 2863 O O . PHE B 1 33 ? 14.258 11.266 -7.395 1 94.19 33 PHE B O 1
ATOM 2870 N N . ASN B 1 34 ? 14 11 -5.164 1 92.88 34 ASN B N 1
ATOM 2871 C CA . ASN B 1 34 ? 14.586 12.305 -4.879 1 92.88 34 ASN B CA 1
ATOM 2872 C C . ASN B 1 34 ? 16 12.414 -5.434 1 92.88 34 ASN B C 1
ATOM 2874 O O . ASN B 1 34 ? 16.406 13.477 -5.914 1 92.88 34 ASN B O 1
ATOM 2878 N N . LYS B 1 35 ? 16.734 11.359 -5.363 1 93.44 35 LYS B N 1
ATOM 2879 C CA . LYS B 1 35 ? 18.125 11.336 -5.812 1 93.44 35 LYS B CA 1
ATOM 2880 C C . LYS B 1 35 ? 18.203 11.25 -7.332 1 93.44 35 LYS B C 1
ATOM 2882 O O . LYS B 1 35 ? 19.25 11.539 -7.918 1 93.44 35 LYS B O 1
ATOM 2887 N N . LEU B 1 36 ? 17.125 10.875 -7.961 1 94.12 36 LEU B N 1
ATOM 2888 C CA . LEU B 1 36 ? 17.141 10.648 -9.398 1 94.12 36 LEU B CA 1
ATOM 2889 C C . LEU B 1 36 ? 16.484 11.797 -10.148 1 94.12 36 LEU B C 1
ATOM 2891 O O . LEU B 1 36 ? 16.188 11.688 -11.336 1 94.12 36 LEU B O 1
ATOM 2895 N N . ILE B 1 37 ? 16.203 12.875 -9.445 1 92.38 37 ILE B N 1
ATOM 2896 C CA . ILE B 1 37 ? 15.594 14.039 -10.086 1 92.38 37 ILE B CA 1
ATOM 2897 C C . ILE B 1 37 ? 16.531 14.562 -11.18 1 92.38 37 ILE B C 1
ATOM 2899 O O . ILE B 1 37 ? 16.062 14.984 -12.242 1 92.38 37 ILE B O 1
ATOM 2903 N N . SER B 1 38 ? 17.812 14.594 -10.836 1 89.56 38 SER B N 1
ATOM 2904 C CA . SER B 1 38 ? 18.844 14.914 -11.828 1 89.56 38 SER B CA 1
ATOM 2905 C C . SER B 1 38 ? 19.562 13.648 -12.297 1 89.56 38 SER B C 1
ATOM 2907 O O . SER B 1 38 ? 19.562 12.633 -11.602 1 89.56 38 SER B O 1
ATOM 2909 N N . LYS B 1 39 ? 20.094 13.781 -13.469 1 90.06 39 LYS B N 1
ATOM 2910 C CA . LYS B 1 39 ? 20.844 12.656 -14.008 1 90.06 39 LYS B CA 1
ATOM 2911 C C . LYS B 1 39 ? 22.016 12.297 -13.102 1 90.06 39 LYS B C 1
ATOM 2913 O O . LYS B 1 39 ? 22.719 13.172 -12.594 1 90.06 39 LYS B O 1
ATOM 2918 N N . LYS B 1 40 ? 22.125 11.023 -12.867 1 90.5 40 LYS B N 1
ATOM 2919 C CA . LYS B 1 40 ? 23.219 10.492 -12.062 1 90.5 40 LYS B CA 1
ATOM 2920 C C . LYS B 1 40 ? 23.828 9.25 -12.711 1 90.5 40 LYS B C 1
ATOM 2922 O O . LYS B 1 40 ? 23.141 8.523 -13.422 1 90.5 40 LYS B O 1
ATOM 2927 N N . HIS B 1 41 ? 25.094 9.164 -12.43 1 91.88 41 HIS B N 1
ATOM 2928 C CA . HIS B 1 41 ? 25.688 7.883 -12.781 1 91.88 41 HIS B CA 1
ATOM 2929 C C . HIS B 1 41 ? 25.094 6.754 -11.945 1 91.88 41 HIS B C 1
ATOM 2931 O O . HIS B 1 41 ? 24.875 6.918 -10.742 1 91.88 41 HIS B O 1
ATOM 2937 N N . TYR B 1 42 ? 24.875 5.703 -12.617 1 88.69 42 TYR B N 1
ATOM 2938 C CA . TYR B 1 42 ? 24.25 4.543 -11.992 1 88.69 42 TYR B CA 1
ATOM 2939 C C . TYR B 1 42 ? 24.969 4.164 -10.703 1 88.69 42 TYR B C 1
ATOM 2941 O O . TYR B 1 42 ? 24.328 3.936 -9.672 1 88.69 42 TYR B O 1
ATOM 2949 N N . LEU B 1 43 ? 26.234 4.203 -10.648 1 89.25 43 LEU B N 1
ATOM 2950 C CA . LEU B 1 43 ? 27.047 3.834 -9.492 1 89.25 43 LEU B CA 1
ATOM 2951 C C . LEU B 1 43 ? 26.906 4.867 -8.383 1 89.25 43 LEU B C 1
ATOM 2953 O O . LEU B 1 43 ? 27 4.527 -7.199 1 89.25 43 LEU B O 1
ATOM 2957 N N . ASP B 1 44 ? 26.672 6.078 -8.734 1 91 44 ASP B N 1
ATOM 2958 C CA . ASP B 1 44 ? 26.531 7.145 -7.746 1 91 44 ASP B CA 1
ATOM 2959 C C . ASP B 1 44 ? 25.266 6.945 -6.91 1 91 44 ASP B C 1
ATOM 2961 O O . ASP B 1 44 ? 25.281 7.16 -5.699 1 91 44 ASP B O 1
ATOM 2965 N N . ILE B 1 45 ? 24.297 6.516 -7.586 1 8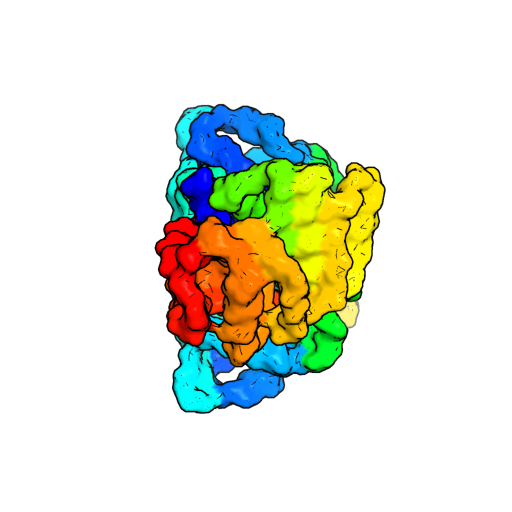9.88 45 ILE B N 1
ATOM 2966 C CA . ILE B 1 45 ? 23.031 6.301 -6.867 1 89.88 45 ILE B CA 1
ATOM 2967 C C . ILE B 1 45 ? 23.203 5.133 -5.895 1 89.88 45 ILE B C 1
ATOM 2969 O O . ILE B 1 45 ? 22.688 5.18 -4.773 1 89.88 45 ILE B O 1
ATOM 2973 N N . LEU B 1 46 ? 23.875 4.129 -6.277 1 90.19 46 LEU B N 1
ATOM 2974 C CA . LEU B 1 46 ? 24.094 2.965 -5.426 1 90.19 46 LEU B CA 1
ATOM 2975 C C . LEU B 1 46 ? 24.875 3.346 -4.176 1 90.19 46 LEU B C 1
ATOM 2977 O O . LEU B 1 46 ? 24.578 2.867 -3.08 1 90.19 46 LEU B O 1
ATOM 2981 N N . ASN B 1 47 ? 25.75 4.285 -4.316 1 89.75 47 ASN B N 1
ATOM 2982 C CA . ASN B 1 47 ? 26.625 4.66 -3.209 1 89.75 47 ASN B CA 1
ATOM 2983 C C . ASN B 1 47 ? 25.984 5.727 -2.324 1 89.75 47 ASN B C 1
ATOM 2985 O O . ASN B 1 47 ? 26.266 5.797 -1.127 1 89.75 47 ASN B O 1
ATOM 2989 N N . MET B 1 48 ? 25.156 6.539 -2.809 1 85.56 48 MET B N 1
ATOM 2990 C CA . MET B 1 48 ? 24.625 7.707 -2.107 1 85.56 48 MET B CA 1
ATOM 2991 C C . MET B 1 48 ? 23.391 7.34 -1.306 1 85.56 48 MET B C 1
ATOM 2993 O O . MET B 1 48 ? 22.984 8.078 -0.407 1 85.56 48 MET B O 1
ATOM 2997 N N . ASN B 1 49 ? 22.859 6.246 -1.653 1 85.12 49 ASN B N 1
ATOM 2998 C CA . ASN B 1 49 ? 21.609 5.891 -0.975 1 85.12 49 ASN B CA 1
ATOM 2999 C C . ASN B 1 49 ? 21.875 5.184 0.351 1 85.12 49 ASN B C 1
ATOM 3001 O O . ASN B 1 49 ? 22.875 4.484 0.497 1 85.12 49 ASN B O 1
ATOM 3005 N N . SER B 1 50 ? 20.953 5.375 1.296 1 88.5 50 SER B N 1
ATOM 3006 C CA . SER B 1 50 ? 21.109 4.875 2.658 1 88.5 50 SER B CA 1
ATOM 3007 C C . SER B 1 50 ? 20.875 3.369 2.725 1 88.5 50 SER B C 1
ATOM 3009 O O . SER B 1 50 ? 21.219 2.725 3.719 1 88.5 50 SER B O 1
ATOM 3011 N N . ILE B 1 51 ? 20.328 2.824 1.657 1 90.88 51 ILE B N 1
ATOM 3012 C CA . ILE B 1 51 ? 20.094 1.385 1.613 1 90.88 51 ILE B CA 1
ATOM 3013 C C . ILE B 1 51 ? 21.438 0.646 1.593 1 90.88 51 ILE B C 1
ATOM 3015 O O . ILE B 1 51 ? 22.266 0.871 0.706 1 90.88 51 ILE B O 1
ATOM 3019 N N . LYS B 1 52 ? 21.672 -0.229 2.51 1 90.38 52 LYS B N 1
ATOM 3020 C CA . LYS B 1 52 ? 22.953 -0.922 2.664 1 90.38 52 LYS B CA 1
ATOM 3021 C C . LYS B 1 52 ? 23.047 -2.119 1.723 1 90.38 52 LYS B C 1
ATOM 3023 O O . LYS B 1 52 ? 24.125 -2.477 1.266 1 90.38 52 LYS B O 1
ATOM 3028 N N . ASN B 1 53 ? 21.922 -2.742 1.442 1 90.44 53 ASN B N 1
ATOM 3029 C CA . ASN B 1 53 ? 21.891 -3.871 0.521 1 90.44 53 ASN B CA 1
ATOM 3030 C C . ASN B 1 53 ? 21.984 -3.414 -0.931 1 90.44 53 ASN B C 1
ATOM 3032 O O . ASN B 1 53 ? 20.984 -3.336 -1.634 1 90.44 53 ASN B O 1
ATOM 3036 N N . LYS B 1 54 ? 23.141 -3.275 -1.395 1 92 54 LYS B N 1
ATOM 3037 C CA . LYS B 1 54 ? 23.391 -2.643 -2.686 1 92 54 LYS B CA 1
ATOM 3038 C C . LYS B 1 54 ? 22.906 -3.525 -3.832 1 92 54 LYS B C 1
ATOM 3040 O O . LYS B 1 54 ? 22.344 -3.031 -4.805 1 92 54 LYS B O 1
ATOM 3045 N N . PRO B 1 55 ? 23.078 -4.859 -3.736 1 90 55 PRO B N 1
ATOM 3046 C CA . PRO B 1 55 ? 22.531 -5.707 -4.801 1 90 55 PRO B CA 1
ATOM 3047 C C . PRO B 1 55 ? 21.016 -5.582 -4.934 1 90 55 PRO B C 1
ATOM 3049 O O . PRO B 1 55 ? 20.5 -5.539 -6.051 1 90 55 PRO B O 1
ATOM 3052 N N . LEU B 1 56 ? 20.375 -5.551 -3.834 1 91.69 56 LEU B N 1
ATOM 3053 C CA . LEU B 1 56 ? 18.922 -5.418 -3.869 1 91.69 56 LEU B CA 1
ATOM 3054 C C . LEU B 1 56 ? 18.516 -4.047 -4.395 1 91.69 56 LEU B C 1
ATOM 3056 O O . LEU B 1 56 ? 17.531 -3.924 -5.121 1 91.69 56 LEU B O 1
ATOM 3060 N N . LEU B 1 57 ? 19.25 -3.018 -4 1 94.12 57 LEU B N 1
ATOM 3061 C CA . LEU B 1 57 ? 19 -1.683 -4.539 1 94.12 57 LEU B CA 1
ATOM 3062 C C . LEU B 1 57 ? 19.188 -1.665 -6.051 1 94.12 57 LEU B C 1
ATOM 3064 O O . LEU B 1 57 ? 18.406 -1.038 -6.77 1 94.12 57 LEU B O 1
ATOM 3068 N N . LYS B 1 58 ? 20.203 -2.291 -6.5 1 93.81 58 LYS B N 1
ATOM 3069 C CA . LYS B 1 58 ? 20.438 -2.387 -7.941 1 93.81 58 LYS B CA 1
ATOM 3070 C C . LYS B 1 58 ? 19.25 -3.043 -8.641 1 93.81 58 LYS B C 1
ATOM 3072 O O . LYS B 1 58 ? 18.812 -2.588 -9.703 1 93.81 58 LYS B O 1
ATOM 3077 N N . ASP B 1 59 ? 18.766 -4.125 -8.086 1 94.31 59 ASP B N 1
ATOM 3078 C CA . ASP B 1 59 ? 17.594 -4.805 -8.641 1 94.31 59 ASP B CA 1
ATOM 3079 C C . ASP B 1 59 ? 16.391 -3.867 -8.703 1 94.31 59 ASP B C 1
ATOM 3081 O O . ASP B 1 59 ? 15.625 -3.898 -9.672 1 94.31 59 ASP B O 1
ATOM 3085 N N . LEU B 1 60 ? 16.25 -3.117 -7.641 1 96.19 60 LEU B N 1
ATOM 3086 C CA . LEU B 1 60 ? 15.133 -2.172 -7.59 1 96.19 60 LEU B CA 1
ATOM 3087 C C . LEU B 1 60 ? 15.266 -1.116 -8.688 1 96.19 60 LEU B C 1
ATOM 3089 O O . LEU B 1 60 ? 14.297 -0.804 -9.375 1 96.19 60 LEU B O 1
ATOM 3093 N N . LEU B 1 61 ? 16.453 -0.583 -8.883 1 96.06 61 LEU B N 1
ATOM 3094 C CA . LEU B 1 61 ? 16.703 0.414 -9.922 1 96.06 61 LEU B CA 1
ATOM 3095 C C . LEU B 1 61 ? 16.438 -0.167 -11.305 1 96.06 61 LEU B C 1
ATOM 3097 O O . LEU B 1 61 ? 15.805 0.479 -12.148 1 96.06 61 LEU B O 1
ATOM 3101 N N . ASP B 1 62 ? 16.891 -1.359 -11.492 1 96.06 62 ASP B N 1
ATOM 3102 C CA . ASP B 1 62 ? 16.656 -2.025 -12.773 1 96.06 62 ASP B CA 1
ATOM 3103 C C . ASP B 1 62 ? 15.156 -2.227 -13.016 1 96.06 62 ASP B C 1
ATOM 3105 O O . ASP B 1 62 ? 14.688 -2.123 -14.148 1 96.06 62 ASP B O 1
ATOM 3109 N N . THR B 1 63 ? 14.469 -2.549 -11.977 1 97.81 63 THR B N 1
ATOM 3110 C CA . THR B 1 63 ? 13.023 -2.715 -12.078 1 97.81 63 THR B CA 1
ATOM 3111 C C . THR B 1 63 ? 12.359 -1.398 -12.469 1 97.81 63 THR B C 1
ATOM 3113 O O . THR B 1 63 ? 11.461 -1.377 -13.312 1 97.81 63 THR B O 1
ATOM 3116 N N . TYR B 1 64 ? 12.812 -0.294 -11.812 1 97.06 64 TYR B N 1
ATOM 3117 C CA . TYR B 1 64 ? 12.266 1.017 -12.141 1 97.06 64 TYR B CA 1
ATOM 3118 C C . TYR B 1 64 ? 12.484 1.342 -13.617 1 97.06 64 TYR B C 1
ATOM 3120 O O . TYR B 1 64 ? 11.641 1.982 -14.25 1 97.06 64 TYR B O 1
ATOM 3128 N N . VAL B 1 65 ? 13.578 0.938 -14.164 1 96 65 VAL B N 1
ATOM 3129 C CA . VAL B 1 65 ? 13.859 1.144 -15.578 1 96 65 VAL B CA 1
ATOM 3130 C C . VAL B 1 65 ? 12.891 0.32 -16.422 1 96 65 VAL B C 1
ATOM 3132 O O . VAL B 1 65 ? 12.289 0.837 -17.359 1 96 65 VAL B O 1
ATOM 3135 N N . GLU B 1 66 ? 12.727 -0.85 -16.031 1 96 66 GLU B N 1
ATOM 3136 C CA . GLU B 1 66 ? 11.906 -1.764 -16.828 1 96 66 GLU B CA 1
ATOM 3137 C C . GLU B 1 66 ? 10.453 -1.32 -16.844 1 96 66 GLU B C 1
ATOM 3139 O O . GLU B 1 66 ? 9.766 -1.456 -17.859 1 96 66 GLU B O 1
ATOM 3144 N N . ILE B 1 67 ? 9.992 -0.775 -15.75 1 95.38 67 ILE B N 1
ATOM 3145 C CA . ILE B 1 67 ? 8.57 -0.446 -15.695 1 95.38 67 ILE B CA 1
ATOM 3146 C C . ILE B 1 67 ? 8.359 0.997 -16.141 1 95.38 67 ILE B C 1
ATOM 3148 O O . ILE B 1 67 ? 7.227 1.487 -16.156 1 95.38 67 ILE B O 1
ATOM 3152 N N . GLY B 1 68 ? 9.422 1.707 -16.422 1 93.81 68 GLY B N 1
ATOM 3153 C CA . GLY B 1 68 ? 9.312 2.982 -17.109 1 93.81 68 GLY B CA 1
ATOM 3154 C C . GLY B 1 68 ? 9.336 4.172 -16.172 1 93.81 68 GLY B C 1
ATOM 3155 O O . GLY B 1 68 ? 8.969 5.285 -16.562 1 93.81 68 GLY B O 1
ATOM 3156 N N . ILE B 1 69 ? 9.75 4.016 -14.938 1 94.19 69 ILE B N 1
ATOM 3157 C CA . ILE B 1 69 ? 9.828 5.105 -13.969 1 94.19 69 ILE B CA 1
ATOM 3158 C C . ILE B 1 69 ? 11.164 5.828 -14.117 1 94.19 69 ILE B C 1
ATOM 3160 O O . ILE B 1 69 ? 11.25 7.043 -13.914 1 94.19 69 ILE B O 1
ATOM 3164 N N . VAL B 1 70 ? 12.172 5.086 -14.461 1 95.19 70 VAL B N 1
ATOM 3165 C CA . VAL B 1 70 ? 13.531 5.594 -14.609 1 95.19 70 VAL B CA 1
ATOM 3166 C C . VAL B 1 70 ? 14.016 5.352 -16.031 1 95.19 70 VAL B C 1
ATOM 3168 O O . VAL B 1 70 ? 13.727 4.309 -16.625 1 95.19 70 VAL B O 1
ATOM 3171 N N . GLU B 1 71 ? 14.57 6.285 -16.562 1 94.75 71 GLU B N 1
ATOM 3172 C CA . GLU B 1 71 ? 15.211 6.129 -17.859 1 94.75 71 GLU B CA 1
ATOM 3173 C C . GLU B 1 71 ? 16.719 5.93 -17.719 1 94.75 71 GLU B C 1
ATOM 3175 O O . GLU B 1 71 ? 17.344 6.539 -16.859 1 94.75 71 GLU B O 1
ATOM 3180 N N . ARG B 1 72 ? 17.188 5.102 -18.484 1 91.88 72 ARG B N 1
ATOM 3181 C CA . ARG B 1 72 ? 18.625 4.812 -18.484 1 91.88 72 ARG B CA 1
ATOM 3182 C C . ARG B 1 72 ? 19.234 5.121 -19.844 1 91.88 72 ARG B C 1
ATOM 3184 O O . ARG B 1 72 ? 18.703 4.723 -20.875 1 91.88 72 ARG B O 1
ATOM 3191 N N . THR B 1 73 ? 20.188 6.035 -19.766 1 88 73 THR B N 1
ATOM 3192 C CA . THR B 1 73 ? 21.016 6.309 -20.922 1 88 73 THR B CA 1
ATOM 3193 C C . THR B 1 73 ? 22.469 5.934 -20.641 1 88 73 THR B C 1
ATOM 3195 O O . THR B 1 73 ? 23.109 6.516 -19.766 1 88 73 THR B O 1
ATOM 3198 N N . LEU B 1 74 ? 23.016 5.074 -21.422 1 85.31 74 LEU B N 1
ATOM 3199 C CA . LEU B 1 74 ? 24.359 4.555 -21.219 1 85.31 74 LEU B CA 1
ATOM 3200 C C . LEU B 1 74 ? 24.594 4.199 -19.766 1 85.31 74 LEU B C 1
ATOM 3202 O O . LEU B 1 74 ? 23.984 3.27 -19.234 1 85.31 74 LEU B O 1
ATOM 3206 N N . ASN B 1 75 ? 25.234 5.051 -18.906 1 85.38 75 ASN B N 1
ATOM 3207 C CA . ASN B 1 75 ? 25.516 4.742 -17.516 1 85.38 75 ASN B CA 1
ATOM 3208 C C . ASN B 1 75 ? 24.906 5.781 -16.578 1 85.38 75 ASN B C 1
ATOM 3210 O O . ASN B 1 75 ? 25.328 5.918 -15.43 1 85.38 75 ASN B O 1
ATOM 3214 N N . GLU B 1 76 ? 23.906 6.398 -17.219 1 93.44 76 GLU B N 1
ATOM 3215 C CA . GLU B 1 76 ? 23.219 7.395 -16.406 1 93.44 76 GLU B CA 1
ATOM 3216 C C . GLU B 1 76 ? 21.734 7.074 -16.297 1 93.44 76 GLU B C 1
ATOM 3218 O O . GLU B 1 76 ? 21.141 6.504 -17.219 1 93.44 76 GLU B O 1
ATOM 3223 N N . ILE B 1 77 ? 21.266 7.406 -15.172 1 94.94 77 ILE B N 1
ATOM 3224 C CA . ILE B 1 77 ? 19.844 7.176 -14.953 1 94.94 77 ILE B CA 1
ATOM 3225 C C . ILE B 1 77 ? 19.203 8.43 -14.367 1 94.94 77 ILE B C 1
ATOM 3227 O O . ILE B 1 77 ? 19.875 9.219 -13.695 1 94.94 77 ILE B O 1
ATOM 3231 N N . ARG B 1 78 ? 17.938 8.609 -14.672 1 94.88 78 ARG B N 1
ATOM 3232 C CA . ARG B 1 78 ? 17.141 9.711 -14.141 1 94.88 78 ARG B CA 1
ATOM 3233 C C . ARG B 1 78 ? 15.656 9.336 -14.078 1 94.88 78 ARG B C 1
ATOM 3235 O O . ARG B 1 78 ? 15.18 8.547 -14.898 1 94.88 78 ARG B O 1
ATOM 3242 N N . MET B 1 79 ? 15.039 9.852 -13.07 1 94.19 79 MET B N 1
ATOM 3243 C CA . MET B 1 79 ? 13.602 9.609 -12.984 1 94.19 79 MET B CA 1
ATOM 3244 C C . MET B 1 79 ? 12.859 10.305 -14.133 1 94.19 79 MET B C 1
ATOM 3246 O O . MET B 1 79 ? 13.211 11.422 -14.516 1 94.19 79 MET B O 1
ATOM 3250 N N . ARG B 1 80 ? 11.859 9.641 -14.656 1 93.44 80 ARG B N 1
ATOM 3251 C CA . ARG B 1 80 ? 10.93 10.227 -15.617 1 93.44 80 ARG B CA 1
ATOM 3252 C C . ARG B 1 80 ? 9.617 10.602 -14.945 1 93.44 80 ARG B C 1
ATOM 3254 O O . ARG B 1 80 ? 9.297 10.102 -13.867 1 93.44 80 ARG B O 1
ATOM 3261 N N . ASP B 1 81 ? 8.945 11.594 -15.617 1 92.25 81 ASP B N 1
ATOM 3262 C CA . ASP B 1 81 ? 7.551 11.75 -15.203 1 92.25 81 ASP B CA 1
ATOM 3263 C C . ASP B 1 81 ? 6.762 10.461 -15.438 1 92.25 81 ASP B C 1
ATOM 3265 O O . ASP B 1 81 ? 6.898 9.828 -16.484 1 92.25 81 ASP B O 1
ATOM 3269 N N . PHE B 1 82 ? 6.109 10.039 -14.438 1 91.19 82 PHE B N 1
ATOM 3270 C CA . PHE B 1 82 ? 5.461 8.734 -14.477 1 91.19 82 PHE B CA 1
ATOM 3271 C C . PHE B 1 82 ? 4.004 8.844 -14.039 1 91.19 82 PHE B C 1
ATOM 3273 O O . PHE B 1 82 ? 3.674 9.609 -13.133 1 91.19 82 PHE B O 1
ATOM 3280 N N . SER B 1 83 ? 3.141 8.172 -14.781 1 92.19 83 SER B N 1
ATOM 3281 C CA . SER B 1 83 ? 1.734 8.039 -14.414 1 92.19 83 SER B CA 1
ATOM 3282 C C . SER B 1 83 ? 1.27 6.594 -14.5 1 92.19 83 SER B C 1
ATOM 3284 O O . SER B 1 83 ? 1.68 5.855 -15.398 1 92.19 83 SER B O 1
ATOM 3286 N N . TYR B 1 84 ? 0.514 6.191 -13.586 1 92.44 84 TYR B N 1
ATOM 3287 C CA . TYR B 1 84 ? -0.048 4.844 -13.539 1 92.44 84 TYR B CA 1
ATOM 3288 C C . TYR B 1 84 ? -1.521 4.883 -13.148 1 92.44 84 TYR B C 1
ATOM 3290 O O . TYR B 1 84 ? -1.883 5.469 -12.125 1 92.44 84 TYR B O 1
ATOM 3298 N N . THR B 1 85 ? -2.344 4.262 -13.953 1 93.25 85 THR B N 1
ATOM 3299 C CA . THR B 1 85 ? -3.779 4.262 -13.695 1 93.25 85 THR B CA 1
ATOM 3300 C C . THR B 1 85 ? -4.234 2.91 -13.156 1 93.25 85 THR B C 1
ATOM 3302 O O . THR B 1 85 ? -4.016 1.876 -13.789 1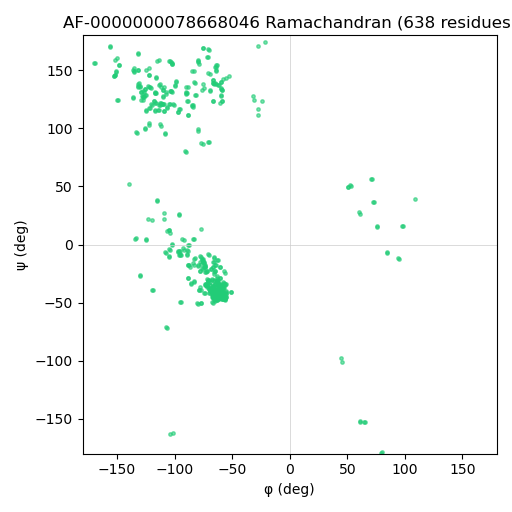 93.25 85 THR B O 1
ATOM 3305 N N . ILE B 1 86 ? -4.793 2.969 -12 1 91 86 ILE B N 1
ATOM 3306 C CA . ILE B 1 86 ? -5.438 1.804 -11.406 1 91 86 ILE B CA 1
ATOM 3307 C C . ILE B 1 86 ? -6.906 1.76 -11.82 1 91 86 ILE B C 1
ATOM 3309 O O . ILE B 1 86 ? -7.617 2.762 -11.711 1 91 86 ILE B O 1
ATOM 3313 N N . THR B 1 87 ? -7.32 0.659 -12.273 1 89.44 87 THR B N 1
ATOM 3314 C CA . THR B 1 87 ? -8.703 0.521 -12.703 1 89.44 87 THR B CA 1
ATOM 3315 C C . THR B 1 87 ? -9.352 -0.704 -12.062 1 89.44 87 THR B C 1
ATOM 3317 O O . THR B 1 87 ? -8.773 -1.791 -12.062 1 89.44 87 THR B O 1
ATOM 3320 N N . PHE B 1 88 ? -10.508 -0.482 -11.523 1 86.56 88 PHE B N 1
ATOM 3321 C CA . PHE B 1 88 ? -11.344 -1.557 -11.008 1 86.56 88 PHE B CA 1
ATOM 3322 C C . PHE B 1 88 ? -12.75 -1.48 -11.602 1 86.56 88 PHE B C 1
ATOM 3324 O O . PHE B 1 88 ? -13.352 -0.406 -11.648 1 86.56 88 PHE B O 1
ATOM 3331 N N . SER B 1 89 ? -13.188 -2.539 -12.141 1 90.81 89 SER B N 1
ATOM 3332 C CA . SER B 1 89 ? -14.562 -2.672 -12.594 1 90.81 89 SER B CA 1
ATOM 3333 C C . SER B 1 89 ? -15.328 -3.705 -11.773 1 90.81 89 SER B C 1
ATOM 3335 O O . SER B 1 89 ? -14.719 -4.555 -11.117 1 90.81 89 SER B O 1
ATOM 3337 N N . ARG B 1 90 ? -16.656 -3.596 -11.789 1 91.19 90 ARG B N 1
ATOM 3338 C CA . ARG B 1 90 ? -17.484 -4.594 -11.117 1 91.19 90 ARG B CA 1
ATOM 3339 C C . ARG B 1 90 ? -17.188 -5.992 -11.648 1 91.19 90 ARG B C 1
ATOM 3341 O O . ARG B 1 90 ? -17.141 -6.957 -10.883 1 91.19 90 ARG B O 1
ATOM 3348 N N . GLU B 1 91 ? -16.922 -5.996 -12.82 1 90.31 91 GLU B N 1
ATOM 3349 C CA . GLU B 1 91 ? -16.609 -7.281 -13.438 1 90.31 91 GLU B CA 1
ATOM 3350 C C . GLU B 1 91 ? -15.305 -7.852 -12.898 1 90.31 91 GLU B C 1
ATOM 3352 O O . GLU B 1 91 ? -15.258 -9.008 -12.477 1 90.31 91 GLU B O 1
ATOM 3357 N N . SER B 1 92 ? -14.336 -7.035 -12.914 1 90.5 92 SER B N 1
ATOM 3358 C CA . SER B 1 92 ? -13.039 -7.523 -12.461 1 90.5 92 SER B CA 1
ATOM 3359 C C . SER B 1 92 ? -13.078 -7.922 -10.992 1 90.5 92 SER B C 1
ATOM 3361 O O . SER B 1 92 ? -12.484 -8.93 -10.602 1 90.5 92 SER B O 1
ATOM 3363 N N . ILE B 1 93 ? -13.781 -7.137 -10.25 1 92.56 93 ILE B N 1
ATOM 3364 C CA . ILE B 1 93 ? -13.836 -7.363 -8.812 1 92.56 93 ILE B CA 1
ATOM 3365 C C . ILE B 1 93 ? -14.531 -8.688 -8.523 1 92.56 93 ILE B C 1
ATOM 3367 O O . ILE B 1 93 ? -14.188 -9.391 -7.566 1 92.56 93 ILE B O 1
ATOM 3371 N N . SER B 1 94 ? -15.43 -9.07 -9.336 1 92.88 94 SER B N 1
ATOM 3372 C CA . SER B 1 94 ? -16.172 -10.312 -9.125 1 92.88 94 SER B CA 1
ATOM 3373 C C . SER B 1 94 ? -15.25 -11.531 -9.195 1 92.88 94 SER B C 1
ATOM 3375 O O . SER B 1 94 ? -15.578 -12.594 -8.672 1 92.88 94 SER B O 1
ATOM 3377 N N . TYR B 1 95 ? -14.102 -11.336 -9.766 1 94.5 95 TYR B N 1
ATOM 3378 C CA . TYR B 1 95 ? -13.18 -12.453 -9.953 1 94.5 95 TYR B CA 1
ATOM 3379 C C . TYR B 1 95 ? -12.039 -12.383 -8.945 1 94.5 95 TYR B C 1
ATOM 3381 O O . TYR B 1 95 ? -11.211 -13.297 -8.867 1 94.5 95 TYR B O 1
ATOM 3389 N N . ILE B 1 96 ? -11.992 -11.344 -8.156 1 93.88 96 ILE B N 1
ATOM 3390 C CA . ILE B 1 96 ? -10.836 -11.117 -7.297 1 93.88 96 ILE B CA 1
ATOM 3391 C C . ILE B 1 96 ? -10.961 -11.961 -6.031 1 93.88 96 ILE B C 1
ATOM 3393 O O . ILE B 1 96 ? -12.008 -11.969 -5.383 1 93.88 96 ILE B O 1
ATOM 3397 N N . GLN B 1 97 ? -9.914 -12.68 -5.758 1 93.19 97 GLN B N 1
ATOM 3398 C CA . GLN B 1 97 ? -9.711 -13.422 -4.512 1 93.19 97 GLN B CA 1
ATOM 3399 C C . GLN B 1 97 ? -8.633 -12.766 -3.654 1 93.19 97 GLN B C 1
ATOM 3401 O O . GLN B 1 97 ? -7.449 -13.078 -3.793 1 93.19 97 GLN B O 1
ATOM 3406 N N . PRO B 1 98 ? -9.016 -11.953 -2.736 1 90.44 98 PRO B N 1
ATOM 3407 C CA . PRO B 1 98 ? -8.094 -10.953 -2.191 1 90.44 98 PRO B CA 1
ATOM 3408 C C . PRO B 1 98 ? -7.203 -11.516 -1.086 1 90.44 98 PRO B C 1
ATOM 3410 O O . PRO B 1 98 ? -6.398 -10.781 -0.506 1 90.44 98 PRO B O 1
ATOM 3413 N N . ASP B 1 99 ? -7.262 -12.781 -0.794 1 93.12 99 ASP B N 1
ATOM 3414 C CA . ASP B 1 99 ? -6.504 -13.312 0.337 1 93.12 99 ASP B CA 1
ATOM 3415 C C . ASP B 1 99 ? -5.004 -13.211 0.085 1 93.12 99 ASP B C 1
ATOM 3417 O O . ASP B 1 99 ? -4.203 -13.289 1.021 1 93.12 99 ASP B O 1
ATOM 3421 N N . TRP B 1 100 ? -4.629 -12.984 -1.151 1 96.31 100 TRP B N 1
ATOM 3422 C CA . TRP B 1 100 ? -3.207 -12.844 -1.452 1 96.31 100 TRP B CA 1
ATOM 3423 C C . TRP B 1 100 ? -2.684 -11.484 -0.997 1 96.31 100 TRP B C 1
ATOM 3425 O O . TRP B 1 100 ? -1.471 -11.273 -0.93 1 96.31 100 TRP B O 1
ATOM 3435 N N . ILE B 1 101 ? -3.475 -10.516 -0.672 1 94.94 101 ILE B N 1
ATOM 3436 C CA . ILE B 1 101 ? -3.061 -9.172 -0.294 1 94.94 101 ILE B CA 1
ATOM 3437 C C . ILE B 1 101 ? -2.162 -9.234 0.94 1 94.94 101 ILE B C 1
ATOM 3439 O O . ILE B 1 101 ? -1.143 -8.547 1.01 1 94.94 101 ILE B O 1
ATOM 3443 N N . SER B 1 102 ? -2.512 -10.062 1.897 1 91.38 102 SER B N 1
ATOM 3444 C CA . SER B 1 102 ? -1.723 -10.172 3.119 1 91.38 102 SER B CA 1
ATOM 3445 C C . SER B 1 102 ? -0.312 -10.672 2.824 1 91.38 102 SER B C 1
ATOM 3447 O O . SER B 1 102 ? 0.644 -10.281 3.498 1 91.38 102 SER B O 1
ATOM 3449 N N . VAL B 1 103 ? -0.19 -11.531 1.857 1 94.69 103 VAL B N 1
ATOM 3450 C CA . VAL B 1 103 ? 1.117 -12.031 1.451 1 94.69 103 VAL B CA 1
ATOM 3451 C C . VAL B 1 103 ? 1.952 -10.898 0.869 1 94.69 103 VAL B C 1
ATOM 3453 O O . VAL B 1 103 ? 3.139 -10.766 1.182 1 94.69 103 VAL B O 1
ATOM 3456 N N . PHE B 1 104 ? 1.348 -10.047 0.067 1 95.31 104 PHE B N 1
ATOM 3457 C CA . PHE B 1 104 ? 2.045 -8.922 -0.538 1 95.31 104 PHE B CA 1
ATOM 3458 C C . PHE B 1 104 ? 2.469 -7.914 0.525 1 95.31 104 PHE B C 1
ATOM 3460 O O . PHE B 1 104 ? 3.529 -7.293 0.413 1 95.31 104 PHE B O 1
ATOM 3467 N N . GLU B 1 105 ? 1.635 -7.75 1.534 1 92.56 105 GLU B N 1
ATOM 3468 C CA . GLU B 1 105 ? 2.004 -6.887 2.654 1 92.56 105 GLU B CA 1
ATOM 3469 C C . GLU B 1 105 ? 3.229 -7.426 3.385 1 92.56 105 GLU B C 1
ATOM 3471 O O . GLU B 1 105 ? 4.125 -6.664 3.752 1 92.56 105 GLU B O 1
ATOM 3476 N N . GLU B 1 106 ? 3.238 -8.703 3.574 1 91.69 106 GLU B N 1
ATOM 3477 C CA . GLU B 1 106 ? 4.375 -9.328 4.242 1 91.69 106 GLU B CA 1
ATOM 3478 C C . GLU B 1 106 ? 5.641 -9.227 3.391 1 91.69 106 GLU B C 1
ATOM 3480 O O . GLU B 1 106 ? 6.727 -8.977 3.916 1 91.69 106 GLU B O 1
ATOM 3485 N N . MET B 1 107 ? 5.508 -9.414 2.104 1 94.62 107 MET B N 1
ATOM 3486 C CA . MET B 1 107 ? 6.652 -9.297 1.206 1 94.62 107 MET B CA 1
ATOM 3487 C C . MET B 1 107 ? 7.223 -7.883 1.235 1 94.62 107 MET B C 1
ATOM 3489 O O . MET B 1 107 ? 8.438 -7.699 1.196 1 94.62 107 MET B O 1
ATOM 3493 N N . TYR B 1 108 ? 6.363 -6.906 1.259 1 94.38 108 TYR B N 1
ATOM 3494 C CA . TYR B 1 108 ? 6.809 -5.52 1.365 1 94.38 108 TYR B CA 1
ATOM 3495 C C . TYR B 1 108 ? 7.641 -5.309 2.625 1 94.38 108 TYR B C 1
ATOM 3497 O O . TYR B 1 108 ? 8.711 -4.703 2.574 1 94.38 108 TYR B O 1
ATOM 3505 N N . LYS B 1 109 ? 7.141 -5.824 3.707 1 90.69 109 LYS B N 1
ATOM 3506 C CA . LYS B 1 109 ? 7.863 -5.719 4.973 1 90.69 109 LYS B CA 1
ATOM 3507 C C . LYS B 1 109 ? 9.227 -6.387 4.887 1 90.69 109 LYS B C 1
ATOM 3509 O O . LYS B 1 109 ? 10.227 -5.84 5.363 1 90.69 109 LYS B O 1
ATOM 3514 N N . MET B 1 110 ? 9.266 -7.508 4.297 1 91.75 110 MET B N 1
ATOM 3515 C CA . MET B 1 110 ? 10.516 -8.25 4.168 1 91.75 110 MET B CA 1
ATOM 3516 C C . MET B 1 110 ? 11.539 -7.449 3.369 1 91.75 110 MET B C 1
ATOM 3518 O O . MET B 1 110 ? 12.727 -7.461 3.691 1 91.75 110 MET B O 1
ATOM 3522 N N . ILE B 1 111 ? 11.062 -6.793 2.346 1 93.56 111 ILE B N 1
ATOM 3523 C CA . ILE B 1 111 ? 11.953 -5.977 1.531 1 93.56 111 ILE B CA 1
ATOM 3524 C C . ILE B 1 111 ? 12.562 -4.871 2.387 1 93.56 111 ILE B C 1
ATOM 3526 O O . ILE B 1 111 ? 13.773 -4.629 2.332 1 93.56 111 ILE B O 1
ATOM 3530 N N . THR B 1 112 ? 11.773 -4.23 3.205 1 90.69 112 THR B N 1
ATOM 3531 C CA . THR B 1 112 ? 12.266 -3.121 4.016 1 90.69 112 THR B CA 1
ATOM 3532 C C . THR B 1 112 ? 13.305 -3.605 5.023 1 90.69 112 THR B C 1
ATOM 3534 O O . THR B 1 112 ? 14.281 -2.906 5.301 1 90.69 112 THR B O 1
ATOM 3537 N N . TYR B 1 113 ? 13.141 -4.805 5.52 1 87.75 113 TYR B N 1
ATOM 3538 C CA . TYR B 1 113 ? 14.141 -5.406 6.398 1 87.75 113 TYR B CA 1
ATOM 3539 C C . TYR B 1 113 ? 15.422 -5.715 5.637 1 87.75 113 TYR B C 1
ATOM 3541 O O . TYR B 1 113 ? 16.531 -5.527 6.16 1 87.75 113 TYR B O 1
ATOM 3549 N N . SER B 1 114 ? 15.195 -6.137 4.461 1 89.94 114 SER B N 1
ATOM 3550 C CA . SER B 1 114 ? 16.344 -6.539 3.648 1 89.94 114 SER B CA 1
ATOM 3551 C C . SER B 1 114 ? 17.203 -5.34 3.275 1 89.94 114 SER B C 1
ATOM 3553 O O . SER B 1 114 ? 18.375 -5.5 2.924 1 89.94 114 SER B O 1
ATOM 3555 N N . PHE B 1 115 ? 16.641 -4.148 3.33 1 90.56 115 PHE B N 1
ATOM 3556 C CA . PHE B 1 115 ? 17.359 -2.93 2.977 1 90.56 115 PHE B CA 1
ATOM 3557 C C . PHE B 1 115 ? 18.359 -2.557 4.062 1 90.56 115 PHE B C 1
ATOM 3559 O O . PHE B 1 115 ? 19.266 -1.756 3.83 1 90.56 115 PHE B O 1
ATOM 3566 N N . ILE B 1 116 ? 18.25 -3.055 5.289 1 86.5 116 ILE B N 1
ATOM 3567 C CA . ILE B 1 116 ? 18.922 -2.564 6.492 1 86.5 116 ILE B CA 1
ATOM 3568 C C . ILE B 1 116 ? 20.375 -3.014 6.496 1 86.5 116 ILE B C 1
ATOM 3570 O O . ILE B 1 116 ? 21.266 -2.279 6.953 1 86.5 116 ILE B O 1
ATOM 3574 N N . SER B 1 117 ? 20.734 -4.262 6.059 1 85.25 117 SER B N 1
ATOM 3575 C CA . SER B 1 117 ? 22.109 -4.777 6.082 1 85.25 117 SER B CA 1
ATOM 3576 C C . SER B 1 117 ? 22.562 -5.188 4.688 1 85.25 117 SER B C 1
ATOM 3578 O O . SER B 1 117 ? 21.734 -5.449 3.809 1 85.25 117 SER B O 1
ATOM 3580 N N . PRO B 1 118 ? 23.891 -5.082 4.512 1 80.69 118 PRO B N 1
ATOM 3581 C CA . PRO B 1 118 ? 24.406 -5.426 3.188 1 80.69 118 PRO B CA 1
ATOM 3582 C C . PRO B 1 118 ? 24.031 -6.836 2.748 1 80.69 118 PRO B C 1
ATOM 3584 O O . PRO B 1 118 ? 23.844 -7.086 1.554 1 80.69 118 PRO B O 1
ATOM 3587 N N . GLU B 1 119 ? 24.312 -7.715 3.797 1 73.75 119 GLU B N 1
ATOM 3588 C CA . GLU B 1 119 ? 23.984 -9.109 3.51 1 73.75 119 GLU B CA 1
ATOM 3589 C C . GLU B 1 119 ? 22.781 -9.57 4.32 1 73.75 119 GLU B C 1
ATOM 3591 O O . GLU B 1 119 ? 22.938 -10.148 5.395 1 73.75 119 GLU B O 1
ATOM 3596 N N . HIS B 1 120 ? 22.031 -8.453 4.582 1 61.78 120 HIS B N 1
ATOM 3597 C CA . HIS B 1 120 ? 20.953 -8.875 5.48 1 61.78 120 HIS B CA 1
ATOM 3598 C C . HIS B 1 120 ? 20.672 -10.367 5.328 1 61.78 120 HIS B C 1
ATOM 3600 O O . HIS B 1 120 ? 20.609 -10.883 4.207 1 61.78 120 HIS B O 1
ATOM 3606 N N . PRO B 1 121 ? 20.812 -11.016 6.617 1 54 121 PRO B N 1
ATOM 3607 C CA . PRO B 1 121 ? 20.734 -12.477 6.598 1 54 121 PRO B CA 1
ATOM 3608 C C . PRO B 1 121 ? 20.016 -13.008 5.359 1 54 121 PRO B C 1
ATOM 3610 O O . PRO B 1 121 ? 19.312 -12.258 4.676 1 54 121 PRO B O 1
ATOM 3613 N N . LYS B 1 122 ? 20.047 -14.477 5.266 1 53.62 122 LYS B N 1
ATOM 3614 C CA . LYS B 1 122 ? 19.406 -15.375 4.305 1 53.62 122 LYS B CA 1
ATOM 3615 C C . LYS B 1 122 ? 18.078 -14.805 3.809 1 53.62 122 LYS B C 1
ATOM 3617 O O . LYS B 1 122 ? 17.359 -14.148 4.566 1 53.62 122 LYS B O 1
ATOM 3622 N N . ILE B 1 123 ? 18.062 -14.805 2.498 1 54.59 123 ILE B N 1
ATOM 3623 C CA . ILE B 1 123 ? 16.938 -14.484 1.633 1 54.59 123 ILE B CA 1
ATOM 3624 C C . ILE B 1 123 ? 15.633 -14.805 2.35 1 54.59 123 ILE B C 1
ATOM 3626 O O . ILE B 1 123 ? 15.461 -15.906 2.879 1 54.59 123 ILE B O 1
ATOM 3630 N N . LEU B 1 124 ? 14.812 -13.586 2.715 1 72.62 124 LEU B N 1
ATOM 3631 C CA . LEU B 1 124 ? 13.469 -13.836 3.217 1 72.62 124 LEU B CA 1
ATOM 3632 C C . LEU B 1 124 ? 12.625 -14.562 2.174 1 72.62 124 LEU B C 1
ATOM 3634 O O . LEU B 1 124 ? 13.008 -14.641 1.005 1 72.62 124 LEU B O 1
ATOM 3638 N N . MET B 1 125 ? 12.062 -15.625 2.24 1 86.88 125 MET B N 1
ATOM 3639 C CA . MET B 1 125 ? 11.141 -16.531 1.548 1 86.88 125 MET B CA 1
ATOM 3640 C C . MET B 1 125 ? 11.875 -17.75 1.014 1 86.88 125 MET B C 1
ATOM 3642 O O . MET B 1 125 ? 11.75 -18.094 -0.164 1 86.88 125 MET B O 1
ATOM 3646 N N . ASP B 1 126 ? 12.82 -18.203 1.871 1 88.81 126 ASP B N 1
ATOM 3647 C CA . ASP B 1 126 ? 13.492 -19.453 1.571 1 88.81 126 ASP B CA 1
ATOM 3648 C C . ASP B 1 126 ? 12.5 -20.625 1.58 1 88.81 126 ASP B C 1
ATOM 3650 O O . ASP B 1 126 ? 11.688 -20.75 2.498 1 88.81 126 ASP B O 1
ATOM 3654 N N . PHE B 1 127 ? 12.625 -21.5 0.639 1 91.5 127 PHE B N 1
ATOM 3655 C CA . PHE B 1 127 ? 11.633 -22.562 0.495 1 91.5 127 PHE B CA 1
ATOM 3656 C C . PHE B 1 127 ? 11.695 -23.516 1.676 1 91.5 127 PHE B C 1
ATOM 3658 O O . PHE B 1 127 ? 10.703 -24.172 2.002 1 91.5 127 PHE B O 1
ATOM 3665 N N . ASP B 1 128 ? 12.898 -23.672 2.268 1 91.06 128 ASP B N 1
ATOM 3666 C CA . ASP B 1 128 ? 13.047 -24.609 3.381 1 91.06 128 ASP B CA 1
ATOM 3667 C C . ASP B 1 128 ? 12.891 -23.891 4.723 1 91.06 128 ASP B C 1
ATOM 3669 O O . ASP B 1 128 ? 12.07 -24.281 5.555 1 91.06 128 ASP B O 1
ATOM 3673 N N . LYS B 1 129 ? 13.578 -22.812 4.918 1 86.69 129 LYS B N 1
ATOM 3674 C CA . LYS B 1 129 ? 13.578 -22.094 6.191 1 86.69 129 LYS B CA 1
ATOM 3675 C C . LYS B 1 129 ? 12.234 -21.422 6.441 1 86.69 129 LYS B C 1
ATOM 3677 O O . LYS B 1 129 ? 11.812 -21.266 7.59 1 86.69 129 LYS B O 1
ATOM 3682 N N . ASP B 1 130 ? 11.578 -21.031 5.336 1 90.19 130 ASP B N 1
ATOM 3683 C CA . ASP B 1 130 ? 10.281 -20.359 5.441 1 90.19 130 ASP B CA 1
ATOM 3684 C C . ASP B 1 130 ? 9.172 -21.203 4.824 1 90.19 130 ASP B C 1
ATOM 3686 O O . ASP B 1 130 ? 8.266 -20.672 4.184 1 90.19 130 ASP B O 1
ATOM 3690 N N . ALA B 1 131 ? 9.266 -22.484 5 1 92.12 131 ALA B N 1
ATOM 3691 C CA . ALA B 1 131 ? 8.336 -23.422 4.375 1 92.12 131 ALA B CA 1
ATOM 3692 C C . ALA B 1 131 ? 6.902 -23.172 4.836 1 92.12 131 ALA B C 1
ATOM 3694 O O . ALA B 1 131 ? 5.957 -23.344 4.062 1 92.12 131 ALA B O 1
ATOM 3695 N N . ASP B 1 132 ? 6.754 -22.766 6.062 1 91.19 132 ASP B N 1
ATOM 3696 C CA . ASP B 1 132 ? 5.422 -22.469 6.582 1 91.19 132 ASP B CA 1
ATOM 3697 C C . ASP B 1 132 ? 4.805 -21.266 5.852 1 91.19 132 ASP B C 1
ATOM 3699 O O . ASP B 1 132 ? 3.605 -21.266 5.562 1 91.19 132 ASP B O 1
ATOM 3703 N N . PHE B 1 133 ? 5.602 -20.234 5.629 1 91.81 133 PHE B N 1
ATOM 3704 C CA . PHE B 1 133 ? 5.121 -19.094 4.859 1 91.81 133 PHE B CA 1
ATOM 3705 C C . PHE B 1 133 ? 4.688 -19.531 3.463 1 91.81 133 PHE B C 1
ATOM 3707 O O . PHE B 1 133 ? 3.639 -19.109 2.975 1 91.81 133 PHE B O 1
ATOM 3714 N N . TRP B 1 134 ? 5.473 -20.344 2.836 1 94.38 134 TRP B N 1
ATOM 3715 C CA . TRP B 1 134 ? 5.152 -20.828 1.497 1 94.38 134 TRP B CA 1
ATOM 3716 C C . TRP B 1 134 ? 3.898 -21.703 1.515 1 94.38 134 TRP B C 1
ATOM 3718 O O . TRP B 1 134 ? 3.086 -21.641 0.588 1 94.38 134 TRP B O 1
ATOM 3728 N N . ASP B 1 135 ? 3.805 -22.531 2.529 1 95.75 135 ASP B N 1
ATOM 3729 C CA . ASP B 1 135 ? 2.602 -23.344 2.658 1 95.75 135 ASP B CA 1
ATOM 3730 C C . ASP B 1 135 ? 1.354 -22.469 2.76 1 95.75 135 ASP B C 1
ATOM 3732 O O . ASP B 1 135 ? 0.323 -22.781 2.156 1 95.75 135 ASP B O 1
ATOM 3736 N N . MET B 1 136 ? 1.448 -21.422 3.545 1 94.06 136 MET B N 1
ATOM 3737 C CA . MET B 1 136 ? 0.356 -20.453 3.65 1 94.06 136 MET B CA 1
ATOM 3738 C C . MET B 1 136 ? 0.041 -19.844 2.291 1 94.06 136 MET B C 1
ATOM 3740 O O . MET B 1 136 ? -1.126 -19.734 1.907 1 94.06 136 MET B O 1
ATOM 3744 N N . ARG B 1 137 ? 1.019 -19.438 1.576 1 95.5 137 ARG B N 1
ATOM 3745 C CA . ARG B 1 137 ? 0.859 -18.812 0.264 1 95.5 137 ARG B CA 1
ATOM 3746 C C . ARG B 1 137 ? 0.206 -19.781 -0.72 1 95.5 137 ARG B C 1
ATOM 3748 O O . ARG B 1 137 ? -0.724 -19.406 -1.438 1 95.5 137 ARG B O 1
ATOM 3755 N N . LEU B 1 138 ? 0.628 -21.062 -0.695 1 97.38 138 LEU B N 1
ATOM 3756 C CA . LEU B 1 138 ? 0.14 -22.062 -1.636 1 97.38 138 LEU B CA 1
ATOM 3757 C C . LEU B 1 138 ? -1.275 -22.5 -1.277 1 97.38 138 LEU B C 1
ATOM 3759 O O . LEU B 1 138 ? -1.961 -23.125 -2.09 1 97.38 138 LEU B O 1
ATOM 3763 N N . SER B 1 139 ? -1.684 -22.156 -0.056 1 96.75 139 SER B N 1
ATOM 3764 C CA . SER B 1 139 ? -3 -22.578 0.426 1 96.75 139 SER B CA 1
ATOM 3765 C C . SER B 1 139 ? -4.047 -21.5 0.148 1 96.75 139 SER B C 1
ATOM 3767 O O . SER B 1 139 ? -5.211 -21.641 0.523 1 96.75 139 SER B O 1
ATOM 3769 N N . LEU B 1 140 ? -3.676 -20.469 -0.522 1 97.06 140 LEU B N 1
ATOM 3770 C CA . LEU B 1 140 ? -4.574 -19.359 -0.814 1 97.06 140 LEU B CA 1
ATOM 3771 C C . LEU B 1 140 ? -5.625 -19.766 -1.843 1 97.06 140 LEU B C 1
ATOM 3773 O O . LEU B 1 140 ? -5.438 -20.734 -2.574 1 97.06 140 LEU B O 1
ATOM 3777 N N . GLU B 1 141 ? -6.715 -18.969 -1.887 1 96.75 141 GLU B N 1
ATOM 3778 C CA . GLU B 1 141 ? -7.801 -19.219 -2.828 1 96.75 141 GLU B CA 1
ATOM 3779 C C . GLU B 1 141 ? -7.312 -19.156 -4.27 1 96.75 141 GLU B C 1
ATOM 3781 O O . GLU B 1 141 ? -7.727 -19.953 -5.117 1 96.75 141 GLU B O 1
ATOM 3786 N N . PHE B 1 142 ? -6.5 -18.25 -4.531 1 97.38 142 PHE B N 1
ATOM 3787 C CA . PHE B 1 142 ? -5.941 -18.094 -5.867 1 97.38 142 PHE B CA 1
ATOM 3788 C C . PHE B 1 142 ? -5.254 -19.375 -6.328 1 97.38 142 PHE B C 1
ATOM 3790 O O . PHE B 1 142 ? -5.477 -19.828 -7.449 1 97.38 142 PHE B O 1
ATOM 3797 N N . ASN B 1 143 ? -4.449 -19.938 -5.461 1 98 143 ASN B N 1
ATOM 3798 C CA . ASN B 1 143 ? -3.703 -21.156 -5.777 1 98 143 ASN B CA 1
ATOM 3799 C C . ASN B 1 143 ? -4.633 -22.344 -5.965 1 98 143 ASN B C 1
ATOM 3801 O O . ASN B 1 143 ? -4.434 -23.156 -6.875 1 98 143 ASN B O 1
ATOM 3805 N N . SER B 1 144 ? -5.578 -22.391 -5.125 1 97.88 144 SER B N 1
ATOM 3806 C CA . SER B 1 144 ? -6.574 -23.453 -5.289 1 97.88 144 SER B CA 1
ATOM 3807 C C . SER B 1 144 ? -7.301 -23.312 -6.625 1 97.88 144 SER B C 1
ATOM 3809 O O . SER B 1 144 ? -7.637 -24.328 -7.254 1 97.88 144 SER B O 1
ATOM 3811 N N . THR B 1 145 ? -7.543 -22.109 -7.012 1 98.12 145 THR B N 1
ATOM 3812 C CA . THR B 1 145 ? -8.25 -21.844 -8.258 1 98.12 145 THR B CA 1
ATOM 3813 C C . THR B 1 145 ? -7.465 -22.391 -9.453 1 98.12 145 THR B C 1
ATOM 3815 O O . THR B 1 145 ? -8.031 -23.016 -10.344 1 98.12 145 THR B O 1
ATOM 3818 N N . TYR B 1 146 ? -6.133 -22.109 -9.477 1 97.56 146 TYR B N 1
ATOM 3819 C CA . TYR B 1 146 ? -5.438 -22.594 -10.656 1 97.56 146 TYR B CA 1
ATOM 3820 C C . TYR B 1 146 ? -5.273 -24.109 -10.609 1 97.56 146 TYR B C 1
ATOM 3822 O O . TYR B 1 146 ? -5.148 -24.766 -11.648 1 97.56 146 TYR B O 1
ATOM 3830 N N . ARG B 1 147 ? -5.305 -24.734 -9.422 1 98.44 147 ARG B N 1
ATOM 3831 C CA . ARG B 1 147 ? -5.281 -26.203 -9.359 1 98.44 147 ARG B CA 1
ATOM 3832 C C . ARG B 1 147 ? -6.617 -26.781 -9.805 1 98.44 147 ARG B C 1
ATOM 3834 O O . ARG B 1 147 ? -6.656 -27.844 -10.445 1 98.44 147 ARG B O 1
ATOM 3841 N N . ARG B 1 148 ? -7.699 -26.109 -9.5 1 98.38 148 ARG B N 1
ATOM 3842 C CA . ARG B 1 148 ? -9 -26.516 -10.016 1 98.38 148 ARG B CA 1
ATOM 3843 C C . ARG B 1 148 ? -9.039 -26.422 -11.539 1 98.38 148 ARG B C 1
ATOM 3845 O O . ARG B 1 148 ? -9.641 -27.266 -12.203 1 98.38 148 ARG B O 1
ATOM 3852 N N . LEU B 1 149 ? -8.461 -25.391 -12.039 1 98.62 149 LEU B N 1
ATOM 3853 C CA . LEU B 1 149 ? -8.398 -25.234 -13.484 1 98.62 149 LEU B CA 1
ATOM 3854 C C . LEU B 1 149 ? -7.605 -26.375 -14.117 1 98.62 149 LEU B C 1
ATOM 3856 O O . LEU B 1 149 ? -8 -26.922 -15.156 1 98.62 149 LEU B O 1
ATOM 3860 N N . ILE B 1 150 ? -6.48 -26.719 -13.5 1 98.75 150 ILE B N 1
ATOM 3861 C CA . ILE B 1 150 ? -5.66 -27.828 -13.961 1 98.75 150 ILE B CA 1
ATOM 3862 C C . ILE B 1 150 ? -6.5 -29.109 -14 1 98.75 150 ILE B C 1
ATOM 3864 O O . ILE B 1 150 ? -6.484 -29.828 -14.992 1 98.75 150 ILE B O 1
ATOM 3868 N N . ALA B 1 151 ? -7.219 -29.328 -12.945 1 98.5 151 ALA B N 1
ATOM 3869 C CA . ALA B 1 151 ? -8.062 -30.516 -12.859 1 98.5 151 ALA B CA 1
ATOM 3870 C C . ALA B 1 151 ? -9.102 -30.547 -13.969 1 98.5 151 ALA B C 1
ATOM 3872 O O . ALA B 1 151 ? -9.375 -31.594 -14.562 1 98.5 151 ALA B O 1
ATOM 3873 N N . SER B 1 152 ? -9.656 -29.391 -14.195 1 98.38 152 SER B N 1
ATOM 3874 C CA . SER B 1 152 ? -10.688 -29.281 -15.219 1 98.38 152 SER B CA 1
ATOM 3875 C C . SER B 1 152 ? -10.109 -29.516 -16.609 1 98.38 152 SER B C 1
ATOM 3877 O O . SER B 1 152 ? -10.688 -30.25 -17.406 1 98.38 152 SER B O 1
ATOM 3879 N N . ILE B 1 153 ? -8.992 -28.922 -16.938 1 98.12 153 ILE B N 1
ATOM 3880 C CA . ILE B 1 153 ? -8.344 -29.047 -18.234 1 98.12 153 ILE B CA 1
ATOM 3881 C C . ILE B 1 153 ? -7.938 -30.5 -18.469 1 98.12 153 ILE B C 1
ATOM 3883 O O . ILE B 1 153 ? -8.148 -31.047 -19.547 1 98.12 153 ILE B O 1
ATOM 3887 N N . GLY B 1 154 ? -7.332 -31.109 -17.453 1 97.94 154 GLY B N 1
ATOM 3888 C CA . GLY B 1 154 ? -6.844 -32.469 -17.547 1 97.94 154 GLY B CA 1
ATOM 3889 C C . GLY B 1 154 ? -7.945 -33.5 -17.438 1 97.94 154 GLY B C 1
ATOM 3890 O O . GLY B 1 154 ? -7.715 -34.688 -17.672 1 97.94 154 GLY B O 1
ATOM 3891 N N . LYS B 1 155 ? -9.117 -33.062 -17.062 1 97.81 155 LYS B N 1
ATOM 3892 C CA . LYS B 1 155 ? -10.211 -33.969 -16.766 1 97.81 155 LYS B CA 1
ATOM 3893 C C . LYS B 1 155 ? -9.773 -35.062 -15.781 1 97.81 155 LYS B C 1
ATOM 3895 O O . LYS B 1 155 ? -9.977 -36.25 -16.031 1 97.81 155 LYS B O 1
ATOM 3900 N N . LEU B 1 156 ? -9.164 -34.656 -14.727 1 98.25 156 LEU B N 1
ATOM 3901 C CA . LEU B 1 156 ? -8.562 -35.594 -13.781 1 98.25 156 LEU B CA 1
ATOM 3902 C C . LEU B 1 156 ? -9.617 -36.5 -13.164 1 98.25 156 LEU B C 1
ATOM 3904 O O . LEU B 1 156 ? -10.719 -36.031 -12.852 1 98.25 156 LEU B O 1
ATOM 3908 N N . ARG B 1 157 ? -9.242 -37.688 -13.094 1 97.62 157 ARG B N 1
ATOM 3909 C CA . ARG B 1 157 ? -10.125 -38.719 -12.523 1 97.62 157 ARG B CA 1
ATOM 3910 C C . ARG B 1 157 ? -9.32 -39.906 -11.992 1 97.62 157 ARG B C 1
ATOM 3912 O O . ARG B 1 157 ? -8.117 -40 -12.25 1 97.62 157 ARG B O 1
ATOM 3919 N N . ASP B 1 158 ? -10.07 -40.656 -11.344 1 97.06 158 ASP B N 1
ATOM 3920 C 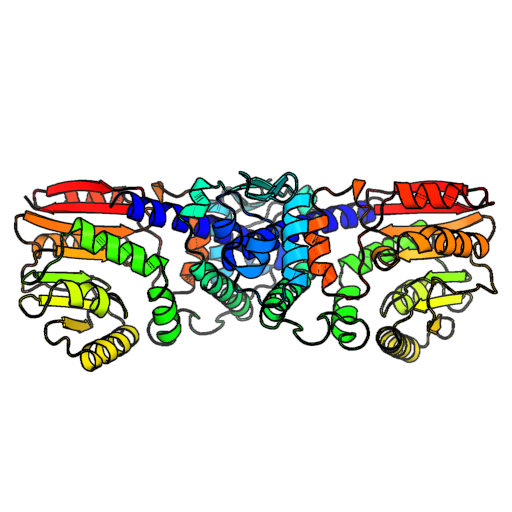CA . ASP B 1 158 ? -9.461 -41.875 -10.805 1 97.06 158 ASP B CA 1
ATOM 3921 C C . ASP B 1 158 ? -8.812 -42.688 -11.922 1 97.06 158 ASP B C 1
ATOM 3923 O O . ASP B 1 158 ? -9.25 -42.656 -13.07 1 97.06 158 ASP B O 1
ATOM 3927 N N . GLU B 1 159 ? -7.66 -43.344 -11.695 1 97.06 159 GLU B N 1
ATOM 3928 C CA . GLU B 1 159 ? -6.941 -44.25 -12.578 1 97.06 159 GLU B CA 1
ATOM 3929 C C . GLU B 1 159 ? -5.867 -43.531 -13.383 1 97.06 159 GLU B C 1
ATOM 3931 O O . GLU B 1 159 ? -4.988 -44.156 -13.969 1 97.06 159 GLU B O 1
ATOM 3936 N N . MET B 1 160 ? -5.922 -42.219 -13.336 1 98.06 160 MET B N 1
ATOM 3937 C CA . MET B 1 160 ? -4.973 -41.469 -14.148 1 98.06 160 MET B CA 1
ATOM 3938 C C . MET B 1 160 ? -3.609 -41.406 -13.469 1 98.06 160 MET B C 1
ATOM 3940 O O . MET B 1 160 ? -3.512 -41.562 -12.25 1 98.06 160 MET B O 1
ATOM 3944 N N . THR B 1 161 ? -2.615 -41.188 -14.312 1 98.5 161 THR B N 1
ATOM 3945 C CA . THR B 1 161 ? -1.264 -40.938 -13.812 1 98.5 161 THR B CA 1
ATOM 3946 C C . THR B 1 161 ? -0.84 -39.5 -14.031 1 98.5 161 THR B C 1
ATOM 3948 O O . THR B 1 161 ? -0.961 -38.969 -15.141 1 98.5 161 THR B O 1
ATOM 3951 N N . VAL B 1 162 ? -0.385 -38.844 -12.961 1 98.69 162 VAL B N 1
ATOM 3952 C CA . VAL B 1 162 ? -0.056 -37.438 -13.008 1 98.69 162 VAL B CA 1
ATOM 3953 C C . VAL B 1 162 ? 1.36 -37.219 -12.477 1 98.69 162 VAL B C 1
ATOM 3955 O O . VAL B 1 162 ? 1.746 -37.781 -11.461 1 98.69 162 VAL B O 1
ATOM 3958 N N . LEU B 1 163 ? 2.135 -36.469 -13.211 1 98.75 163 LEU B N 1
ATOM 3959 C CA . LEU B 1 163 ? 3.428 -35.969 -12.766 1 98.75 163 LEU B CA 1
ATOM 3960 C C . LEU B 1 163 ? 3.367 -34.469 -12.531 1 98.75 163 LEU B C 1
ATOM 3962 O O . LEU B 1 163 ? 3.018 -33.688 -13.43 1 98.75 163 LEU B O 1
ATOM 3966 N N . ASP B 1 164 ? 3.641 -34.031 -11.344 1 98.75 164 ASP B N 1
ATOM 3967 C CA . ASP B 1 164 ? 3.584 -32.656 -10.93 1 98.75 164 ASP B CA 1
ATOM 3968 C C . ASP B 1 164 ? 4.98 -32.094 -10.625 1 98.75 164 ASP B C 1
ATOM 3970 O O . ASP B 1 164 ? 5.551 -32.406 -9.578 1 98.75 164 ASP B O 1
ATOM 3974 N N . LEU B 1 165 ? 5.504 -31.344 -11.539 1 98.5 165 LEU B N 1
ATOM 3975 C CA . LEU B 1 165 ? 6.848 -30.781 -11.422 1 98.5 165 LEU B CA 1
ATOM 3976 C C . LEU B 1 165 ? 6.836 -29.484 -10.617 1 98.5 165 LEU B C 1
ATOM 3978 O O . LEU B 1 165 ? 6.234 -28.5 -11.039 1 98.5 165 LEU B O 1
ATOM 3982 N N . GLY B 1 166 ? 7.551 -29.438 -9.508 1 98.19 166 GLY B N 1
ATOM 3983 C CA . GLY B 1 166 ? 7.426 -28.359 -8.547 1 98.19 166 GLY B CA 1
ATOM 3984 C C . GLY B 1 166 ? 6.121 -28.391 -7.773 1 98.19 166 GLY B C 1
ATOM 3985 O O . GLY B 1 166 ? 5.398 -27.406 -7.711 1 98.19 166 GLY B O 1
ATOM 3986 N N . CYS B 1 167 ? 5.887 -29.484 -7.141 1 98.44 167 CYS B N 1
ATOM 3987 C CA . CYS B 1 167 ? 4.547 -29.781 -6.648 1 98.44 167 CYS B CA 1
ATOM 3988 C C . CYS B 1 167 ? 4.246 -29 -5.379 1 98.44 167 CYS B C 1
ATOM 3990 O O . CYS B 1 167 ? 3.082 -28.844 -4.996 1 98.44 167 CYS B O 1
ATOM 3992 N N . GLY B 1 168 ? 5.27 -28.562 -4.629 1 97.94 168 GLY B N 1
ATOM 3993 C CA . GLY B 1 168 ? 5.059 -27.812 -3.398 1 97.94 168 GLY B CA 1
ATOM 3994 C C . GLY B 1 168 ? 4.375 -28.641 -2.318 1 97.94 168 GLY B C 1
ATOM 3995 O O . GLY B 1 168 ? 4.555 -29.844 -2.248 1 97.94 168 GLY B O 1
ATOM 3996 N N . SER B 1 169 ? 3.66 -27.938 -1.429 1 98.31 169 SER B N 1
ATOM 3997 C CA . SER B 1 169 ? 3.17 -28.578 -0.218 1 98.31 169 SER B CA 1
ATOM 3998 C C . SER B 1 169 ? 1.671 -28.859 -0.305 1 98.31 169 SER B C 1
ATOM 4000 O O . SER B 1 169 ? 1.121 -29.594 0.509 1 98.31 169 SER B O 1
ATOM 4002 N N . VAL B 1 170 ? 0.992 -28.312 -1.314 1 98.62 170 VAL B N 1
ATOM 4003 C CA . VAL B 1 170 ? -0.466 -28.359 -1.271 1 98.62 170 VAL B CA 1
ATOM 4004 C C . VAL B 1 170 ? -0.996 -29.141 -2.465 1 98.62 170 VAL B C 1
ATOM 4006 O O . VAL B 1 170 ? -1.928 -29.938 -2.324 1 98.62 170 VAL B O 1
ATOM 4009 N N . SER B 1 171 ? -0.433 -29 -3.613 1 98.62 171 SER B N 1
ATOM 4010 C CA . SER B 1 171 ? -0.879 -29.625 -4.852 1 98.62 171 SER B CA 1
ATOM 4011 C C . SER B 1 171 ? -0.969 -31.141 -4.691 1 98.62 171 SER B C 1
ATOM 4013 O O . SER B 1 171 ? -1.91 -31.766 -5.184 1 98.62 171 SER B O 1
ATOM 4015 N N . PRO B 1 172 ? 0.029 -31.766 -3.98 1 98.75 172 PRO B N 1
ATOM 4016 C CA . PRO B 1 172 ? -0.021 -33.219 -3.838 1 98.75 172 PRO B CA 1
ATOM 4017 C C . PRO B 1 172 ? -1.334 -33.719 -3.229 1 98.75 172 PRO B C 1
ATOM 4019 O O . PRO B 1 172 ? -1.831 -34.781 -3.598 1 98.75 172 PRO B O 1
ATOM 4022 N N . VAL B 1 173 ? -1.865 -32.938 -2.344 1 98.44 173 VAL B N 1
ATOM 4023 C CA . VAL B 1 173 ? -3.109 -33.344 -1.692 1 98.44 173 VAL B CA 1
ATOM 4024 C C . VAL B 1 173 ? -4.293 -33.031 -2.611 1 98.44 173 VAL B C 1
ATOM 4026 O O . VAL B 1 173 ? -5.113 -33.906 -2.885 1 98.44 173 VAL B O 1
ATOM 4029 N N . GLU B 1 174 ? -4.418 -31.828 -3.152 1 98.44 174 GLU B N 1
ATOM 4030 C CA . GLU B 1 174 ? -5.586 -31.391 -3.916 1 98.44 174 GLU B CA 1
ATOM 4031 C C . GLU B 1 174 ? -5.703 -32.156 -5.23 1 98.44 174 GLU B C 1
ATOM 4033 O O . GLU B 1 174 ? -6.777 -32.656 -5.574 1 98.44 174 GLU B O 1
ATOM 4038 N N . ILE B 1 175 ? -4.625 -32.312 -5.949 1 98.56 175 ILE B N 1
ATOM 4039 C CA . ILE B 1 175 ? -4.629 -33.031 -7.219 1 98.56 175 ILE B CA 1
ATOM 4040 C C . ILE B 1 175 ? -4.617 -34.531 -6.953 1 98.56 175 ILE B C 1
ATOM 4042 O O . ILE B 1 175 ? -5.27 -35.312 -7.664 1 98.56 175 ILE B O 1
ATOM 4046 N N . GLY B 1 176 ? -3.861 -34.969 -5.945 1 98.25 176 GLY B N 1
ATOM 4047 C CA . GLY B 1 176 ? -3.799 -36.375 -5.578 1 98.25 176 GLY B CA 1
ATOM 4048 C C . GLY B 1 176 ? -5.16 -36.969 -5.289 1 98.25 176 GLY B C 1
ATOM 4049 O O . GLY B 1 176 ? -5.449 -38.094 -5.707 1 98.25 176 GLY B O 1
ATOM 4050 N N . LYS B 1 177 ? -5.926 -36.25 -4.621 1 97.94 177 LYS B N 1
ATOM 4051 C CA . LYS B 1 177 ? -7.266 -36.719 -4.289 1 97.94 177 LYS B CA 1
ATOM 4052 C C . LYS B 1 177 ? -8.07 -37.031 -5.547 1 97.94 177 LYS B C 1
ATOM 4054 O O . LYS B 1 177 ? -8.859 -37.969 -5.582 1 97.94 177 LYS B O 1
ATOM 4059 N N . LEU B 1 178 ? -7.91 -36.25 -6.547 1 97.81 178 LEU B N 1
ATOM 4060 C CA . LEU B 1 178 ? -8.703 -36.375 -7.77 1 97.81 178 LEU B CA 1
ATOM 4061 C C . LEU B 1 178 ? -8.266 -37.594 -8.586 1 97.81 178 LEU B C 1
ATOM 4063 O O . LEU B 1 178 ? -9.078 -38.188 -9.273 1 97.81 178 LEU B O 1
ATOM 4067 N N . VAL B 1 179 ? -7.023 -37.938 -8.594 1 96.56 179 VAL B N 1
ATOM 4068 C CA . VAL B 1 179 ? -6.461 -39.062 -9.352 1 96.56 179 VAL B CA 1
ATOM 4069 C C . VAL B 1 179 ? -6.906 -40.375 -8.734 1 96.56 179 VAL B C 1
ATOM 4071 O O . VAL B 1 179 ? -6.969 -41.406 -9.422 1 96.56 179 VAL B O 1
ATOM 4074 N N . GLY B 1 180 ? -7.113 -40.406 -7.395 1 93.94 180 GLY B N 1
ATOM 4075 C CA . GLY B 1 180 ? -7.719 -41.531 -6.688 1 93.94 180 GLY B CA 1
ATOM 4076 C C . GLY B 1 180 ? -6.75 -42.688 -6.441 1 93.94 180 GLY B C 1
ATOM 4077 O O . GLY B 1 180 ? -5.609 -42.656 -6.91 1 93.94 180 GLY B O 1
ATOM 4078 N N . SER B 1 181 ? -7.262 -43.75 -5.816 1 96.5 181 SER B N 1
ATOM 4079 C CA . SER B 1 181 ? -6.426 -44.844 -5.352 1 96.5 181 SER B CA 1
ATOM 4080 C C . SER B 1 181 ? -6.07 -45.781 -6.492 1 96.5 181 SER B C 1
ATOM 4082 O O . SER B 1 181 ? -5.133 -46.562 -6.379 1 96.5 181 SER B O 1
ATOM 4084 N N . ASN B 1 182 ? -6.836 -45.688 -7.57 1 97.88 182 ASN B N 1
ATOM 4085 C CA . ASN B 1 182 ? -6.523 -46.531 -8.719 1 97.88 182 ASN B CA 1
ATOM 4086 C C . ASN B 1 182 ? -5.543 -45.844 -9.672 1 97.88 182 ASN B C 1
ATOM 4088 O O . ASN B 1 182 ? -5.07 -46.469 -10.625 1 97.88 182 ASN B O 1
ATOM 4092 N N . GLY B 1 183 ? -5.289 -44.625 -9.406 1 97.75 183 GLY B N 1
ATOM 4093 C CA . GLY B 1 183 ? -4.32 -43.875 -10.195 1 97.75 183 GLY B CA 1
ATOM 4094 C C . GLY B 1 183 ? -2.988 -43.688 -9.492 1 97.75 183 GLY B C 1
ATOM 4095 O O . GLY B 1 183 ? -2.617 -44.5 -8.648 1 97.75 183 GLY B O 1
ATOM 4096 N N . LYS B 1 184 ? -2.223 -42.75 -10 1 98.19 184 LYS B N 1
ATOM 4097 C CA . LYS B 1 184 ? -0.913 -42.438 -9.422 1 98.19 184 LYS B CA 1
ATOM 4098 C C . LYS B 1 184 ? -0.547 -40.969 -9.594 1 98.19 184 LYS B C 1
ATOM 4100 O O . LYS B 1 184 ? -0.602 -40.438 -10.703 1 98.19 184 LYS B O 1
ATOM 4105 N N . TYR B 1 185 ? -0.256 -40.344 -8.5 1 98.56 185 TYR B N 1
ATOM 4106 C CA . TYR B 1 185 ? 0.272 -39 -8.492 1 98.56 185 TYR B CA 1
ATOM 4107 C C . TYR B 1 185 ? 1.727 -38.969 -8.031 1 98.56 185 TYR B C 1
ATOM 4109 O O . TYR B 1 185 ? 2.047 -39.438 -6.941 1 98.56 185 TYR B O 1
ATOM 4117 N N . VAL B 1 186 ? 2.594 -38.469 -8.867 1 98.62 186 VAL B N 1
ATOM 4118 C CA . VAL B 1 186 ? 3.992 -38.281 -8.492 1 98.62 186 VAL B CA 1
ATOM 4119 C C . VAL B 1 186 ? 4.324 -36.781 -8.453 1 98.62 186 VAL B C 1
ATOM 4121 O O . VAL B 1 186 ? 4.273 -36.125 -9.477 1 98.62 186 VAL B O 1
ATOM 4124 N N . GLY B 1 187 ? 4.648 -36.344 -7.281 1 98.5 187 GLY B N 1
ATOM 4125 C CA . GLY B 1 187 ? 5.094 -34.969 -7.109 1 98.5 187 GLY B CA 1
ATOM 4126 C C . GLY B 1 187 ? 6.598 -34.844 -6.941 1 98.5 187 GLY B C 1
ATOM 4127 O O . GLY B 1 187 ? 7.199 -35.562 -6.137 1 98.5 187 GLY B O 1
ATOM 4128 N N . VAL B 1 188 ? 7.152 -33.938 -7.684 1 98.25 188 VAL B N 1
ATOM 4129 C CA . VAL B 1 188 ? 8.594 -33.688 -7.621 1 98.25 188 VAL B CA 1
ATOM 4130 C C . VAL B 1 188 ? 8.852 -32.281 -7.137 1 98.25 188 VAL B C 1
ATOM 4132 O O . VAL B 1 188 ? 8.266 -31.328 -7.652 1 98.25 188 VAL B O 1
ATOM 4135 N N . ASP B 1 189 ? 9.688 -32.094 -6.172 1 98.12 189 ASP B N 1
ATOM 4136 C CA . ASP B 1 189 ? 10.125 -30.797 -5.664 1 98.12 189 ASP B CA 1
ATOM 4137 C C . ASP B 1 189 ? 11.539 -30.875 -5.098 1 98.12 189 ASP B C 1
ATOM 4139 O O . ASP B 1 189 ? 11.961 -31.922 -4.613 1 98.12 189 ASP B O 1
ATOM 4143 N N . PHE B 1 190 ? 12.281 -29.812 -5.176 1 96.88 190 PHE B N 1
ATOM 4144 C CA . PHE B 1 190 ? 13.656 -29.844 -4.703 1 96.88 190 PHE B CA 1
ATOM 4145 C C . PHE B 1 190 ? 13.734 -29.5 -3.219 1 96.88 190 PHE B C 1
ATOM 4147 O O . PHE B 1 190 ? 14.75 -29.734 -2.572 1 96.88 190 PHE B O 1
ATOM 4154 N N . SER B 1 191 ? 12.719 -28.906 -2.639 1 96.81 191 SER B N 1
ATOM 4155 C CA . SER B 1 191 ? 12.727 -28.391 -1.27 1 96.81 191 SER B CA 1
ATOM 4156 C C . SER B 1 191 ? 12.297 -29.469 -0.278 1 96.81 191 SER B C 1
ATOM 4158 O O . SER B 1 191 ? 11.117 -29.828 -0.223 1 96.81 191 SER B O 1
ATOM 4160 N N . PRO B 1 192 ? 13.203 -29.938 0.546 1 97.25 192 PRO B N 1
ATOM 4161 C CA . PRO B 1 192 ? 12.781 -30.891 1.568 1 97.25 192 PRO B CA 1
ATOM 4162 C C . PRO B 1 192 ? 11.766 -30.312 2.547 1 97.25 192 PRO B C 1
ATOM 4164 O O . PRO B 1 192 ? 10.906 -31.047 3.055 1 97.25 192 PRO B O 1
ATOM 4167 N N . GLY B 1 193 ? 11.875 -29 2.758 1 96.12 193 GLY B N 1
ATOM 4168 C CA . GLY B 1 193 ? 10.906 -28.359 3.627 1 96.12 193 GLY B CA 1
ATOM 4169 C C . GLY B 1 193 ? 9.484 -28.422 3.092 1 96.12 193 GLY B C 1
ATOM 4170 O O . GLY B 1 193 ? 8.555 -28.766 3.824 1 96.12 193 GLY B O 1
ATOM 4171 N N . MET B 1 194 ? 9.305 -28.156 1.869 1 97.12 194 MET B N 1
ATOM 4172 C CA . MET B 1 194 ? 7.992 -28.234 1.23 1 97.12 194 MET B CA 1
ATOM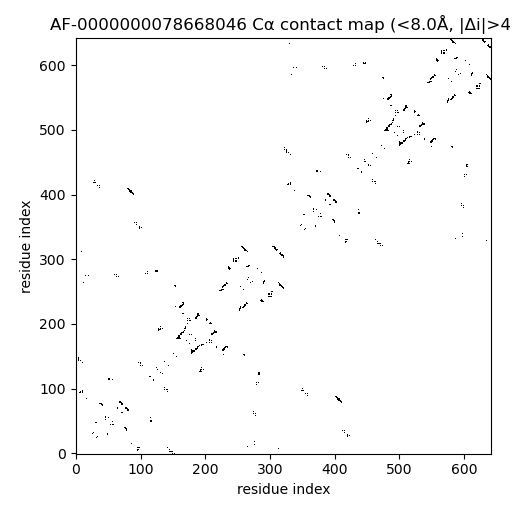 4173 C C . MET B 1 194 ? 7.469 -29.656 1.223 1 97.12 194 MET B C 1
ATOM 4175 O O . MET B 1 194 ? 6.297 -29.906 1.521 1 97.12 194 MET B O 1
ATOM 4179 N N . LEU B 1 195 ? 8.336 -30.578 0.912 1 98.38 195 LEU B N 1
ATOM 4180 C CA . LEU B 1 195 ? 7.945 -31.984 0.803 1 98.38 195 LEU B CA 1
ATOM 4181 C C . LEU B 1 195 ? 7.59 -32.562 2.17 1 98.38 195 LEU B C 1
ATOM 4183 O O . LEU B 1 195 ? 6.711 -33.406 2.279 1 98.38 195 LEU B O 1
ATOM 4187 N N . SER B 1 196 ? 8.297 -32.094 3.178 1 98.12 196 SER B N 1
ATOM 4188 C CA . SER B 1 196 ? 7.984 -32.531 4.527 1 98.12 196 SER B CA 1
ATOM 4189 C C . SER B 1 196 ? 6.547 -32.188 4.914 1 98.12 196 SER B C 1
ATOM 4191 O O . SER B 1 196 ? 5.828 -33.031 5.469 1 98.12 196 SER B O 1
ATOM 4193 N N . ILE B 1 197 ? 6.129 -31 4.582 1 97.94 197 ILE B N 1
ATOM 4194 C CA . ILE B 1 197 ? 4.766 -30.562 4.867 1 97.94 197 ILE B CA 1
ATOM 4195 C C . ILE B 1 197 ? 3.779 -31.391 4.039 1 97.94 197 ILE B C 1
ATOM 4197 O O . ILE B 1 197 ? 2.77 -31.875 4.562 1 97.94 197 ILE B O 1
ATOM 4201 N N . ALA B 1 198 ? 4.055 -31.594 2.805 1 98.31 198 ALA B N 1
ATOM 4202 C CA . ALA B 1 198 ? 3.189 -32.375 1.923 1 98.31 198 ALA B CA 1
ATOM 4203 C C . ALA B 1 198 ? 3.041 -33.812 2.426 1 98.31 198 ALA B C 1
ATOM 4205 O O . ALA B 1 198 ? 1.935 -34.344 2.453 1 98.31 198 ALA B O 1
ATOM 4206 N N . LYS B 1 199 ? 4.164 -34.375 2.787 1 98.38 199 LYS B N 1
ATOM 4207 C CA . LYS B 1 199 ? 4.18 -35.75 3.271 1 98.38 199 LYS B CA 1
ATOM 4208 C C . LYS B 1 199 ? 3.281 -35.906 4.496 1 98.38 199 LYS B C 1
ATOM 4210 O O . LYS B 1 199 ? 2.559 -36.906 4.617 1 98.38 199 LYS B O 1
ATOM 4215 N N . SER B 1 200 ? 3.418 -35 5.391 1 98 200 SER B N 1
ATOM 4216 C CA . SER B 1 200 ? 2.598 -35.031 6.598 1 98 200 SER B CA 1
ATOM 4217 C C . SER B 1 200 ? 1.111 -35 6.258 1 98 200 SER B C 1
ATOM 4219 O O . SER B 1 200 ? 0.323 -35.75 6.82 1 98 200 SER B O 1
ATOM 4221 N N . LYS B 1 201 ? 0.693 -34.188 5.344 1 97.69 201 LYS B N 1
ATOM 4222 C CA . LYS B 1 201 ? -0.702 -34.062 4.93 1 97.69 201 LYS B CA 1
ATOM 4223 C C . LYS B 1 201 ? -1.195 -35.344 4.262 1 97.69 201 LYS B C 1
ATOM 4225 O O . LYS B 1 201 ? -2.307 -35.812 4.531 1 97.69 201 LYS B O 1
ATOM 4230 N N . ILE B 1 202 ? -0.403 -35.938 3.412 1 97.94 202 ILE B N 1
ATOM 4231 C CA . ILE B 1 202 ? -0.725 -37.125 2.658 1 97.94 202 ILE B CA 1
ATOM 4232 C C . ILE B 1 202 ? -0.939 -38.312 3.619 1 97.94 202 ILE B C 1
ATOM 4234 O O . ILE B 1 202 ? -1.892 -39.062 3.471 1 97.94 202 ILE B O 1
ATOM 4238 N N . LYS B 1 203 ? 0.001 -38.375 4.543 1 97.69 203 LYS B N 1
ATOM 4239 C CA . LYS B 1 203 ? -0.079 -39.469 5.539 1 97.69 203 LYS B CA 1
ATOM 4240 C C . LYS B 1 203 ? -1.354 -39.344 6.367 1 97.69 203 LYS B C 1
ATOM 4242 O O . LYS B 1 203 ? -2.047 -40.344 6.598 1 97.69 203 LYS B O 1
ATOM 4247 N N . GLU B 1 204 ? -1.622 -38.188 6.809 1 97.69 204 GLU B N 1
ATOM 4248 C CA . GLU B 1 204 ? -2.803 -37.938 7.629 1 97.69 204 GLU B CA 1
ATOM 4249 C C . GLU B 1 204 ? -4.082 -38.312 6.883 1 97.69 204 GLU B C 1
ATOM 4251 O O . GLU B 1 204 ? -5.043 -38.812 7.488 1 97.69 204 GLU B O 1
ATOM 4256 N N . LEU B 1 205 ? -4.102 -38.125 5.582 1 97.69 205 LEU B N 1
ATOM 4257 C CA . LEU B 1 205 ? -5.309 -38.312 4.785 1 97.69 205 LEU B CA 1
ATOM 4258 C C . LEU B 1 205 ? -5.332 -39.719 4.172 1 97.69 205 LEU B C 1
ATOM 4260 O O . LEU B 1 205 ? -6.312 -40.094 3.529 1 97.69 205 LEU B O 1
ATOM 4264 N N . GLY B 1 206 ? -4.258 -40.438 4.297 1 97.69 206 GLY B N 1
ATOM 4265 C CA . GLY B 1 206 ? -4.176 -41.812 3.809 1 97.69 206 GLY B CA 1
ATOM 4266 C C . GLY B 1 206 ? -4.102 -41.906 2.297 1 97.69 206 GLY B C 1
ATOM 4267 O O . GLY B 1 206 ? -4.738 -42.75 1.688 1 97.69 206 GLY B O 1
ATOM 4268 N N . LEU B 1 207 ? -3.43 -41 1.679 1 98.06 207 LEU B N 1
ATOM 4269 C CA . LEU B 1 207 ? -3.305 -41 0.225 1 98.06 207 LEU B CA 1
ATOM 4270 C C . LEU B 1 207 ? -2.084 -41.781 -0.228 1 98.06 207 LEU B C 1
ATOM 4272 O O . LEU B 1 207 ? -1.124 -41.219 -0.749 1 98.06 207 LEU B O 1
ATOM 4276 N N . ASP B 1 208 ? -2.168 -43.031 -0.281 1 97.38 208 ASP B N 1
ATOM 4277 C CA . ASP B 1 208 ? -1.045 -43.938 -0.504 1 97.38 208 ASP B CA 1
ATOM 4278 C C . ASP B 1 208 ? -0.602 -43.906 -1.965 1 97.38 208 ASP B C 1
ATOM 4280 O O . ASP B 1 208 ? 0.518 -44.312 -2.287 1 97.38 208 ASP B O 1
ATOM 4284 N N . TRP B 1 209 ? -1.445 -43.438 -2.838 1 97.94 209 TRP B N 1
ATOM 4285 C CA . TRP B 1 209 ? -1.149 -43.406 -4.266 1 97.94 209 TRP B CA 1
ATOM 4286 C C . TRP B 1 209 ? -0.424 -42.125 -4.652 1 97.94 209 TRP B C 1
ATOM 4288 O O . TRP B 1 209 ? -0.057 -41.938 -5.812 1 97.94 209 TRP B O 1
ATOM 4298 N N . VAL B 1 210 ? -0.174 -41.25 -3.697 1 98.69 210 VAL B N 1
ATOM 4299 C CA . VAL B 1 210 ? 0.579 -40 -3.902 1 98.69 210 VAL B CA 1
ATOM 4300 C C . VAL B 1 210 ? 2.035 -40.219 -3.488 1 98.69 210 VAL B C 1
ATOM 4302 O O . VAL B 1 210 ? 2.326 -40.469 -2.312 1 98.69 210 VAL B O 1
ATOM 4305 N N . ILE B 1 211 ? 2.908 -40.156 -4.43 1 98.25 211 ILE B N 1
ATOM 4306 C CA . ILE B 1 211 ? 4.332 -40.375 -4.203 1 98.25 211 ILE B CA 1
ATOM 4307 C C . ILE B 1 211 ? 5.09 -39.062 -4.371 1 98.25 211 ILE B C 1
ATOM 4309 O O . ILE B 1 211 ? 4.871 -38.312 -5.34 1 98.25 211 ILE B O 1
ATOM 4313 N N . LEU B 1 212 ? 5.949 -38.75 -3.451 1 98.62 212 LEU B N 1
ATOM 4314 C CA . LEU B 1 212 ? 6.746 -37.531 -3.498 1 98.62 212 LEU B CA 1
ATOM 4315 C C . LEU B 1 212 ? 8.219 -37.844 -3.707 1 98.62 212 LEU B C 1
ATOM 4317 O O . LEU B 1 212 ? 8.742 -38.812 -3.139 1 98.62 212 LEU B O 1
ATOM 4321 N N . ARG B 1 213 ? 8.867 -37.094 -4.531 1 97.94 213 ARG B N 1
ATOM 4322 C CA . ARG B 1 213 ? 10.289 -37.281 -4.82 1 97.94 213 ARG B CA 1
ATOM 4323 C C . ARG B 1 213 ? 11.039 -35.969 -4.664 1 97.94 213 ARG B C 1
ATOM 4325 O O . ARG B 1 213 ? 10.656 -34.938 -5.262 1 97.94 213 ARG B O 1
ATOM 4332 N N . GLU B 1 214 ? 12.062 -35.938 -3.842 1 97.81 214 GLU B N 1
ATOM 4333 C CA . GLU B 1 214 ? 12.961 -34.781 -3.721 1 97.81 214 GLU B CA 1
ATOM 4334 C C . GLU B 1 214 ? 13.984 -34.75 -4.848 1 97.81 214 GLU B C 1
ATOM 4336 O O . GLU B 1 214 ? 15.016 -35.438 -4.766 1 97.81 214 GLU B O 1
ATOM 4341 N N . LEU B 1 215 ? 13.734 -33.969 -5.879 1 96.31 215 LEU B N 1
ATOM 4342 C CA . LEU B 1 215 ? 14.586 -33.938 -7.059 1 96.31 215 LEU B CA 1
ATOM 4343 C C . LEU B 1 215 ? 14.586 -32.531 -7.676 1 96.31 215 LEU B C 1
ATOM 4345 O O . LEU B 1 215 ? 13.633 -31.781 -7.504 1 96.31 215 LEU B O 1
ATOM 4349 N N . ASP B 1 216 ? 15.625 -32.25 -8.352 1 96.31 216 ASP B N 1
ATOM 4350 C CA . ASP B 1 216 ? 15.688 -31.109 -9.234 1 96.31 216 ASP B CA 1
ATOM 4351 C C . ASP B 1 216 ? 15.109 -31.422 -10.609 1 96.31 216 ASP B C 1
ATOM 4353 O O . ASP B 1 216 ? 15.609 -32.312 -11.305 1 96.31 216 ASP B O 1
ATOM 4357 N N . ILE B 1 217 ? 14.047 -30.688 -10.945 1 95.5 217 ILE B N 1
ATOM 4358 C CA . ILE B 1 217 ? 13.367 -31 -12.195 1 95.5 217 ILE B CA 1
ATOM 4359 C C . ILE B 1 217 ? 14.312 -30.781 -13.367 1 95.5 217 ILE B C 1
ATOM 4361 O O . ILE B 1 217 ? 14.078 -31.297 -14.469 1 95.5 217 ILE B O 1
ATOM 4365 N N . ARG B 1 218 ? 15.469 -30.141 -13.344 1 93.94 218 ARG B N 1
ATOM 4366 C CA . ARG B 1 218 ? 16.438 -29.875 -14.398 1 93.94 218 ARG B CA 1
ATOM 4367 C C . ARG B 1 218 ? 17.234 -31.141 -14.727 1 93.94 218 ARG B C 1
ATOM 4369 O O . ARG B 1 218 ? 17.781 -31.25 -15.828 1 93.94 218 ARG B O 1
ATOM 4376 N N . THR B 1 219 ? 17.172 -32 -13.672 1 91.88 219 THR B N 1
ATOM 4377 C CA . THR B 1 219 ? 18.047 -33.156 -13.852 1 91.88 219 THR B CA 1
ATOM 4378 C C . THR B 1 219 ? 17.266 -34.469 -13.727 1 91.88 219 THR B C 1
ATOM 4380 O O . THR B 1 219 ? 17.844 -35.531 -13.773 1 91.88 219 THR B O 1
ATOM 4383 N N . MET B 1 220 ? 16.094 -34.281 -13.594 1 91.06 220 MET B N 1
ATOM 4384 C CA . MET B 1 220 ? 15.297 -35.5 -13.391 1 91.06 220 MET B CA 1
ATOM 4385 C C . MET B 1 220 ? 15.234 -36.312 -14.672 1 91.06 220 MET B C 1
ATOM 4387 O O . MET B 1 220 ? 15.25 -35.781 -15.773 1 91.06 220 MET B O 1
ATOM 4391 N N . ILE B 1 221 ? 15.18 -37.625 -14.477 1 89.5 221 ILE B N 1
ATOM 4392 C CA . ILE B 1 221 ? 15.016 -38.594 -15.562 1 89.5 221 ILE B CA 1
ATOM 4393 C C . ILE B 1 221 ? 13.773 -39.438 -15.312 1 89.5 221 ILE B C 1
ATOM 4395 O O . ILE B 1 221 ? 13.797 -40.344 -14.484 1 89.5 221 ILE B O 1
ATOM 4399 N N . PRO B 1 222 ? 12.766 -39.094 -16.078 1 87.81 222 PRO B N 1
ATOM 4400 C CA . PRO B 1 222 ? 11.547 -39.875 -15.844 1 87.81 222 PRO B CA 1
ATOM 4401 C C . PRO B 1 222 ? 11.695 -41.344 -16.25 1 87.81 222 PRO B C 1
ATOM 4403 O O . PRO B 1 222 ? 12.344 -41.625 -17.266 1 87.81 222 PRO B O 1
ATOM 4406 N N . ARG B 1 223 ? 11.18 -42.188 -15.461 1 88.62 223 ARG B N 1
ATOM 4407 C CA . ARG B 1 223 ? 11.234 -43.625 -15.719 1 88.62 223 ARG B CA 1
ATOM 4408 C C . ARG B 1 223 ? 9.859 -44.156 -16.109 1 88.62 223 ARG B C 1
ATOM 4410 O O . ARG B 1 223 ? 9.719 -45.344 -16.453 1 88.62 223 ARG B O 1
ATOM 4417 N N . SER B 1 224 ? 8.898 -43.375 -16.031 1 94.5 224 SER B N 1
ATOM 4418 C CA . SER B 1 224 ? 7.516 -43.719 -16.344 1 94.5 224 SER B CA 1
ATOM 4419 C C . SER B 1 224 ? 6.879 -42.688 -17.25 1 94.5 224 SER B C 1
ATOM 4421 O O . SER B 1 224 ? 7.477 -41.656 -17.516 1 94.5 224 SER B O 1
ATOM 4423 N N . LYS B 1 225 ? 5.746 -43.156 -17.812 1 97.5 225 LYS B N 1
ATOM 4424 C CA . LYS B 1 225 ? 4.945 -42.219 -18.594 1 97.5 225 LYS B CA 1
ATOM 4425 C C . LYS B 1 225 ? 3.705 -41.781 -17.828 1 97.5 225 LYS B C 1
ATOM 4427 O O . LYS B 1 225 ? 3.227 -42.5 -16.953 1 97.5 225 LYS B O 1
ATOM 4432 N N . TYR B 1 226 ? 3.199 -40.625 -18.25 1 98.56 226 TYR B N 1
ATOM 4433 C CA . TYR B 1 226 ? 2.094 -40.031 -17.5 1 98.56 226 TYR B CA 1
ATOM 4434 C C . TYR B 1 226 ? 1.014 -39.531 -18.438 1 98.56 226 TYR B C 1
ATOM 4436 O O . TYR B 1 226 ? 1.302 -39.156 -19.578 1 98.56 226 TYR B O 1
ATOM 4444 N N . ASP B 1 227 ? -0.215 -39.531 -17.922 1 98.69 227 ASP B N 1
ATOM 4445 C CA . ASP B 1 227 ? -1.331 -38.969 -18.672 1 98.69 227 ASP B CA 1
ATOM 4446 C C . ASP B 1 227 ? -1.281 -37.438 -18.672 1 98.69 227 ASP B C 1
ATOM 4448 O O . ASP B 1 227 ? -1.606 -36.812 -19.672 1 98.69 227 ASP B O 1
ATOM 4452 N N . ILE B 1 228 ? -0.968 -36.906 -17.531 1 98.81 228 ILE B N 1
ATOM 4453 C CA . ILE B 1 228 ? -0.939 -35.469 -17.328 1 98.81 228 ILE B CA 1
ATOM 4454 C C . ILE B 1 228 ? 0.371 -35.062 -16.641 1 98.81 228 ILE B C 1
ATOM 4456 O O . ILE B 1 228 ? 0.819 -35.75 -15.711 1 98.81 228 ILE B O 1
ATOM 4460 N N . ILE B 1 229 ? 0.958 -34.031 -17.109 1 98.88 229 ILE B N 1
ATOM 4461 C CA . ILE B 1 229 ? 2.098 -33.406 -16.453 1 98.88 229 ILE B CA 1
ATOM 4462 C C . ILE B 1 229 ? 1.78 -31.953 -16.156 1 98.88 229 ILE B C 1
ATOM 4464 O O . ILE B 1 229 ? 1.208 -31.25 -16.984 1 98.88 229 ILE B O 1
ATOM 4468 N N . ILE B 1 230 ? 2.117 -31.516 -14.969 1 98.88 230 ILE B N 1
ATOM 4469 C CA . ILE B 1 230 ? 1.764 -30.188 -14.5 1 98.88 230 ILE B CA 1
ATOM 4470 C C . ILE B 1 230 ? 3.033 -29.375 -14.242 1 98.88 230 ILE B C 1
ATOM 4472 O O . ILE B 1 230 ? 3.99 -29.891 -13.656 1 98.88 230 ILE B O 1
ATOM 4476 N N . MET B 1 231 ? 3.086 -28.219 -14.742 1 98.62 231 MET B N 1
ATOM 4477 C CA . MET B 1 231 ? 4.02 -27.156 -14.375 1 98.62 231 MET B CA 1
ATOM 4478 C C . MET B 1 231 ? 3.271 -25.875 -14.008 1 98.62 231 MET B C 1
ATOM 4480 O O . MET B 1 231 ? 2.855 -25.125 -14.898 1 98.62 231 MET B O 1
ATOM 4484 N N . SER B 1 232 ? 3.107 -25.625 -12.797 1 98.56 232 SER B N 1
ATOM 4485 C CA . SER B 1 232 ? 2.393 -24.438 -12.352 1 98.56 232 SER B CA 1
ATOM 4486 C C . SER B 1 232 ? 3.246 -23.594 -11.398 1 98.56 232 SER B C 1
ATOM 4488 O O . SER B 1 232 ? 3.555 -24.031 -10.289 1 98.56 232 SER B O 1
ATOM 4490 N N . PHE B 1 233 ? 3.588 -22.359 -11.859 1 98 233 PHE B N 1
ATOM 4491 C CA . PHE B 1 233 ? 4.414 -21.438 -11.086 1 98 233 PHE B CA 1
ATOM 4492 C C . PHE B 1 233 ? 5.711 -22.109 -10.648 1 98 233 PHE B C 1
ATOM 4494 O O . PHE B 1 233 ? 6.07 -22.047 -9.469 1 98 233 PHE B O 1
ATOM 4501 N N . VAL B 1 234 ? 6.41 -22.719 -11.562 1 97.88 234 VAL B N 1
ATOM 4502 C CA . VAL B 1 234 ? 7.66 -23.406 -11.273 1 97.88 234 VAL B CA 1
ATOM 4503 C C . VAL B 1 234 ? 8.742 -22.953 -12.25 1 97.88 234 VAL B C 1
ATOM 4505 O O . VAL B 1 234 ? 9.922 -22.906 -11.898 1 97.88 234 VAL B O 1
ATOM 4508 N N . LEU B 1 235 ? 8.359 -22.531 -13.414 1 97.75 235 LEU B N 1
ATOM 4509 C CA . LEU B 1 235 ? 9.328 -22.219 -14.461 1 97.75 235 LEU B CA 1
ATOM 4510 C C . LEU B 1 235 ? 10.094 -20.938 -14.133 1 97.75 235 LEU B C 1
ATOM 4512 O O . LEU B 1 235 ? 11.18 -20.703 -14.664 1 97.75 235 LEU B O 1
ATOM 4516 N N . GLU B 1 236 ? 9.523 -20.062 -13.289 1 97.06 236 GLU B N 1
ATOM 4517 C CA . GLU B 1 236 ? 10.148 -18.812 -12.883 1 97.06 236 GLU B CA 1
ATOM 4518 C C . GLU B 1 236 ? 11.406 -19.062 -12.055 1 97.06 236 GLU B C 1
ATOM 4520 O O . GLU B 1 236 ? 12.203 -18.141 -11.828 1 97.06 236 GLU B O 1
ATOM 4525 N N . TYR B 1 237 ? 11.609 -20.25 -11.656 1 96.06 237 TYR B N 1
ATOM 4526 C CA . TYR B 1 237 ? 12.773 -20.594 -10.828 1 96.06 237 TYR B CA 1
ATOM 4527 C C . TYR B 1 237 ? 13.852 -21.266 -11.664 1 96.06 237 TYR B C 1
ATOM 4529 O O . TYR B 1 237 ? 14.914 -21.625 -11.141 1 96.06 237 TYR B O 1
ATOM 4537 N N . LEU B 1 238 ? 13.594 -21.438 -12.961 1 93.19 238 LEU B N 1
ATOM 4538 C CA . LEU B 1 238 ? 14.547 -22.094 -13.852 1 93.19 238 LEU B CA 1
ATOM 4539 C C . LEU B 1 238 ? 15.344 -21.062 -14.648 1 93.19 238 LEU B C 1
ATOM 4541 O O . LEU B 1 238 ? 14.773 -20.094 -15.156 1 93.19 238 LEU B O 1
ATOM 4545 N N . PRO B 1 239 ? 16.625 -21.328 -14.711 1 88.38 239 PRO B N 1
ATOM 4546 C CA . PRO B 1 239 ? 17.344 -20.5 -15.688 1 88.38 239 PRO B CA 1
ATOM 4547 C C . PRO B 1 239 ? 16.875 -20.734 -17.125 1 88.38 239 PRO B C 1
ATOM 4549 O O . PRO B 1 239 ? 16.438 -21.844 -17.453 1 88.38 239 PRO B O 1
ATOM 4552 N N . THR B 1 240 ? 17.062 -19.781 -17.891 1 83.5 240 THR B N 1
ATOM 4553 C CA . THR B 1 240 ? 16.594 -19.828 -19.266 1 83.5 240 THR B CA 1
ATOM 4554 C C . THR B 1 240 ? 17.203 -21.016 -20 1 83.5 240 THR B C 1
ATOM 4556 O O . THR B 1 240 ? 16.531 -21.672 -20.812 1 83.5 240 THR B O 1
ATOM 4559 N N . LEU B 1 241 ? 18.375 -21.328 -19.625 1 84.44 241 LEU B N 1
ATOM 4560 C CA . LEU B 1 241 ? 19.109 -22.359 -20.328 1 84.44 241 LEU B CA 1
ATOM 4561 C C . LEU B 1 241 ? 18.562 -23.75 -19.984 1 84.44 241 LEU B C 1
ATOM 4563 O O . LEU B 1 241 ? 18.797 -24.719 -20.719 1 84.44 241 LEU B O 1
ATOM 4567 N N . SER B 1 242 ? 17.828 -23.797 -18.984 1 92.69 242 SER B N 1
ATOM 4568 C CA . SER B 1 242 ? 17.328 -25.094 -18.531 1 92.69 242 SER B CA 1
ATOM 4569 C C . SER B 1 242 ? 15.93 -25.375 -19.078 1 92.69 242 SER B C 1
ATOM 4571 O O . SER B 1 242 ? 15.438 -26.5 -18.984 1 92.69 242 SER B O 1
ATOM 4573 N N . LEU B 1 243 ? 15.32 -24.438 -19.672 1 95 243 LEU B N 1
ATOM 4574 C CA . LEU B 1 243 ? 13.922 -24.531 -20.078 1 95 243 LEU B CA 1
ATOM 4575 C C . LEU B 1 243 ? 13.727 -25.625 -21.109 1 95 243 LEU B C 1
ATOM 4577 O O . LEU B 1 243 ? 12.828 -26.469 -20.984 1 95 243 LEU B O 1
ATOM 4581 N N . LEU B 1 244 ? 14.562 -25.656 -22.125 1 94.56 244 LEU B N 1
ATOM 4582 C CA . LEU B 1 244 ? 14.445 -26.656 -23.188 1 94.56 244 LEU B CA 1
ATOM 4583 C C . LEU B 1 244 ? 14.555 -28.062 -22.625 1 94.56 244 LEU B C 1
ATOM 4585 O O . LEU B 1 244 ? 13.742 -28.938 -22.953 1 94.56 244 LEU B O 1
ATOM 4589 N N . LYS B 1 245 ? 15.523 -28.266 -21.797 1 95.81 245 LYS B N 1
ATOM 4590 C CA . LYS B 1 245 ? 15.742 -29.594 -21.219 1 95.81 245 LYS B CA 1
ATOM 4591 C C . LYS B 1 245 ? 14.531 -30.047 -20.406 1 95.81 245 LYS B C 1
ATOM 4593 O O . LYS B 1 245 ? 14.109 -31.203 -20.516 1 95.81 245 LYS B O 1
ATOM 4598 N N . VAL B 1 246 ? 14.016 -29.172 -19.594 1 97.5 246 VAL B N 1
ATOM 4599 C CA . VAL B 1 246 ? 12.891 -29.5 -18.734 1 97.5 246 VAL B CA 1
ATOM 4600 C C . VAL B 1 246 ? 11.656 -29.812 -19.578 1 97.5 246 VAL B C 1
ATOM 4602 O O . VAL B 1 246 ? 10.945 -30.781 -19.328 1 97.5 246 VAL B O 1
ATOM 4605 N N . ILE B 1 247 ? 11.438 -29 -20.641 1 97.56 247 ILE B N 1
ATOM 4606 C CA . ILE B 1 247 ? 10.305 -29.203 -21.531 1 97.56 247 ILE B CA 1
ATOM 4607 C C . ILE B 1 247 ? 10.461 -30.516 -22.297 1 97.56 247 ILE B C 1
ATOM 4609 O O . ILE B 1 247 ? 9.508 -31.281 -22.438 1 97.56 247 ILE B O 1
ATOM 4613 N N . ASP B 1 248 ? 11.648 -30.766 -22.734 1 96.81 248 ASP B N 1
ATOM 4614 C CA . ASP B 1 248 ? 11.93 -32 -23.453 1 96.81 248 ASP B CA 1
ATOM 4615 C C . ASP B 1 248 ? 11.703 -33.219 -22.562 1 96.81 248 ASP B C 1
ATOM 4617 O O . ASP B 1 248 ? 11.125 -34.219 -23 1 96.81 248 ASP B O 1
ATOM 4621 N N . THR B 1 249 ? 12.188 -33.125 -21.344 1 97 249 THR B N 1
ATOM 4622 C CA . THR B 1 249 ? 12 -34.188 -20.375 1 97 249 THR B CA 1
ATOM 4623 C C . THR B 1 249 ? 10.516 -34.438 -20.109 1 97 249 THR B C 1
ATOM 4625 O O . THR B 1 249 ? 10.07 -35.562 -20.031 1 97 249 THR B O 1
ATOM 4628 N N . ALA B 1 250 ? 9.727 -33.406 -19.969 1 98.06 250 ALA B N 1
ATOM 4629 C CA . ALA B 1 250 ? 8.289 -33.5 -19.75 1 98.06 250 ALA B CA 1
ATOM 4630 C C . ALA B 1 250 ? 7.605 -34.188 -20.922 1 98.06 250 ALA B C 1
ATOM 4632 O O . ALA B 1 250 ? 6.777 -35.094 -20.734 1 98.06 250 ALA B O 1
ATOM 4633 N N . MET B 1 251 ? 7.984 -33.812 -22.141 1 97.75 251 MET B N 1
ATOM 4634 C CA . MET B 1 251 ? 7.391 -34.375 -23.344 1 97.75 251 MET B CA 1
ATOM 4635 C C . MET B 1 251 ? 7.746 -35.875 -23.453 1 97.75 251 MET B C 1
ATOM 4637 O O . MET B 1 251 ? 6.918 -36.656 -23.875 1 97.75 251 MET B O 1
ATOM 4641 N N . ALA B 1 252 ? 8.969 -36.156 -23.078 1 97.06 252 ALA B N 1
ATOM 4642 C CA . ALA B 1 252 ? 9.414 -37.562 -23.109 1 97.06 252 ALA B CA 1
ATOM 4643 C C . ALA B 1 252 ? 8.594 -38.406 -22.141 1 97.06 252 ALA B C 1
ATOM 4645 O O . ALA B 1 252 ? 8.344 -39.594 -22.422 1 97.06 252 ALA B O 1
ATOM 4646 N N . ALA B 1 253 ? 8.18 -37.812 -21.094 1 98 253 ALA B N 1
ATOM 4647 C CA . ALA B 1 253 ? 7.488 -38.531 -20.031 1 98 253 ALA B CA 1
ATOM 4648 C C . ALA B 1 253 ? 5.984 -38.562 -20.281 1 98 253 ALA B C 1
ATOM 4650 O O . ALA B 1 253 ? 5.246 -39.25 -19.547 1 98 253 ALA B O 1
ATOM 4651 N N . LEU B 1 254 ? 5.531 -37.938 -21.25 1 98.25 254 LEU B N 1
ATOM 4652 C CA . LEU B 1 254 ? 4.102 -37.812 -21.531 1 98.25 254 LEU B CA 1
ATOM 4653 C C . LEU B 1 254 ? 3.645 -38.969 -22.422 1 98.25 254 LEU B C 1
ATOM 4655 O O . LEU B 1 254 ? 4.32 -39.312 -23.406 1 98.25 254 LEU B O 1
ATOM 4659 N N . ASN B 1 255 ? 2.504 -39.594 -22.109 1 97.88 255 ASN B N 1
ATOM 4660 C CA . ASN B 1 255 ? 1.85 -40.531 -23.016 1 97.88 255 ASN B CA 1
ATOM 4661 C C . ASN B 1 255 ? 1.36 -39.844 -24.281 1 97.88 255 ASN B C 1
ATOM 4663 O O . ASN B 1 255 ? 1.11 -38.656 -24.281 1 97.88 255 ASN B O 1
ATOM 4667 N N . GLU B 1 256 ? 1.296 -40.719 -25.359 1 96.94 256 GLU B N 1
ATOM 4668 C CA . GLU B 1 256 ? 0.578 -40.188 -26.516 1 96.94 256 GLU B CA 1
ATOM 4669 C C . GLU B 1 256 ? -0.857 -39.812 -26.156 1 96.94 256 GLU B C 1
ATOM 4671 O O . GLU B 1 256 ? -1.538 -40.562 -25.453 1 96.94 256 GLU B O 1
ATOM 4676 N N . GLY B 1 257 ? -1.229 -38.688 -26.562 1 97.12 257 GLY B N 1
ATOM 4677 C CA . GLY B 1 257 ? -2.551 -38.188 -26.219 1 97.12 257 GLY B CA 1
ATOM 4678 C C . GLY B 1 257 ? -2.584 -37.5 -24.859 1 97.12 257 GLY B C 1
ATOM 4679 O O . GLY B 1 257 ? -3.596 -36.906 -24.5 1 97.12 257 GLY B O 1
ATOM 4680 N N . GLY B 1 258 ? -1.474 -37.562 -24.125 1 98.44 258 GLY B N 1
ATOM 4681 C CA . GLY B 1 258 ? -1.381 -36.906 -22.828 1 98.44 258 GLY B CA 1
ATOM 4682 C C . GLY B 1 258 ? -1.215 -35.406 -22.938 1 98.44 258 GLY B C 1
ATOM 4683 O O . GLY B 1 258 ? -1.024 -34.875 -24.031 1 98.44 258 GLY B O 1
ATOM 4684 N N . LYS B 1 259 ? -1.361 -34.75 -21.781 1 98.81 259 LYS B N 1
ATOM 4685 C CA . LYS B 1 259 ? -1.306 -33.281 -21.781 1 98.81 259 LYS B CA 1
ATOM 4686 C C . LYS B 1 259 ? -0.262 -32.781 -20.797 1 98.81 259 LYS B C 1
ATOM 4688 O O . LYS B 1 259 ? -0.136 -33.281 -19.688 1 98.81 259 LYS B O 1
ATOM 4693 N N . LEU B 1 260 ? 0.515 -31.859 -21.25 1 98.88 260 LEU B N 1
ATOM 4694 C CA . LEU B 1 260 ? 1.312 -30.984 -20.391 1 98.88 260 LEU B CA 1
ATOM 4695 C C . LEU B 1 260 ? 0.588 -29.656 -20.141 1 98.88 260 LEU B C 1
ATOM 4697 O O . LEU B 1 260 ? 0.292 -28.922 -21.078 1 98.88 260 LEU B O 1
ATOM 4701 N N . ILE B 1 261 ? 0.242 -29.391 -18.875 1 98.88 261 ILE B N 1
ATOM 4702 C CA . ILE B 1 261 ? -0.478 -28.172 -18.5 1 98.88 261 ILE B CA 1
ATOM 4703 C C . ILE B 1 261 ? 0.471 -27.219 -17.781 1 98.88 261 ILE B C 1
ATOM 4705 O O . ILE B 1 261 ? 1.009 -27.531 -16.719 1 98.88 261 ILE B O 1
ATOM 4709 N N . ILE B 1 262 ? 0.665 -26.047 -18.391 1 98.88 262 ILE B N 1
ATOM 4710 C CA . ILE B 1 262 ? 1.552 -25.031 -17.844 1 98.88 262 ILE B CA 1
ATOM 4711 C C . ILE B 1 262 ? 0.735 -23.812 -17.406 1 98.88 262 ILE B C 1
ATOM 4713 O O . ILE B 1 262 ? -0.005 -23.234 -18.219 1 98.88 262 ILE B O 1
ATOM 4717 N N . ILE B 1 263 ? 0.783 -23.469 -16.172 1 98.69 263 ILE B N 1
ATOM 4718 C CA . ILE B 1 263 ? 0.152 -22.25 -15.664 1 98.69 263 ILE B CA 1
ATOM 4719 C C . ILE B 1 263 ? 1.217 -21.312 -15.109 1 98.69 263 ILE B C 1
ATOM 4721 O O . ILE B 1 263 ? 1.898 -21.641 -14.133 1 98.69 263 ILE B O 1
ATOM 4725 N N . GLU B 1 264 ? 1.441 -20.188 -15.648 1 98.38 264 GLU B N 1
ATOM 4726 C CA . GLU B 1 264 ? 2.41 -19.156 -15.32 1 98.38 264 GLU B CA 1
ATOM 4727 C C . GLU B 1 264 ? 1.895 -17.781 -15.727 1 98.38 264 GLU B C 1
ATOM 4729 O O . GLU B 1 264 ? 1.158 -17.641 -16.703 1 98.38 264 GLU B O 1
ATOM 4734 N N . PRO B 1 265 ? 2.211 -16.781 -14.984 1 98.5 265 PRO B N 1
ATOM 4735 C CA . PRO B 1 265 ? 1.992 -15.445 -15.547 1 98.5 265 PRO B CA 1
ATOM 4736 C C . PRO B 1 265 ? 2.965 -15.117 -16.672 1 98.5 265 PRO B C 1
ATOM 4738 O O . PRO B 1 265 ? 4.004 -14.492 -16.438 1 98.5 265 PRO B O 1
ATOM 4741 N N . PHE B 1 266 ? 2.598 -15.469 -17.875 1 98.44 266 PHE B N 1
ATOM 4742 C CA . PHE B 1 266 ? 3.465 -15.227 -19.031 1 98.44 266 PHE B CA 1
ATOM 4743 C C . PHE B 1 266 ? 3.764 -13.734 -19.172 1 98.44 266 PHE B C 1
ATOM 4745 O O . PHE B 1 266 ? 2.85 -12.93 -19.344 1 98.44 266 PHE B O 1
ATOM 4752 N N . ARG B 1 267 ? 4.984 -13.375 -19.188 1 97.06 267 ARG B N 1
ATOM 4753 C CA . ARG B 1 267 ? 5.441 -11.992 -19.062 1 97.06 267 ARG B CA 1
ATOM 4754 C C . ARG B 1 267 ? 4.848 -11.117 -20.156 1 97.06 267 ARG B C 1
ATOM 4756 O O . ARG B 1 267 ? 4.461 -9.977 -19.891 1 97.06 267 ARG B O 1
ATOM 4763 N N . GLU B 1 268 ? 4.711 -11.633 -21.375 1 96.19 268 GLU B N 1
ATOM 4764 C CA . GLU B 1 268 ? 4.238 -10.867 -22.516 1 96.19 268 GLU B CA 1
ATOM 4765 C C . GLU B 1 268 ? 2.793 -10.414 -22.328 1 96.19 268 GLU B C 1
ATOM 4767 O O . GLU B 1 268 ? 2.363 -9.422 -22.922 1 96.19 268 GLU B O 1
ATOM 4772 N N . ASN B 1 269 ? 2.127 -11.109 -21.5 1 97.88 269 ASN B N 1
ATOM 4773 C CA . ASN B 1 269 ? 0.697 -10.852 -21.344 1 97.88 269 ASN B CA 1
ATOM 4774 C C . ASN B 1 269 ? 0.413 -9.906 -20.188 1 97.88 269 ASN B C 1
ATOM 4776 O O . ASN B 1 269 ? -0.729 -9.484 -19.984 1 97.88 269 ASN B O 1
ATOM 4780 N N . TYR B 1 270 ? 1.424 -9.555 -19.438 1 97.56 270 TYR B N 1
ATOM 4781 C CA . TYR B 1 270 ? 1.211 -8.75 -18.234 1 97.56 270 TYR B CA 1
ATOM 4782 C C . TYR B 1 270 ? 2.207 -7.602 -18.156 1 97.56 270 TYR B C 1
ATOM 4784 O O . TYR B 1 270 ? 3.266 -7.727 -17.547 1 97.56 270 TYR B O 1
ATOM 4792 N N . PRO B 1 271 ? 1.701 -6.473 -18.625 1 94.31 271 PRO B N 1
ATOM 4793 C CA . PRO B 1 271 ? 2.568 -5.297 -18.5 1 94.31 271 PRO B CA 1
ATOM 4794 C C . PRO B 1 271 ? 2.936 -4.98 -17.062 1 94.31 271 PRO B C 1
ATOM 4796 O O . PRO B 1 271 ? 2.109 -5.141 -16.156 1 94.31 271 PRO B O 1
ATOM 4799 N N . GLN B 1 272 ? 4.148 -4.598 -16.797 1 95.38 272 GLN B N 1
ATOM 4800 C CA . GLN B 1 272 ? 4.676 -4.133 -15.516 1 95.38 272 GLN B CA 1
ATOM 4801 C C . GLN B 1 272 ? 4.895 -5.301 -14.555 1 95.38 272 GLN B C 1
ATOM 4803 O O . GLN B 1 272 ? 4.984 -5.105 -13.336 1 95.38 272 GLN B O 1
ATOM 4808 N N . ILE B 1 273 ? 4.902 -6.52 -15.07 1 98.12 273 ILE B N 1
ATOM 4809 C CA . ILE B 1 273 ? 5.031 -7.711 -14.242 1 98.12 273 ILE B CA 1
ATOM 4810 C C . ILE B 1 273 ? 6.359 -7.676 -13.492 1 98.12 273 ILE B C 1
ATOM 4812 O O . ILE B 1 273 ? 6.523 -8.352 -12.477 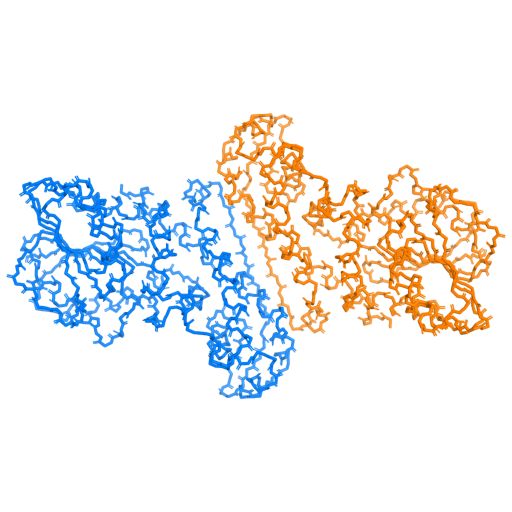1 98.12 273 ILE B O 1
ATOM 4816 N N . ALA B 1 274 ? 7.312 -6.844 -14 1 98.12 274 ALA B N 1
ATOM 4817 C CA . ALA B 1 274 ? 8.617 -6.715 -13.367 1 98.12 274 ALA B CA 1
ATOM 4818 C C . ALA B 1 274 ? 8.492 -6.195 -11.938 1 98.12 274 ALA B C 1
ATOM 4820 O O . ALA B 1 274 ? 9.312 -6.516 -11.078 1 98.12 274 ALA B O 1
ATOM 4821 N N . ALA B 1 275 ? 7.445 -5.414 -11.656 1 98.12 275 ALA B N 1
ATOM 4822 C CA . ALA B 1 275 ? 7.211 -4.926 -10.297 1 98.12 275 ALA B CA 1
ATOM 4823 C C . ALA B 1 275 ? 6.98 -6.082 -9.328 1 98.12 275 ALA B C 1
ATOM 4825 O O . ALA B 1 275 ? 7.527 -6.09 -8.227 1 98.12 275 ALA B O 1
ATOM 4826 N N . TRP B 1 276 ? 6.195 -6.988 -9.781 1 98.5 276 TRP B N 1
ATOM 4827 C CA . TRP B 1 276 ? 5.934 -8.172 -8.961 1 98.5 276 TRP B CA 1
ATOM 4828 C C . TRP B 1 276 ? 7.184 -9.031 -8.836 1 98.5 276 TRP B C 1
ATOM 4830 O O . TRP B 1 276 ? 7.477 -9.547 -7.754 1 98.5 276 TRP B O 1
ATOM 4840 N N . GLU B 1 277 ? 7.949 -9.148 -9.922 1 98.06 277 GLU B N 1
ATOM 4841 C CA . GLU B 1 277 ? 9.172 -9.945 -9.93 1 98.06 277 GLU B CA 1
ATOM 4842 C C . GLU B 1 277 ? 10.172 -9.43 -8.891 1 98.06 277 GLU B C 1
ATOM 4844 O O . GLU B 1 277 ? 10.891 -10.219 -8.281 1 98.06 277 GLU B O 1
ATOM 4849 N N . PHE B 1 278 ? 10.227 -8.125 -8.68 1 97.38 278 PHE B N 1
ATOM 4850 C CA . PHE B 1 278 ? 11.148 -7.562 -7.699 1 97.38 278 PHE B CA 1
ATOM 4851 C C . PHE B 1 278 ? 10.914 -8.18 -6.328 1 97.38 278 PHE B C 1
ATOM 4853 O O . PHE B 1 278 ? 11.867 -8.57 -5.648 1 97.38 278 PHE B O 1
ATOM 4860 N N . PHE B 1 279 ? 9.68 -8.281 -5.965 1 96.75 279 PHE B N 1
ATOM 4861 C CA . PHE B 1 279 ? 9.359 -8.828 -4.648 1 96.75 279 PHE B CA 1
ATOM 4862 C C . PHE B 1 279 ? 9.609 -10.328 -4.609 1 96.75 279 PHE B C 1
ATOM 4864 O O . PHE B 1 279 ? 10.023 -10.867 -3.58 1 96.75 279 PHE B O 1
ATOM 4871 N N . GLU B 1 280 ? 9.375 -11.016 -5.699 1 95.44 280 GLU B N 1
ATOM 4872 C CA . GLU B 1 280 ? 9.594 -12.461 -5.762 1 95.44 280 GLU B CA 1
ATOM 4873 C C . GLU B 1 280 ? 11.078 -12.797 -5.637 1 95.44 280 GLU B C 1
ATOM 4875 O O . GLU B 1 280 ? 11.438 -13.922 -5.289 1 95.44 280 GLU B O 1
ATOM 4880 N N . LYS B 1 281 ? 11.922 -11.844 -5.887 1 92.44 281 LYS B N 1
ATOM 4881 C CA . LYS B 1 281 ? 13.359 -12.055 -5.797 1 92.44 281 LYS B CA 1
ATOM 4882 C C . LYS B 1 281 ? 13.805 -12.219 -4.348 1 92.44 281 LYS B C 1
ATOM 4884 O O . LYS B 1 281 ? 14.953 -12.578 -4.082 1 92.44 281 LYS B O 1
ATOM 4889 N N . LEU B 1 282 ? 12.93 -11.992 -3.465 1 91.19 282 LEU B N 1
ATOM 4890 C CA . LEU B 1 282 ? 13.188 -12.352 -2.074 1 91.19 282 LEU B CA 1
ATOM 4891 C C . LEU B 1 282 ? 13.508 -13.836 -1.945 1 91.19 282 LEU B C 1
ATOM 4893 O O . LEU B 1 282 ? 14.07 -14.266 -0.937 1 91.19 282 LEU B O 1
ATOM 4897 N N . THR B 1 283 ? 13.047 -14.617 -2.941 1 91.56 283 THR B N 1
ATOM 4898 C CA . THR B 1 283 ? 13.445 -16.016 -3.068 1 91.56 283 THR B CA 1
ATOM 4899 C C . THR B 1 283 ? 14.711 -16.156 -3.914 1 91.56 283 THR B C 1
ATOM 4901 O O . THR B 1 283 ? 14.711 -15.789 -5.094 1 91.56 283 THR B O 1
ATOM 4904 N N . LYS B 1 284 ? 15.695 -16.734 -3.4 1 88.75 284 LYS B N 1
ATOM 4905 C CA . LYS B 1 284 ? 17.016 -16.734 -4.031 1 88.75 284 LYS B CA 1
ATOM 4906 C C . LYS B 1 284 ? 16.984 -17.453 -5.375 1 88.75 284 LYS B C 1
ATOM 4908 O O . LYS B 1 284 ? 17.703 -17.109 -6.301 1 88.75 284 LYS B O 1
ATOM 4913 N N . GLU B 1 285 ? 16.062 -18.391 -5.508 1 91.25 285 GLU B N 1
ATOM 4914 C CA . GLU B 1 285 ? 16 -19.219 -6.715 1 91.25 285 GLU B CA 1
ATOM 4915 C C . GLU B 1 285 ? 15.234 -18.5 -7.824 1 91.25 285 GLU B C 1
ATOM 4917 O O . GLU B 1 285 ? 15.281 -18.922 -8.984 1 91.25 285 GLU B O 1
ATOM 4922 N N . PHE B 1 286 ? 14.547 -17.422 -7.461 1 94.38 286 PHE B N 1
ATOM 4923 C CA . PHE B 1 286 ? 13.688 -16.781 -8.438 1 94.38 286 PHE B CA 1
ATOM 4924 C C . PHE B 1 286 ? 14.508 -16.109 -9.531 1 94.38 286 PHE B C 1
ATOM 4926 O O . PHE B 1 286 ? 15.477 -15.398 -9.242 1 94.38 286 PHE B O 1
ATOM 4933 N N . THR B 1 287 ? 14.172 -16.312 -10.766 1 94.38 287 THR B N 1
ATOM 4934 C CA . THR B 1 287 ? 14.812 -15.664 -11.906 1 94.38 287 THR B CA 1
ATOM 4935 C C . THR B 1 287 ? 13.898 -14.609 -12.516 1 94.38 287 THR B C 1
ATOM 4937 O O . THR B 1 287 ? 13.992 -13.422 -12.188 1 94.38 287 THR B O 1
ATOM 4940 N N . LYS B 1 288 ? 12.875 -15.008 -13.156 1 96.25 288 LYS B N 1
ATOM 4941 C CA . LYS B 1 288 ? 11.82 -14.203 -13.766 1 96.25 288 LYS B CA 1
ATOM 4942 C C . LYS B 1 288 ? 10.656 -15.078 -14.211 1 96.25 288 LYS B C 1
ATOM 4944 O O . LYS B 1 288 ? 10.82 -16.281 -14.422 1 96.25 288 LYS B O 1
ATOM 4949 N N . PHE B 1 289 ? 9.5 -14.469 -14.305 1 97.88 289 PHE B N 1
ATOM 4950 C CA . PHE B 1 289 ? 8.398 -15.211 -14.898 1 97.88 289 PHE B CA 1
ATOM 4951 C C . PHE B 1 289 ? 8.688 -15.539 -16.359 1 97.88 289 PHE B C 1
ATOM 4953 O O . PHE B 1 289 ? 9.375 -14.789 -17.047 1 97.88 289 PHE B O 1
ATOM 4960 N N . PRO B 1 290 ? 8.188 -16.609 -16.812 1 97.06 290 PRO B N 1
ATOM 4961 C CA . PRO B 1 290 ? 8.594 -17.078 -18.141 1 97.06 290 PRO B CA 1
ATOM 4962 C C . PRO B 1 290 ? 7.887 -16.344 -19.281 1 97.06 290 PRO B C 1
ATOM 4964 O O . PRO B 1 290 ? 6.824 -15.758 -19.078 1 97.06 290 PRO B O 1
ATOM 4967 N N . SER B 1 291 ? 8.562 -16.422 -20.438 1 96 291 SER B N 1
ATOM 4968 C CA . SER B 1 291 ? 7.961 -15.992 -21.688 1 96 291 SER B CA 1
ATOM 4969 C C . SER B 1 291 ? 7.211 -17.141 -22.359 1 96 291 SER B C 1
ATOM 4971 O O . SER B 1 291 ? 7.746 -18.234 -22.5 1 96 291 SER B O 1
ATOM 4973 N N . LYS B 1 292 ? 6.008 -16.812 -22.719 1 97.25 292 LYS B N 1
ATOM 4974 C CA . LYS B 1 292 ? 5.242 -17.812 -23.469 1 97.25 292 LYS B CA 1
ATOM 4975 C C . LYS B 1 292 ? 5.965 -18.234 -24.734 1 97.25 292 LYS B C 1
ATOM 4977 O O . LYS B 1 292 ? 6.027 -19.422 -25.062 1 97.25 292 LYS B O 1
ATOM 4982 N N . SER B 1 293 ? 6.535 -17.266 -25.438 1 97 293 SER B N 1
ATOM 4983 C CA . SER B 1 293 ? 7.246 -17.516 -26.688 1 97 293 SER B CA 1
ATOM 4984 C C . SER B 1 293 ? 8.453 -18.422 -26.469 1 97 293 SER B C 1
ATOM 4986 O O . SER B 1 293 ? 8.75 -19.281 -27.297 1 97 293 SER B O 1
ATOM 4988 N N . ALA B 1 294 ? 9.117 -18.234 -25.359 1 96.5 294 ALA B N 1
ATOM 4989 C CA . ALA B 1 294 ? 10.273 -19.078 -25.047 1 96.5 294 ALA B CA 1
ATOM 4990 C C . ALA B 1 294 ? 9.852 -20.531 -24.828 1 96.5 294 ALA B C 1
ATOM 4992 O O . ALA B 1 294 ? 10.555 -21.453 -25.234 1 96.5 294 ALA B O 1
ATOM 4993 N N . ILE B 1 295 ? 8.727 -20.719 -24.172 1 97.62 295 ILE B N 1
ATOM 4994 C CA . ILE B 1 295 ? 8.211 -22.047 -23.906 1 97.62 295 ILE B CA 1
ATOM 4995 C C . ILE B 1 295 ? 7.824 -22.719 -25.219 1 97.62 295 ILE B C 1
ATOM 4997 O O . ILE B 1 295 ? 8.188 -23.875 -25.469 1 97.62 295 ILE B O 1
ATOM 5001 N N . ILE B 1 296 ? 7.137 -22 -26.094 1 97.56 296 ILE B N 1
ATOM 5002 C CA . ILE B 1 296 ? 6.68 -22.531 -27.375 1 97.56 296 ILE B CA 1
ATOM 5003 C C . ILE B 1 296 ? 7.883 -22.859 -28.25 1 97.56 296 ILE B C 1
ATOM 5005 O O . ILE B 1 296 ? 7.922 -23.922 -28.891 1 97.56 296 ILE B O 1
ATOM 5009 N N . ASN B 1 297 ? 8.867 -21.953 -28.25 1 97 297 ASN B N 1
ATOM 5010 C CA . ASN B 1 297 ? 10.094 -22.203 -28.984 1 97 297 ASN B CA 1
ATOM 5011 C C . ASN B 1 297 ? 10.789 -23.469 -28.5 1 97 297 ASN B C 1
ATOM 5013 O O . ASN B 1 297 ? 11.32 -24.25 -29.297 1 97 297 ASN B O 1
ATOM 5017 N N . SER B 1 298 ? 10.82 -23.672 -27.203 1 97.12 298 SER B N 1
ATOM 5018 C CA . SER B 1 298 ? 11.406 -24.875 -26.641 1 97.12 298 SER B CA 1
ATOM 5019 C C . SER B 1 298 ? 10.648 -26.125 -27.094 1 97.12 298 SER B C 1
ATOM 5021 O O . SER B 1 298 ? 11.25 -27.156 -27.406 1 97.12 298 SER B O 1
ATOM 5023 N N . LEU B 1 299 ? 9.352 -26.062 -27.078 1 97.56 299 LEU B N 1
ATOM 5024 C CA . LEU B 1 299 ? 8.516 -27.172 -27.531 1 97.56 299 LEU B CA 1
ATOM 5025 C C . LEU B 1 299 ? 8.828 -27.531 -28.984 1 97.56 299 LEU B C 1
ATOM 5027 O O . LEU B 1 299 ? 8.945 -28.703 -29.328 1 97.56 299 LEU B O 1
ATOM 5031 N N . GLU B 1 300 ? 8.977 -26.547 -29.812 1 97.5 300 GLU B N 1
ATOM 5032 C CA . GLU B 1 300 ? 9.219 -26.719 -31.234 1 97.5 300 GLU B CA 1
ATOM 5033 C C . GLU B 1 300 ? 10.578 -27.375 -31.484 1 97.5 300 GLU B C 1
ATOM 5035 O O . GLU B 1 300 ? 10.805 -27.984 -32.531 1 97.5 300 GLU B O 1
ATOM 5040 N N . GLN B 1 301 ? 11.422 -27.203 -30.562 1 97 301 GLN B N 1
ATOM 5041 C CA . GLN B 1 301 ? 12.766 -27.766 -30.688 1 97 301 GLN B CA 1
ATOM 5042 C C . GLN B 1 301 ? 12.797 -29.234 -30.25 1 97 301 GLN B C 1
ATOM 5044 O O . GLN B 1 301 ? 13.773 -29.938 -30.5 1 97 301 GLN B O 1
ATOM 5049 N N . THR B 1 302 ? 11.734 -29.656 -29.531 1 96.19 302 THR B N 1
ATOM 5050 C CA . THR B 1 302 ? 11.656 -31.062 -29.188 1 96.19 302 THR B CA 1
ATOM 5051 C C . THR B 1 302 ? 11.367 -31.922 -30.422 1 96.19 302 THR B C 1
ATOM 5053 O O . THR B 1 302 ? 11.055 -31.391 -31.484 1 96.19 302 THR B O 1
ATOM 5056 N N . ASN B 1 303 ? 11.531 -33.281 -30.281 1 96.06 303 ASN B N 1
ATOM 5057 C CA . ASN B 1 303 ? 11.281 -34.188 -31.391 1 96.06 303 ASN B CA 1
ATOM 5058 C C . ASN B 1 303 ? 9.875 -34.781 -31.328 1 96.06 303 ASN B C 1
ATOM 5060 O O . ASN B 1 303 ? 9.625 -35.875 -31.859 1 96.06 303 ASN B O 1
ATOM 5064 N N . TYR B 1 304 ? 8.977 -34.062 -30.703 1 97.31 304 TYR B N 1
ATOM 5065 C CA . TYR B 1 304 ? 7.629 -34.594 -30.531 1 97.31 304 TYR B CA 1
ATOM 5066 C C . TYR B 1 304 ? 6.605 -33.75 -31.266 1 97.31 304 TYR B C 1
ATOM 5068 O O . TYR B 1 304 ? 6.75 -32.531 -31.328 1 97.31 304 TYR B O 1
ATOM 5076 N N . ASN B 1 305 ? 5.598 -34.406 -31.812 1 97.88 305 ASN B N 1
ATOM 5077 C CA . ASN B 1 305 ? 4.445 -33.656 -32.344 1 97.88 305 ASN B CA 1
ATOM 5078 C C . ASN B 1 305 ? 3.455 -33.312 -31.25 1 97.88 305 ASN B C 1
ATOM 5080 O O . ASN B 1 305 ? 3.24 -34.094 -30.312 1 97.88 305 ASN B O 1
ATOM 5084 N N . PHE B 1 306 ? 2.936 -32.094 -31.344 1 98.31 306 PHE B N 1
ATOM 5085 C CA . PHE B 1 306 ? 2.021 -31.672 -30.281 1 98.31 306 PHE B CA 1
ATOM 5086 C C . PHE B 1 306 ? 1.011 -30.656 -30.828 1 98.31 306 PHE B C 1
ATOM 5088 O O . PHE B 1 306 ? 1.208 -30.094 -31.906 1 98.31 306 PHE B O 1
ATOM 5095 N N . ARG B 1 307 ? -0.1 -30.516 -30.156 1 98.38 307 ARG B N 1
ATOM 5096 C CA . ARG B 1 307 ? -1.084 -29.453 -30.344 1 98.38 307 ARG B CA 1
ATOM 5097 C C . ARG B 1 307 ? -1.072 -28.484 -29.156 1 98.38 307 ARG B C 1
ATOM 5099 O O . ARG B 1 307 ? -0.988 -28.906 -28 1 98.38 307 ARG B O 1
ATOM 5106 N N . LEU B 1 308 ? -1.104 -27.281 -29.516 1 98.12 308 LEU B N 1
ATOM 5107 C CA . LEU B 1 308 ? -1.023 -26.234 -28.5 1 98.12 308 LEU B CA 1
ATOM 5108 C C . LEU B 1 308 ? -2.371 -25.547 -28.312 1 98.12 308 LEU B C 1
ATOM 5110 O O . LEU B 1 308 ? -3.023 -25.188 -29.297 1 98.12 308 LEU B O 1
ATOM 5114 N N . HIS B 1 309 ? -2.811 -25.438 -27.047 1 97.5 309 HIS B N 1
ATOM 5115 C CA . HIS B 1 309 ? -4 -24.672 -26.688 1 97.5 309 HIS B CA 1
ATOM 5116 C C . HIS B 1 309 ? -3.686 -23.625 -25.625 1 97.5 309 HIS B C 1
ATOM 5118 O O . HIS B 1 309 ? -3.039 -23.938 -24.609 1 97.5 309 HIS B O 1
ATOM 5124 N N . GLU B 1 310 ? -4.07 -22.438 -25.891 1 97.38 310 GLU B N 1
ATOM 5125 C CA . GLU B 1 310 ? -3.932 -21.375 -24.906 1 97.38 310 GLU B CA 1
ATOM 5126 C C . GLU B 1 310 ? -5.27 -21.047 -24.25 1 97.38 310 GLU B C 1
ATOM 5128 O O . GLU B 1 310 ? -6.301 -20.984 -24.922 1 97.38 310 GLU B O 1
ATOM 5133 N N . ILE B 1 311 ? -5.266 -20.969 -22.984 1 97.75 311 ILE B N 1
ATOM 5134 C CA . ILE B 1 311 ? -6.461 -20.625 -22.219 1 97.75 311 ILE B CA 1
ATOM 5135 C C . ILE B 1 311 ? -6.188 -19.375 -21.375 1 97.75 311 ILE B C 1
ATOM 5137 O O . ILE B 1 311 ? -5.348 -19.391 -20.484 1 97.75 311 ILE B O 1
ATOM 5141 N N . GLY B 1 312 ? -6.906 -18.328 -21.641 1 97.19 312 GLY B N 1
ATOM 5142 C CA . GLY B 1 312 ? -6.633 -17.078 -20.953 1 97.19 312 GLY B CA 1
ATOM 5143 C C . GLY B 1 312 ? -5.234 -16.547 -21.219 1 97.19 312 GLY B C 1
ATOM 5144 O O . GLY B 1 312 ? -4.695 -16.703 -22.312 1 97.19 312 GLY B O 1
ATOM 5145 N N . LYS B 1 313 ? -4.75 -15.828 -20.281 1 97.88 313 LYS B N 1
ATOM 5146 C CA . LYS B 1 313 ? -3.455 -15.172 -20.438 1 97.88 313 LYS B CA 1
ATOM 5147 C C . LYS B 1 313 ? -2.342 -15.984 -19.797 1 97.88 313 LYS B C 1
ATOM 5149 O O . LYS B 1 313 ? -1.16 -15.688 -19.969 1 97.88 313 LYS B O 1
ATOM 5154 N N . SER B 1 314 ? -2.719 -17.094 -19.094 1 98.56 314 SER B N 1
ATOM 5155 C CA . SER B 1 314 ? -1.725 -17.641 -18.172 1 98.56 314 SER B CA 1
ATOM 5156 C C . SER B 1 314 ? -1.628 -19.156 -18.312 1 98.56 314 SER B C 1
ATOM 5158 O O . SER B 1 314 ? -0.92 -19.812 -17.531 1 98.56 314 SER B O 1
ATOM 5160 N N . VAL B 1 315 ? -2.342 -19.766 -19.281 1 98.62 315 VAL B N 1
ATOM 5161 C CA . VAL B 1 315 ? -2.371 -21.234 -19.344 1 98.62 315 VAL B CA 1
ATOM 5162 C C . VAL B 1 315 ? -1.977 -21.703 -20.75 1 98.62 315 VAL B C 1
ATOM 5164 O O . VAL B 1 315 ? -2.523 -21.219 -21.734 1 98.62 315 VAL B O 1
ATOM 5167 N N . LEU B 1 316 ? -1.077 -22.547 -20.844 1 98.5 316 LEU B N 1
ATOM 5168 C CA . LEU B 1 316 ? -0.687 -23.266 -22.062 1 98.5 316 LEU B CA 1
ATOM 5169 C C . LEU B 1 316 ? -0.896 -24.766 -21.891 1 98.5 316 LEU B C 1
ATOM 5171 O O . LEU B 1 316 ? -0.413 -25.359 -20.938 1 98.5 316 LEU B O 1
ATOM 5175 N N . VAL B 1 317 ? -1.646 -25.344 -22.75 1 98.75 317 VAL B N 1
ATOM 5176 C CA . VAL B 1 317 ? -1.881 -26.797 -22.75 1 98.75 317 VAL B CA 1
ATOM 5177 C C . VAL B 1 317 ? -1.237 -27.422 -23.969 1 98.75 317 VAL B C 1
ATOM 5179 O O . VAL B 1 317 ? -1.541 -27.047 -25.109 1 98.75 317 VAL B O 1
ATOM 5182 N N . VAL B 1 318 ? -0.365 -28.344 -23.75 1 98.75 318 VAL B N 1
ATOM 5183 C CA . VAL B 1 318 ? 0.329 -29.062 -24.812 1 98.75 318 VAL B CA 1
ATOM 5184 C C . VAL B 1 318 ? -0.167 -30.5 -24.875 1 98.75 318 VAL B C 1
ATOM 5186 O O . VAL B 1 318 ? 0.035 -31.281 -23.922 1 98.75 318 VAL B O 1
ATOM 5189 N N . GLU B 1 319 ? -0.774 -30.844 -25.922 1 98.62 319 GLU B N 1
ATOM 5190 C CA . GLU B 1 319 ? -1.212 -32.219 -26.125 1 98.62 319 GLU B CA 1
ATOM 5191 C C . GLU B 1 319 ? -0.255 -32.969 -27.047 1 98.62 319 GLU B C 1
ATOM 5193 O O . GLU B 1 319 ? -0.047 -32.562 -28.203 1 98.62 319 GLU B O 1
ATOM 5198 N N . LYS B 1 320 ? 0.303 -34 -26.531 1 98.06 320 LYS B N 1
ATOM 5199 C CA . LYS B 1 320 ? 1.203 -34.781 -27.344 1 98.06 320 LYS B CA 1
ATOM 5200 C C . LYS B 1 320 ? 0.424 -35.625 -28.359 1 98.06 320 LYS B C 1
ATOM 5202 O O . LYS B 1 320 ? -0.577 -36.281 -28 1 98.06 320 LYS B O 1
ATOM 5207 N N . LEU B 1 321 ? 0.898 -35.625 -29.594 1 96.81 321 LEU B N 1
ATOM 5208 C CA . LEU B 1 321 ? 0.205 -36.344 -30.656 1 96.81 321 LEU B CA 1
ATOM 5209 C C . LEU B 1 321 ? 0.879 -37.688 -30.906 1 96.81 321 LEU B C 1
ATOM 5211 O O . LEU B 1 321 ? 2.092 -37.844 -30.734 1 96.81 321 LEU B O 1
#

Organism: Thermococcus barophilus (strain DSM 11836 / MP) (NCBI:txid391623)

Radius of gyration: 29.71 Å; Cα contacts (8 Å, |Δi|>4): 1178; chains: 2; bounding box: 59×93×63 Å